Protein AF-A0A8C9Y132-F1 (afdb_monomer_lite)

pLDDT: mean 73.49, std 16.83, range [26.47, 94.69]

Secondary structure (DSSP, 8-state):
-HHHHHHHHHHHHHHHHHH----HHHHHHHHHHHHHH-SSHHHHHHHHT-HHHHHHHHHTT--TT---TT---HHHHHHT-S-HHHHHHHHHHHHHHHHHTT-SS-GGG---TTS--HHHHH--HHHHHHTEEEEEEETTEEEEEE--TTTSTTT-SS-HHHHHHHTHHHHGGGGGSHHHHHHHHHHHHHHHHHHHHHHHHHHHHHHHHHHHHHT--EEEPPTTS---TT----EEEPPTGGGS-SHHHHHHHHHHHHHHHHHHHHHHHHHHHHHHH-HHHHHH-TTTTTHHHHHHHHHHHHHHHHHHHHHTT-TTHHHHHHHHHHHHHHTHHHHHTTSTTTHHHHHHHHHHIIIIIHHHHHHHHHHHHHHHHHHHHHH-S-HHHHHHHHHHHHTT-S-----TTS---HHHHHHHHHHIIIIIIIIIHHHHHHHHHHHHHHHHHHHHHHHHHHHHHHHHHHHHHHS-TTS----HHHHHHHHTSHHHHHHHHHTT--

Organism: Sander lucioperca (NCBI:txid283035)

Foldseek 3Di:
DPLVVVVCVVVVVVVCVVPDDDDPVVVVVVVVVCVLQDVDPLSVCLLSLPLVVNVVCVVVPDDQCDAGPQQDGSLLSLLSHPPVVSSLNSVVSSQVSVVVVVDPDRSQCRATPVRAGSCLNHLDLSVQVVQKDWPDDDPVDTDIDTDCCQQDPLNDPCHSLNSCLVVVVVCLVSCPRPVNVVLLVVLLVLVLVLLVVVLVVLVVLLVLLVVLLVPAAKDADDPPNDPDPVDPRGIAHDAPVVQQDDPVSVVSVVSLVSNLVVLVLLCVVLVVVCVVCDVCRVQVPLLAQHCLSVLSNVLSVLSVVLVVCNVVVPRCSNVSSVSSSVSSVVSSLSSLLSDLVRNLVSSLVVCLCVPQVVVLVVVLLVLLVVLLVVVCVQPVDDSVVSSVVLSCVLVPVDDDPDDVPDDRDPVNVVSVVVSCCPRVVPSVVVSVVVSVVSSVVSVVCSSSSSSSSSSSNSSVLVVVVCPPPPDDSDTSVVVVVQVVDPVVSVVVSVVVSD

InterPro domains:
  IPR002110 Ankyrin repeat [PS50088] (37-69)
  IPR008344 Transient receptor potential cation channel subfamily V member 5/6 [PR01765] (76-99)
  IPR008344 Transient receptor potential cation channel subfamily V member 5/6 [PR01765] (155-175)
  IPR008344 Transient receptor potential cation channel subfamily V member 5/6 [PR01765] (206-227)
  IPR008344 Transient receptor potential cation channel subfamily V member 5/6 [PR01765] (286-312)
  IPR024862 Transient receptor potential cation channel subfamily V [PTHR10582] (37-465)
  IPR036770 Ankyrin repeat-containing domain superfamily [G3DSA:1.25.40.20] (20-172)
  IPR036770 Ankyrin repeat-containing domain superfamily [SSF48403] (36-102)

Structure (mmCIF, N/CA/C/O backbone):
data_AF-A0A8C9Y132-F1
#
_entry.id   AF-A0A8C9Y132-F1
#
loop_
_atom_site.group_PDB
_atom_site.id
_atom_site.type_symbol
_atom_site.label_atom_id
_atom_site.label_alt_id
_atom_site.label_comp_id
_atom_site.label_asym_id
_atom_site.label_entity_id
_atom_site.label_seq_id
_atom_site.pdbx_PDB_ins_code
_atom_site.Cartn_x
_atom_site.Cartn_y
_atom_site.Cartn_z
_atom_site.occupancy
_atom_site.B_iso_or_equiv
_atom_site.auth_seq_id
_atom_site.auth_comp_id
_atom_site.auth_asym_id
_atom_site.auth_atom_id
_atom_site.pdbx_PDB_model_num
ATOM 1 N N . MET A 1 1 ? -11.268 23.624 44.216 1.00 34.12 1 MET A N 1
ATOM 2 C CA . MET A 1 1 ? -11.739 24.902 43.624 1.00 34.12 1 MET A CA 1
ATOM 3 C C . MET A 1 1 ? -12.195 24.823 42.158 1.00 34.12 1 MET A C 1
ATOM 5 O O . MET A 1 1 ? -13.008 25.649 41.781 1.00 34.12 1 MET A O 1
ATOM 9 N N . ASN A 1 2 ? -11.794 23.835 41.340 1.00 38.03 2 ASN A N 1
ATOM 10 C CA . ASN A 1 2 ? -12.149 23.791 39.901 1.00 38.03 2 ASN A CA 1
ATOM 11 C C . ASN A 1 2 ? -13.452 23.039 39.524 1.00 38.03 2 ASN A C 1
ATOM 13 O O . ASN A 1 2 ? -13.862 23.066 38.367 1.00 38.03 2 ASN A O 1
ATOM 17 N N . VAL A 1 3 ? -14.111 22.364 40.475 1.00 34.47 3 VAL A N 1
ATOM 18 C CA . VAL A 1 3 ? -15.340 21.576 40.221 1.00 34.47 3 VAL A CA 1
ATOM 19 C C . VAL A 1 3 ? -16.598 22.439 40.372 1.00 34.47 3 VAL A C 1
ATOM 21 O O . VAL A 1 3 ? -17.468 22.422 39.506 1.00 34.47 3 VAL A O 1
ATOM 24 N N . TYR A 1 4 ? -16.640 23.296 41.397 1.00 32.47 4 TYR A N 1
ATOM 25 C CA . TYR A 1 4 ? -17.727 24.259 41.594 1.00 32.47 4 TYR A CA 1
ATOM 26 C C . TYR A 1 4 ? -17.771 25.334 40.499 1.00 32.47 4 TYR A C 1
ATOM 28 O O . TYR A 1 4 ? -18.858 25.721 40.095 1.00 32.47 4 TYR A O 1
ATOM 36 N N . ALA A 1 5 ? -16.627 25.746 39.937 1.00 37.50 5 ALA A N 1
ATOM 37 C CA . ALA A 1 5 ? -16.590 26.685 38.810 1.00 37.50 5 ALA A CA 1
ATOM 38 C C . ALA A 1 5 ? -17.213 26.094 37.529 1.00 37.50 5 ALA A C 1
ATOM 40 O O . ALA A 1 5 ? -17.970 26.775 36.844 1.00 37.50 5 ALA A O 1
ATOM 41 N N . LYS A 1 6 ? -16.977 24.805 37.236 1.00 37.16 6 LYS A N 1
ATOM 42 C CA . LYS A 1 6 ? -17.623 24.112 36.105 1.00 37.16 6 LYS A CA 1
ATOM 43 C C . LYS A 1 6 ? -19.124 23.911 36.323 1.00 37.16 6 LYS A C 1
ATOM 45 O O . LYS A 1 6 ? -19.894 24.030 35.372 1.00 37.16 6 LYS A O 1
ATOM 50 N N . MET A 1 7 ? -19.543 23.653 37.562 1.00 38.25 7 MET A N 1
ATOM 51 C CA . MET A 1 7 ? -20.955 23.480 37.916 1.00 38.25 7 MET A CA 1
ATOM 52 C C . MET A 1 7 ? -21.722 24.808 37.899 1.00 38.25 7 MET A C 1
ATOM 54 O O . MET A 1 7 ? -22.821 24.854 37.358 1.00 38.25 7 MET A O 1
ATOM 58 N N . TYR A 1 8 ? -21.121 25.897 38.396 1.00 39.03 8 TYR A N 1
ATOM 59 C CA . TYR A 1 8 ? -21.703 27.236 38.304 1.00 39.03 8 TYR A CA 1
ATOM 60 C C . TYR A 1 8 ? -21.825 27.679 36.854 1.00 39.03 8 TYR A C 1
ATOM 62 O O . TYR A 1 8 ? -22.905 28.101 36.482 1.00 39.03 8 TYR A O 1
ATOM 70 N N . VAL A 1 9 ? -20.805 27.493 36.007 1.00 44.59 9 VAL A N 1
ATOM 71 C CA . VAL A 1 9 ? -20.929 27.777 34.564 1.00 44.59 9 VAL A CA 1
ATOM 72 C C . VAL A 1 9 ? -22.029 26.921 33.923 1.00 44.59 9 VAL A C 1
ATOM 74 O O . VAL A 1 9 ? -22.783 27.429 33.105 1.00 44.59 9 VAL A O 1
ATOM 77 N N . SER A 1 10 ? -22.205 25.664 34.336 1.00 42.28 10 SER A N 1
ATOM 78 C CA . SER A 1 10 ? -23.250 24.786 33.780 1.00 42.28 10 SER A CA 1
ATOM 79 C C . SER A 1 10 ? -24.672 25.178 34.220 1.00 42.28 10 SER A C 1
ATOM 81 O O . SER A 1 10 ? -25.577 25.204 33.391 1.00 42.28 10 SER A O 1
ATOM 83 N N . LEU A 1 11 ? -24.878 25.554 35.490 1.00 41.16 11 LEU A N 1
ATOM 84 C CA . LEU A 1 11 ? -26.176 26.031 35.991 1.00 41.16 11 LEU A CA 1
ATOM 85 C C . LEU A 1 11 ? -26.510 27.448 35.506 1.00 41.16 11 LEU A C 1
ATOM 87 O O . LEU A 1 11 ? -27.656 27.711 35.142 1.00 41.16 11 LEU A O 1
ATOM 91 N N . TRP A 1 12 ? -25.524 28.353 35.470 1.00 43.50 12 TRP A N 1
ATOM 92 C CA . TRP A 1 12 ? -25.717 29.713 34.961 1.00 43.50 12 TRP A CA 1
ATOM 93 C C . TRP A 1 12 ? -26.111 29.691 33.494 1.00 43.50 12 TRP A C 1
ATOM 95 O O . TRP A 1 12 ? -26.971 30.459 33.087 1.00 43.50 12 TRP A O 1
ATOM 105 N N . VAL A 1 13 ? -25.527 28.789 32.707 1.00 44.81 13 VAL A N 1
ATOM 106 C CA . VAL A 1 13 ? -25.816 28.693 31.280 1.00 44.81 13 VAL A CA 1
ATOM 107 C C . VAL A 1 13 ? -27.199 28.073 31.016 1.00 44.81 13 VAL A C 1
ATOM 109 O O . VAL A 1 13 ? -27.892 28.553 30.123 1.00 44.81 13 VAL A O 1
ATOM 112 N N . CYS A 1 14 ? -27.674 27.120 31.830 1.00 42.38 14 CYS A N 1
ATOM 113 C CA . CYS A 1 14 ? -29.072 26.662 31.773 1.00 42.38 14 CYS A CA 1
ATOM 114 C C . CYS A 1 14 ? -30.077 27.771 32.140 1.00 42.38 14 CYS A C 1
ATOM 116 O O . CYS A 1 14 ? -31.106 27.900 31.479 1.00 42.38 14 CYS A O 1
ATOM 118 N N . LEU A 1 15 ? -29.772 28.616 33.135 1.00 39.84 15 LEU A N 1
ATOM 119 C CA . LEU A 1 15 ? -30.601 29.787 33.457 1.00 39.84 15 LEU A CA 1
ATOM 120 C C . LEU A 1 15 ? -30.543 30.873 32.366 1.00 39.84 15 LEU A C 1
ATOM 122 O O . LEU A 1 15 ? -31.555 31.512 32.082 1.00 39.84 15 LEU A O 1
ATOM 126 N N . PHE A 1 16 ? -29.392 31.064 31.714 1.00 39.59 16 PHE A N 1
ATOM 127 C CA . PHE A 1 16 ? -29.197 32.086 30.678 1.00 39.59 16 PHE A CA 1
ATOM 128 C C . PHE A 1 16 ? -30.011 31.809 29.401 1.00 39.59 16 PHE A C 1
ATOM 130 O O . PHE A 1 16 ? -30.463 32.744 28.739 1.00 39.59 16 PHE A O 1
ATOM 137 N N . VAL A 1 17 ? -30.258 30.531 29.086 1.00 41.72 17 VAL A N 1
ATOM 138 C CA . VAL A 1 17 ? -31.108 30.089 27.960 1.00 41.72 17 VAL A CA 1
ATOM 139 C C . VAL A 1 17 ? -32.578 30.461 28.168 1.00 41.72 17 VAL A C 1
ATOM 141 O O . VAL A 1 17 ? -33.285 30.717 27.197 1.00 41.72 17 VAL A O 1
ATOM 144 N N . CYS A 1 18 ? -33.034 30.556 29.419 1.00 38.09 18 CYS A N 1
ATOM 145 C CA . CYS A 1 18 ? -34.414 30.924 29.725 1.00 38.09 18 CYS A CA 1
ATOM 146 C C . CYS A 1 18 ? -34.675 32.439 29.609 1.00 38.09 18 CYS A C 1
ATOM 148 O O . CYS A 1 18 ? -35.832 32.841 29.515 1.00 38.09 18 CYS A O 1
ATOM 150 N N . VAL A 1 19 ? -33.628 33.281 29.625 1.00 37.78 19 VAL A N 1
ATOM 151 C CA . VAL A 1 19 ? -33.769 34.735 29.853 1.00 37.78 19 VAL A CA 1
ATOM 152 C C . VAL A 1 19 ? -33.239 35.617 28.710 1.00 37.78 19 VAL A C 1
ATOM 154 O O . VAL A 1 19 ? -33.743 36.726 28.537 1.00 37.78 19 VAL A O 1
ATOM 157 N N . CYS A 1 20 ? -32.289 35.177 27.875 1.00 32.84 20 CYS A N 1
ATOM 158 C CA . CYS A 1 20 ? -31.685 36.069 26.872 1.00 32.84 20 CYS A CA 1
ATOM 159 C C . CYS A 1 20 ? -31.767 35.559 25.425 1.00 32.84 20 CYS A C 1
ATOM 161 O O . CYS A 1 20 ? -31.383 34.438 25.112 1.00 32.84 20 CYS A O 1
ATOM 163 N N . LYS A 1 21 ? -32.186 36.445 24.506 1.00 39.94 21 LYS A N 1
ATOM 164 C CA . LYS A 1 21 ? -31.997 36.320 23.047 1.00 39.94 21 LYS A CA 1
ATOM 165 C C . LYS A 1 21 ? -30.493 36.207 22.742 1.00 39.94 21 LYS A C 1
ATOM 167 O O . LYS A 1 21 ? -29.785 37.212 22.726 1.00 39.94 21 LYS A O 1
ATOM 172 N N . VAL A 1 22 ? -30.000 34.988 22.525 1.00 41.03 22 VAL A N 1
ATOM 173 C CA . VAL A 1 22 ? -28.579 34.703 22.254 1.00 41.03 22 VAL A CA 1
ATOM 174 C C . VAL A 1 22 ? -28.234 34.954 20.778 1.00 41.03 22 VAL A C 1
ATOM 176 O O . VAL A 1 22 ? -28.997 34.619 19.875 1.00 41.03 22 VAL A O 1
ATOM 179 N N . THR A 1 23 ? -27.058 35.537 20.518 1.00 46.28 23 THR A N 1
ATOM 180 C CA . THR A 1 23 ? -26.529 35.790 19.165 1.00 46.28 23 THR A CA 1
ATOM 181 C C . THR A 1 23 ? -25.966 34.519 18.502 1.00 46.28 23 THR A C 1
ATOM 183 O O . THR A 1 23 ? -25.442 33.614 19.155 1.00 46.28 23 THR A O 1
ATOM 186 N N . HIS A 1 24 ? -26.023 34.462 17.164 1.00 41.59 24 HIS A N 1
ATOM 187 C CA . HIS A 1 24 ? -25.789 33.266 16.331 1.00 41.59 24 HIS A CA 1
ATOM 188 C C . HIS A 1 24 ? -24.442 32.537 16.566 1.00 41.59 24 HIS A C 1
ATOM 190 O O . HIS A 1 24 ? -24.357 31.329 16.364 1.00 41.59 24 HIS A O 1
ATOM 196 N N . LYS A 1 25 ? -23.378 33.224 17.018 1.00 36.50 25 LYS A N 1
ATOM 197 C CA . LYS A 1 25 ? -22.059 32.603 17.283 1.00 36.50 25 LYS A CA 1
ATOM 198 C C . LYS A 1 25 ? -21.981 31.859 18.624 1.00 36.50 25 LYS A C 1
ATOM 200 O O . LYS A 1 25 ? -21.370 30.795 18.679 1.00 36.50 25 LYS A O 1
ATOM 205 N N . GLN A 1 26 ? -22.620 32.366 19.681 1.00 36.03 26 GLN A N 1
ATOM 206 C CA . GLN A 1 26 ? -22.700 31.657 20.968 1.00 36.03 26 GLN A CA 1
ATOM 207 C C . GLN A 1 26 ? -23.603 30.425 20.863 1.00 36.03 26 GLN A C 1
ATOM 209 O O . GLN A 1 26 ? -23.300 29.388 21.445 1.00 36.03 26 GLN A O 1
ATOM 214 N N . MET A 1 27 ? -24.641 30.494 20.027 1.00 35.38 27 MET A N 1
ATOM 215 C CA . MET A 1 27 ? -25.544 29.375 19.760 1.00 35.38 27 MET A CA 1
ATOM 216 C C . MET A 1 27 ? -24.834 28.171 19.113 1.00 35.38 27 MET A C 1
ATOM 218 O O . MET A 1 27 ? -25.189 27.036 19.410 1.00 35.38 27 MET A O 1
ATOM 222 N N . VAL A 1 28 ? -23.804 28.388 18.281 1.00 41.28 28 VAL A N 1
ATOM 223 C CA . VAL A 1 28 ? -23.011 27.304 17.658 1.00 41.28 28 VAL A CA 1
ATOM 224 C C . VAL A 1 28 ? -22.109 26.608 18.678 1.00 41.28 28 VAL A C 1
ATOM 226 O O . VAL A 1 28 ? -22.082 25.380 18.727 1.00 41.28 28 VAL A O 1
ATOM 229 N N . PHE A 1 29 ? -21.413 27.374 19.525 1.00 35.00 29 PHE A N 1
ATOM 230 C CA . PHE A 1 29 ? -20.561 26.819 20.584 1.00 35.00 29 PHE A CA 1
ATOM 231 C C . PHE A 1 29 ? -21.395 26.073 21.635 1.00 35.00 29 PHE A C 1
ATOM 233 O O . PHE A 1 29 ? -21.016 24.996 22.091 1.00 35.00 29 PHE A O 1
ATOM 240 N N . PHE A 1 30 ? -22.569 26.622 21.956 1.00 36.66 30 PHE A N 1
ATOM 241 C CA . PHE A 1 30 ? -23.507 26.046 22.907 1.00 36.66 30 PHE A CA 1
ATOM 242 C C . PHE A 1 30 ? -24.198 24.792 22.367 1.00 36.66 30 PHE A C 1
ATOM 244 O O . PHE A 1 30 ? -24.253 23.789 23.074 1.00 36.66 30 PHE A O 1
ATOM 251 N N . LYS A 1 31 ? -24.593 24.785 21.081 1.00 39.47 31 LYS A N 1
ATOM 252 C CA . LYS A 1 31 ? -24.979 23.549 20.388 1.00 39.47 31 LYS A CA 1
ATOM 253 C C . LYS A 1 31 ? -23.866 22.524 20.557 1.00 39.47 31 LYS A C 1
ATOM 255 O O . LYS A 1 31 ? -24.121 21.454 21.087 1.00 39.47 31 LYS A O 1
ATOM 260 N N . MET A 1 32 ? -22.633 22.840 20.155 1.00 43.06 32 MET A N 1
ATOM 261 C CA . MET A 1 32 ? -21.517 21.882 20.144 1.00 43.06 32 MET A CA 1
ATOM 262 C C . MET A 1 32 ? -21.208 21.270 21.523 1.00 43.06 32 MET A C 1
ATOM 264 O O . MET A 1 32 ? -20.827 20.103 21.581 1.00 43.06 32 MET A O 1
ATOM 268 N N . TYR A 1 33 ? -21.409 22.023 22.611 1.00 47.00 33 TYR A N 1
ATOM 269 C CA . TYR A 1 33 ? -21.276 21.525 23.984 1.00 47.00 33 TYR A CA 1
ATOM 270 C C . TYR A 1 33 ? -22.459 20.647 24.421 1.00 47.00 33 TYR A C 1
ATOM 272 O O . TYR A 1 33 ? -22.231 19.590 24.992 1.00 47.00 33 TYR A O 1
ATOM 280 N N . ILE A 1 34 ? -23.704 21.016 24.097 1.00 49.56 34 ILE A N 1
ATOM 281 C CA . ILE A 1 34 ? -24.887 20.178 24.376 1.00 49.56 34 ILE A CA 1
ATOM 282 C C . ILE A 1 34 ? -24.815 18.849 23.607 1.00 49.56 34 ILE A C 1
ATOM 284 O O . ILE A 1 34 ? -25.085 17.789 24.166 1.00 49.56 34 ILE A O 1
ATOM 288 N N . TRP A 1 35 ? -24.361 18.878 22.348 1.00 49.66 35 TRP A N 1
ATOM 289 C CA . TRP A 1 35 ? -24.196 17.670 21.530 1.00 49.66 35 TRP A CA 1
ATOM 290 C C . TRP A 1 35 ? -23.138 16.698 22.078 1.00 49.66 35 TRP A C 1
ATOM 292 O O . TRP A 1 35 ? -23.127 15.542 21.657 1.00 49.66 35 TRP A O 1
ATOM 302 N N . SER A 1 36 ? -22.215 17.141 22.943 1.00 54.06 36 SER A N 1
ATOM 303 C CA . SER A 1 36 ? -21.127 16.295 23.458 1.00 54.06 36 SER A CA 1
ATOM 304 C C . SER A 1 36 ? -21.421 15.665 24.823 1.00 54.06 36 SER A C 1
ATOM 306 O O . SER A 1 36 ? -20.791 14.667 25.170 1.00 54.06 36 SER A O 1
ATOM 308 N N . THR A 1 37 ? -22.384 16.196 25.581 1.00 59.06 37 THR A N 1
ATOM 309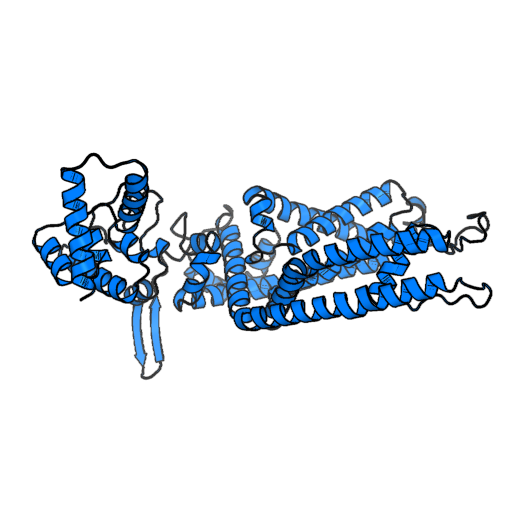 C CA . THR A 1 37 ? -22.736 15.748 26.945 1.00 59.06 37 THR A CA 1
ATOM 310 C C . THR A 1 37 ? -24.121 15.102 27.049 1.00 59.06 37 THR A C 1
ATOM 312 O O . THR A 1 37 ? -24.520 14.669 28.133 1.00 59.06 37 THR A O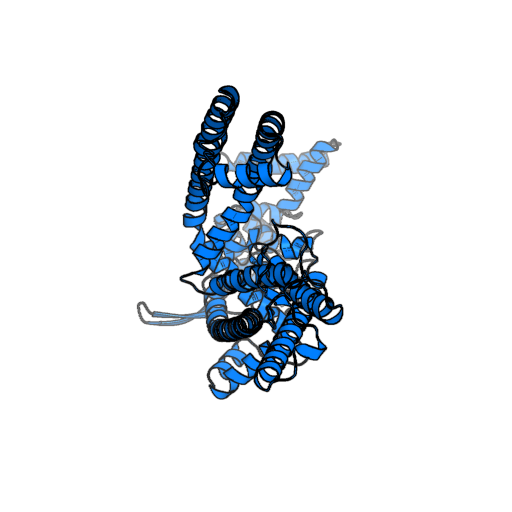 1
ATOM 315 N N . GLY A 1 38 ? -24.828 14.989 25.920 1.00 63.12 38 GLY A N 1
ATOM 316 C CA . GLY A 1 38 ? -26.195 14.482 25.839 1.00 63.12 38 GLY A CA 1
ATOM 317 C C . GLY A 1 38 ? -27.222 15.513 26.288 1.00 63.12 38 GLY A C 1
ATOM 318 O O . GLY A 1 38 ? -26.949 16.343 27.147 1.00 63.12 38 GLY A O 1
ATOM 319 N N . GLU A 1 39 ? -28.411 15.455 25.701 1.00 75.69 39 GLU A N 1
ATOM 320 C CA . GLU A 1 39 ? -29.478 16.450 25.884 1.00 75.69 39 GLU A CA 1
ATOM 321 C C . GLU A 1 39 ? -30.173 16.369 27.258 1.00 75.69 39 GLU A C 1
ATOM 323 O O . GLU A 1 39 ? -30.930 17.268 27.622 1.00 75.69 39 GLU A O 1
ATOM 328 N N . HIS A 1 40 ? -29.890 15.329 28.053 1.00 79.06 40 HIS A N 1
ATOM 329 C CA . HIS A 1 40 ? -30.622 14.999 29.280 1.00 79.06 40 HIS A CA 1
ATOM 330 C C . HIS A 1 40 ? -29.840 15.323 30.556 1.00 79.06 40 HIS A C 1
ATOM 332 O O . HIS A 1 40 ? -28.630 15.130 30.646 1.00 79.06 40 HIS A O 1
ATOM 338 N N . ILE A 1 41 ? -30.542 15.738 31.613 1.00 80.56 41 ILE A N 1
ATOM 339 C CA . ILE A 1 41 ? -29.932 16.122 32.905 1.00 80.56 41 ILE A CA 1
ATOM 340 C C . ILE A 1 41 ? -29.077 14.980 33.488 1.00 80.56 41 ILE A C 1
ATOM 342 O O . ILE A 1 41 ? -27.983 15.215 34.006 1.00 80.56 41 ILE A O 1
ATOM 346 N N . LEU A 1 42 ? -29.538 13.733 33.341 1.00 82.19 42 LEU A N 1
ATOM 347 C CA . LEU A 1 42 ? -28.800 12.551 33.783 1.00 82.19 42 LEU A CA 1
ATOM 348 C C . LEU A 1 42 ? -27.498 12.349 32.989 1.00 82.19 42 LEU A C 1
ATOM 350 O O . LEU A 1 42 ? -26.478 12.003 33.585 1.00 82.19 42 LEU A O 1
ATOM 354 N N . SER A 1 43 ? -27.486 12.608 31.674 1.00 81.75 43 SER A N 1
ATOM 355 C CA . SER A 1 43 ? -26.260 12.498 30.875 1.00 81.75 43 SER A CA 1
ATOM 356 C C . SER A 1 43 ? -25.247 13.584 31.221 1.00 81.75 43 SER A C 1
ATOM 358 O O . SER A 1 43 ? -24.055 13.288 31.311 1.00 81.75 43 SER A O 1
ATOM 360 N N . PHE A 1 44 ? -25.703 14.799 31.542 1.00 81.38 44 PHE A N 1
ATOM 361 C CA . PHE A 1 44 ? -24.834 15.854 32.071 1.00 81.38 44 PHE A CA 1
ATOM 362 C C . PHE A 1 44 ? -24.195 15.467 33.409 1.00 81.38 44 PHE A C 1
ATOM 364 O O . PHE A 1 44 ? -22.976 15.585 33.567 1.00 81.38 44 PHE A O 1
ATOM 371 N N . ALA A 1 45 ? -24.991 14.972 34.362 1.00 82.06 45 ALA A N 1
ATOM 372 C CA . ALA A 1 45 ? -24.489 14.523 35.662 1.00 82.06 45 ALA A CA 1
ATOM 373 C C . ALA A 1 45 ? -23.480 13.370 35.518 1.00 82.06 45 ALA A C 1
ATOM 375 O O . ALA A 1 45 ? -22.433 13.367 36.172 1.00 82.06 45 ALA A O 1
ATOM 376 N N . ALA A 1 46 ? -23.758 12.437 34.603 1.00 81.62 46 ALA A N 1
ATOM 377 C CA . ALA A 1 46 ? -22.880 11.323 34.276 1.00 81.62 46 ALA A CA 1
ATOM 378 C C . ALA A 1 46 ? -21.542 11.792 33.673 1.00 81.62 46 ALA A C 1
ATOM 380 O O . ALA A 1 46 ? -20.484 11.353 34.122 1.00 81.62 46 ALA A O 1
ATOM 381 N N . CYS A 1 47 ? -21.563 12.740 32.729 1.00 80.62 47 CYS A N 1
ATOM 382 C CA . CYS A 1 47 ? -20.348 13.311 32.134 1.00 80.62 47 CYS A CA 1
ATOM 383 C C . CYS A 1 47 ? -19.512 14.112 33.142 1.00 80.62 47 CYS A C 1
ATOM 385 O O . CYS A 1 47 ? -18.283 14.126 33.060 1.00 80.62 47 CYS A O 1
ATOM 387 N N . ALA A 1 48 ? -20.161 14.758 34.116 1.00 79.00 48 ALA A N 1
ATOM 388 C CA . ALA A 1 48 ? -19.477 15.428 35.219 1.00 79.00 48 ALA A CA 1
ATOM 389 C C . ALA A 1 48 ? -18.799 14.437 36.187 1.00 79.00 48 ALA A C 1
ATOM 391 O O . ALA A 1 48 ? -17.883 14.826 36.913 1.00 79.00 48 ALA A O 1
ATOM 392 N N . GLY A 1 49 ? -19.225 13.167 36.194 1.00 77.88 49 GLY A N 1
ATOM 393 C CA . GLY A 1 49 ? -18.667 12.109 37.035 1.00 77.88 49 GLY A CA 1
ATOM 394 C C . GLY A 1 49 ? -19.030 12.228 38.518 1.00 77.88 49 GLY A C 1
ATOM 395 O O . GLY A 1 49 ? -18.335 11.654 39.357 1.00 77.88 49 GLY A O 1
ATOM 396 N N . ASN A 1 50 ? -20.083 12.980 38.860 1.00 82.19 50 ASN A N 1
ATOM 397 C CA . ASN A 1 50 ? -20.517 13.154 40.245 1.00 82.19 50 ASN A CA 1
ATOM 398 C C . ASN A 1 50 ? -21.512 12.053 40.650 1.00 82.19 50 ASN A C 1
ATOM 400 O O . ASN A 1 50 ? -22.686 12.093 40.284 1.00 82.19 50 ASN A O 1
ATOM 404 N N . LYS A 1 51 ? -21.029 11.083 41.432 1.00 84.19 51 LYS A N 1
ATOM 405 C CA . LYS A 1 51 ? -21.782 9.897 41.871 1.00 84.19 51 LYS A CA 1
ATOM 406 C C . LYS A 1 51 ? -23.015 10.235 42.707 1.00 84.19 51 LYS A C 1
ATOM 408 O O . LYS A 1 51 ? -24.040 9.571 42.561 1.00 84.19 51 LYS A O 1
ATOM 413 N N . ASP A 1 52 ? -22.915 11.265 43.540 1.00 83.62 52 ASP A N 1
ATOM 414 C CA . ASP A 1 52 ? -23.981 11.648 44.467 1.00 83.62 52 ASP A CA 1
ATOM 415 C C . ASP A 1 52 ? -25.162 12.244 43.698 1.00 83.62 52 ASP A C 1
ATOM 417 O O . ASP A 1 52 ? -26.312 11.896 43.946 1.00 83.62 52 ASP A O 1
ATOM 421 N N . ILE A 1 53 ? -24.871 13.075 42.689 1.00 83.19 53 ILE A N 1
ATOM 422 C CA . ILE A 1 53 ? -25.896 13.660 41.813 1.00 83.19 53 ILE A CA 1
ATOM 423 C C . ILE A 1 53 ? -26.538 12.580 40.941 1.00 83.19 53 ILE A C 1
ATOM 425 O O . ILE A 1 53 ? -27.754 12.571 40.789 1.00 83.19 53 ILE A O 1
ATOM 429 N N . ILE A 1 54 ? -25.743 11.662 40.379 1.00 83.50 54 ILE A N 1
ATOM 430 C CA . ILE A 1 54 ? -26.281 10.547 39.585 1.00 83.50 54 ILE A CA 1
ATOM 431 C C . ILE A 1 54 ? -27.238 9.705 40.438 1.00 83.50 54 ILE A C 1
ATOM 433 O O . ILE A 1 54 ? -28.342 9.418 39.989 1.00 83.50 54 ILE A O 1
ATOM 437 N N . SER A 1 55 ? -26.841 9.360 41.667 1.00 85.44 55 SER A N 1
ATOM 438 C CA . SER A 1 55 ? -27.680 8.571 42.578 1.00 85.44 55 SER A CA 1
ATOM 439 C C . SER A 1 55 ? -28.957 9.323 42.942 1.00 85.44 55 SER A C 1
ATOM 441 O O . SER A 1 55 ? -30.040 8.795 42.744 1.00 85.44 55 SER A O 1
ATOM 443 N N . MET A 1 56 ? -28.845 10.596 43.333 1.00 85.25 56 MET A N 1
ATOM 444 C CA . MET A 1 56 ? -29.997 11.442 43.659 1.00 85.25 56 MET A CA 1
ATOM 445 C C . MET A 1 56 ? -30.990 11.566 42.495 1.00 85.25 56 MET A C 1
ATOM 447 O O . MET A 1 56 ? -32.196 11.535 42.711 1.00 85.25 56 MET A O 1
ATOM 451 N N . LEU A 1 57 ? -30.500 11.712 41.260 1.00 82.88 57 LEU A N 1
ATOM 452 C CA . LEU A 1 57 ? -31.356 11.803 40.077 1.00 82.88 57 LEU A CA 1
ATOM 453 C C . LEU A 1 57 ? -32.064 10.477 39.783 1.00 82.88 57 LEU A C 1
ATOM 455 O O . LEU A 1 57 ? -33.243 10.492 39.435 1.00 82.88 57 LEU A O 1
ATOM 459 N N . ILE A 1 58 ? -31.369 9.346 39.926 1.00 84.19 58 ILE A N 1
ATOM 460 C CA . ILE A 1 58 ? -31.964 8.016 39.743 1.00 84.19 58 ILE A CA 1
ATOM 461 C C . ILE A 1 58 ? -33.007 7.745 40.838 1.00 84.19 58 ILE A C 1
ATOM 463 O O . ILE A 1 58 ? -34.114 7.323 40.515 1.00 84.19 58 ILE A O 1
ATOM 467 N N . ASP A 1 59 ? -32.706 8.076 42.097 1.00 84.88 59 ASP A N 1
ATOM 468 C CA . ASP A 1 59 ? -33.629 7.942 43.234 1.00 84.88 59 ASP A CA 1
ATOM 469 C C . ASP A 1 59 ? -34.870 8.839 43.069 1.00 84.88 59 ASP A C 1
ATOM 471 O O . ASP A 1 59 ? -35.974 8.474 43.469 1.00 84.88 59 ASP A O 1
ATOM 475 N N . ALA A 1 60 ? -34.713 9.995 42.415 1.00 83.69 60 ALA A N 1
ATOM 476 C CA . ALA A 1 60 ? -35.810 10.885 42.036 1.00 83.69 60 ALA A CA 1
ATOM 477 C C . ALA A 1 60 ? -36.629 10.390 40.822 1.00 83.69 60 ALA A C 1
ATOM 479 O O . ALA A 1 60 ? -37.559 11.074 40.393 1.00 83.69 60 ALA A O 1
ATOM 480 N N . GLY A 1 61 ? -36.304 9.221 40.258 1.00 80.69 61 GLY A N 1
ATOM 481 C CA . GLY A 1 61 ? -37.036 8.598 39.155 1.00 80.69 61 GLY A CA 1
ATOM 482 C C . GLY A 1 61 ? -36.545 8.974 37.755 1.00 80.69 61 GLY A C 1
ATOM 483 O O . GLY A 1 61 ? -37.281 8.797 36.782 1.00 80.69 61 GLY A O 1
ATOM 484 N N . ALA A 1 62 ? -35.321 9.495 37.605 1.00 81.56 62 ALA A N 1
ATOM 485 C CA . ALA A 1 62 ? -34.756 9.749 36.281 1.00 81.56 62 ALA A CA 1
ATOM 486 C C . ALA A 1 62 ? -34.531 8.432 35.520 1.00 81.56 62 ALA A C 1
ATOM 488 O O . ALA A 1 62 ? -33.763 7.568 35.943 1.00 81.56 62 ALA A O 1
ATOM 489 N N . SER A 1 63 ? -35.164 8.298 34.352 1.00 81.12 63 SER A N 1
ATOM 490 C CA . SER A 1 63 ? -34.986 7.121 33.500 1.00 81.12 63 SER A CA 1
ATOM 491 C C . SER A 1 63 ? -33.576 7.071 32.899 1.00 81.12 63 SER A C 1
ATOM 493 O O . SER A 1 63 ? -33.099 8.026 32.284 1.00 81.12 63 SER A O 1
ATOM 495 N N . THR A 1 64 ? -32.918 5.920 33.031 1.00 81.00 64 THR A N 1
ATOM 496 C CA . THR A 1 64 ? -31.596 5.614 32.453 1.00 81.00 64 THR A CA 1
ATOM 497 C C . THR A 1 64 ? -31.651 5.332 30.949 1.00 81.00 64 THR A C 1
ATOM 499 O O . THR A 1 64 ? -30.625 5.382 30.267 1.00 81.00 64 THR A O 1
ATOM 502 N N . ARG A 1 65 ? -32.848 5.047 30.418 1.00 82.94 65 ARG A N 1
ATOM 503 C CA . ARG A 1 65 ? -33.089 4.590 29.038 1.00 82.94 65 ARG A CA 1
ATOM 504 C C . ARG A 1 65 ? -33.424 5.712 28.057 1.00 82.94 65 ARG A C 1
ATOM 506 O O . ARG A 1 65 ? -33.659 5.436 26.884 1.00 82.94 65 ARG A O 1
ATOM 513 N N . VAL A 1 66 ? -33.456 6.964 28.507 1.00 83.19 66 VAL A N 1
ATOM 514 C CA . VAL A 1 66 ? -33.782 8.089 27.624 1.00 83.19 66 VAL A CA 1
ATOM 515 C C . VAL A 1 66 ? -32.682 8.265 26.575 1.00 83.19 66 VAL A C 1
ATOM 517 O O . VAL A 1 66 ? -31.488 8.226 26.890 1.00 83.19 66 VAL A O 1
ATOM 520 N N . GLN A 1 67 ? -33.101 8.430 25.324 1.00 84.94 67 GLN A N 1
ATOM 521 C CA . GLN A 1 67 ? -32.225 8.655 24.183 1.00 84.94 67 GLN A CA 1
ATOM 522 C C . GLN A 1 67 ? -32.242 10.133 23.769 1.00 84.94 67 GLN A C 1
ATOM 524 O O . GLN A 1 67 ? -33.250 10.819 23.940 1.00 84.94 67 GLN A O 1
ATOM 529 N N . ASP A 1 68 ? -31.111 10.628 23.269 1.00 83.38 68 ASP A N 1
ATOM 530 C CA . ASP A 1 68 ? -31.010 11.939 22.609 1.00 83.38 68 ASP A CA 1
ATOM 531 C C . ASP A 1 68 ? -31.602 11.904 21.181 1.00 83.38 68 ASP A C 1
ATOM 533 O O . ASP A 1 68 ? -31.979 10.842 20.674 1.00 83.38 68 ASP A O 1
ATOM 537 N N . ASP A 1 69 ? -31.613 13.043 20.487 1.00 81.75 69 ASP A N 1
ATOM 538 C CA . ASP A 1 69 ? -32.038 13.166 19.079 1.00 81.75 69 ASP A CA 1
ATOM 539 C C . ASP A 1 69 ? -31.292 12.217 18.105 1.00 81.75 69 ASP A C 1
ATOM 541 O O . ASP A 1 69 ? -31.729 11.966 16.976 1.00 81.75 69 ASP A O 1
ATOM 545 N N . ARG A 1 70 ? -30.138 11.667 18.507 1.00 79.00 70 ARG A N 1
ATOM 546 C CA . ARG A 1 70 ? -29.323 10.716 17.731 1.00 79.00 70 ARG A CA 1
ATOM 547 C C . ARG A 1 70 ? -29.527 9.259 18.168 1.00 79.00 70 ARG A C 1
ATOM 549 O O . ARG A 1 70 ? -28.871 8.370 17.613 1.00 79.00 70 ARG A O 1
ATOM 556 N N . GLY A 1 71 ? -30.414 8.999 19.125 1.00 83.38 71 GLY A N 1
ATOM 557 C CA . GLY A 1 71 ? -30.659 7.676 19.697 1.00 83.38 71 GLY A CA 1
ATOM 558 C C . GLY A 1 71 ? -29.622 7.252 20.743 1.00 83.38 71 GLY A C 1
ATOM 559 O O . GLY A 1 71 ? -29.601 6.099 21.164 1.00 83.38 71 GLY A O 1
ATOM 560 N N . ASN A 1 72 ? -28.705 8.128 21.152 1.00 85.38 72 ASN A N 1
ATOM 561 C CA . ASN A 1 72 ? -27.685 7.794 22.136 1.00 85.38 72 ASN A CA 1
ATOM 562 C C . ASN A 1 72 ? -28.287 7.802 23.539 1.00 85.38 72 ASN A C 1
ATOM 564 O O . ASN A 1 72 ? -28.835 8.798 24.006 1.00 85.38 72 ASN A O 1
ATOM 568 N N . THR A 1 73 ? -28.108 6.691 24.239 1.00 87.50 73 THR A N 1
ATOM 569 C CA . THR A 1 73 ? -28.343 6.598 25.685 1.00 87.50 73 THR A CA 1
ATOM 570 C C . THR A 1 73 ? -27.201 7.245 26.472 1.00 87.50 73 THR A C 1
ATOM 572 O O . THR A 1 73 ? -26.111 7.484 25.939 1.00 87.50 73 THR A O 1
ATOM 575 N N . VAL A 1 74 ? -27.402 7.433 27.781 1.00 87.06 74 VAL A N 1
ATOM 576 C CA . VAL A 1 74 ? -26.361 7.924 28.703 1.00 87.06 74 VAL A CA 1
ATOM 577 C C . VAL A 1 74 ? -25.048 7.135 28.603 1.00 87.06 74 VAL A C 1
ATOM 579 O O . VAL A 1 74 ? -23.966 7.719 28.659 1.00 87.06 74 VAL A O 1
ATOM 582 N N . LEU A 1 75 ? -25.127 5.820 28.376 1.00 85.81 75 LEU A N 1
ATOM 583 C CA . LEU A 1 75 ? -23.956 4.959 28.231 1.00 85.81 75 LEU A CA 1
ATOM 584 C C . LEU A 1 75 ? -23.164 5.257 26.948 1.00 85.81 75 LEU A C 1
ATOM 586 O O . LEU A 1 75 ? -21.934 5.284 26.982 1.00 85.81 75 LEU A O 1
ATOM 590 N N . HIS A 1 76 ? -23.845 5.527 25.828 1.00 84.12 76 HIS A N 1
ATOM 591 C CA . HIS A 1 76 ? -23.180 5.871 24.567 1.00 84.12 76 HIS A CA 1
ATOM 592 C C . HIS A 1 76 ? -22.415 7.193 24.696 1.00 84.12 76 HIS A C 1
ATOM 594 O O . HIS A 1 76 ? -21.328 7.339 24.145 1.00 84.12 76 HIS A O 1
ATOM 600 N N . ILE A 1 77 ? -22.966 8.146 25.450 1.00 82.69 77 ILE A N 1
ATOM 601 C CA . ILE A 1 77 ? -22.359 9.460 25.680 1.00 82.69 77 ILE A CA 1
ATOM 602 C C . ILE A 1 77 ? -21.152 9.349 26.621 1.00 82.69 77 ILE A C 1
ATOM 604 O O . ILE A 1 77 ? -20.110 9.948 26.355 1.00 82.69 77 ILE A O 1
ATOM 608 N N . LEU A 1 78 ? -21.259 8.552 27.691 1.00 83.19 78 LEU A N 1
ATOM 609 C CA . LEU A 1 78 ? -20.172 8.318 28.650 1.00 83.19 78 LEU A CA 1
ATOM 610 C C . LEU A 1 78 ? -18.917 7.743 27.991 1.00 83.19 78 LEU A C 1
ATOM 612 O O . LEU A 1 78 ? -17.802 8.151 28.310 1.00 83.19 78 LEU A O 1
ATOM 616 N N . VAL A 1 79 ? -19.103 6.826 27.045 1.00 78.31 79 VAL A N 1
ATOM 617 C CA . VAL A 1 79 ? -18.024 6.215 26.259 1.00 78.31 79 VAL A CA 1
ATOM 618 C C . VAL A 1 79 ? -17.224 7.244 25.455 1.00 78.31 79 VAL A C 1
ATOM 620 O O . VAL A 1 79 ? -16.025 7.067 25.242 1.00 78.31 79 VAL A O 1
ATOM 623 N N . LEU A 1 80 ? -17.879 8.309 24.991 1.00 76.38 80 LEU A N 1
ATOM 624 C CA . LEU A 1 80 ? -17.256 9.346 24.170 1.00 76.38 80 LEU A CA 1
ATOM 625 C C . LEU A 1 80 ? -16.479 10.370 25.009 1.00 76.38 80 LEU A C 1
ATOM 627 O O . LEU A 1 80 ? -15.780 11.214 24.445 1.00 76.38 80 LEU A O 1
ATOM 631 N N . GLN A 1 81 ? -16.576 10.310 26.341 1.00 76.75 81 GLN A N 1
ATOM 632 C CA . GLN A 1 81 ? -15.893 11.252 27.218 1.00 76.75 81 GLN A CA 1
ATOM 633 C C . GLN A 1 81 ? -14.379 10.992 27.269 1.00 76.75 81 GLN A C 1
ATOM 635 O O . GLN A 1 81 ? -13.933 9.845 27.351 1.00 76.75 81 GLN A O 1
ATOM 640 N N . PRO A 1 82 ? -13.552 12.054 27.304 1.00 71.44 82 PRO A N 1
ATOM 641 C CA . PRO A 1 82 ? -12.099 11.913 27.369 1.00 71.44 82 PRO A CA 1
ATOM 642 C C . PRO A 1 82 ? -11.622 11.351 28.719 1.00 71.44 82 PRO A C 1
ATOM 644 O O . PRO A 1 82 ? -10.598 10.671 28.785 1.00 71.44 82 PRO A O 1
ATOM 647 N N . ASN A 1 83 ? -12.357 11.615 29.806 1.00 77.88 83 ASN A N 1
ATOM 648 C CA . ASN A 1 83 ? -11.999 11.153 31.144 1.00 77.88 83 ASN A CA 1
ATOM 649 C C . ASN A 1 83 ? -12.526 9.733 31.413 1.00 77.88 83 ASN A C 1
ATOM 651 O O . ASN A 1 83 ? -13.627 9.547 31.937 1.00 77.88 83 ASN A O 1
ATOM 655 N N . ARG A 1 84 ? -11.708 8.729 31.085 1.00 75.31 84 ARG A N 1
ATOM 656 C CA . ARG A 1 84 ? -12.106 7.317 31.171 1.00 75.31 84 ARG A CA 1
ATOM 657 C C . ARG A 1 84 ? -12.348 6.813 32.588 1.00 75.31 84 ARG A C 1
ATOM 659 O O . ARG A 1 84 ? -13.236 5.994 32.768 1.00 75.31 84 ARG A O 1
ATOM 666 N N . THR A 1 85 ? -11.609 7.279 33.593 1.00 80.38 85 THR A N 1
ATOM 667 C CA . THR A 1 85 ? -11.740 6.754 34.966 1.00 80.38 85 THR A CA 1
ATOM 668 C C . THR A 1 85 ? -13.063 7.166 35.602 1.00 80.38 85 THR A C 1
ATOM 670 O O . THR A 1 85 ? -13.776 6.318 36.138 1.00 80.38 85 THR A O 1
ATOM 673 N N . SER A 1 86 ? -13.432 8.444 35.495 1.00 78.56 86 SER A N 1
ATOM 674 C CA . SER A 1 86 ? -14.736 8.932 35.957 1.00 78.56 86 SER A CA 1
ATOM 675 C C . SER A 1 86 ? -15.882 8.323 35.148 1.00 78.56 86 SER A C 1
ATOM 677 O O . SER A 1 86 ? -16.896 7.948 35.732 1.00 78.56 86 SER A O 1
ATOM 679 N N . ALA A 1 87 ? -15.697 8.148 33.834 1.00 82.06 87 ALA A N 1
ATOM 680 C CA . ALA A 1 87 ? -16.684 7.495 32.981 1.00 82.06 87 ALA A CA 1
ATOM 681 C C . ALA A 1 87 ? -16.910 6.021 33.363 1.00 82.06 87 ALA A C 1
ATOM 683 O O . ALA A 1 87 ? -18.064 5.620 33.471 1.00 82.06 87 ALA A O 1
ATOM 684 N N . CYS A 1 88 ? -15.858 5.233 33.647 1.00 82.25 88 CYS A N 1
ATOM 685 C CA . CYS A 1 88 ? -15.999 3.849 34.133 1.00 82.25 88 CYS A CA 1
ATOM 686 C C . CYS A 1 88 ? -16.848 3.786 35.405 1.00 82.25 88 CYS A C 1
ATOM 688 O O . CYS A 1 88 ? -17.756 2.970 35.509 1.00 82.25 88 CYS A O 1
ATOM 690 N N . GLN A 1 89 ? -16.557 4.663 36.369 1.00 84.06 89 GLN A N 1
ATOM 691 C CA . GLN A 1 89 ? -17.243 4.659 37.658 1.00 84.06 89 GLN A CA 1
ATOM 692 C C . GLN A 1 89 ? -18.712 5.073 37.531 1.00 84.06 89 GLN A C 1
ATOM 694 O O . GLN A 1 89 ? -19.570 4.462 38.161 1.00 84.06 89 GLN A O 1
ATOM 699 N N . ALA A 1 90 ? -19.007 6.092 36.719 1.00 84.69 90 ALA A N 1
ATOM 700 C CA . ALA A 1 90 ? -20.380 6.498 36.430 1.00 84.69 90 ALA A CA 1
ATOM 701 C C . ALA A 1 90 ? -21.145 5.389 35.690 1.00 84.69 90 ALA A C 1
ATOM 703 O O . ALA A 1 90 ? -22.289 5.096 36.027 1.00 84.69 90 ALA A O 1
ATOM 704 N N . LEU A 1 91 ? -20.492 4.733 34.728 1.00 86.31 91 LEU A N 1
ATOM 705 C CA . LEU A 1 91 ? -21.053 3.617 33.973 1.00 86.31 91 LEU A CA 1
ATOM 706 C C . LEU A 1 91 ? -21.379 2.424 34.881 1.00 86.31 91 LEU A C 1
ATOM 708 O O . LEU A 1 91 ? -22.464 1.860 34.775 1.00 86.31 91 LEU A O 1
ATOM 712 N N . ASP A 1 92 ? -20.491 2.070 35.812 1.00 86.50 92 ASP A N 1
ATOM 713 C CA . ASP A 1 92 ? -20.742 0.982 36.760 1.00 86.50 92 ASP A CA 1
ATOM 714 C C . ASP A 1 92 ? -21.916 1.265 37.691 1.00 86.50 92 ASP A C 1
ATOM 716 O O . ASP A 1 92 ? -22.726 0.367 37.914 1.00 86.50 92 ASP A O 1
ATOM 720 N N . LEU A 1 93 ? -22.039 2.500 38.183 1.00 85.69 93 LEU A N 1
ATOM 721 C CA . LEU A 1 93 ? -23.158 2.909 39.031 1.00 85.69 93 LEU A CA 1
ATOM 722 C C . LEU A 1 93 ? -24.488 2.857 38.281 1.00 85.69 93 LEU A C 1
ATOM 724 O O . LEU A 1 93 ? -25.446 2.280 38.784 1.00 85.69 93 LEU A O 1
ATOM 728 N N . ILE A 1 94 ? -24.540 3.413 37.068 1.00 86.75 94 ILE A N 1
ATOM 729 C CA . ILE A 1 94 ? -25.763 3.418 36.256 1.00 86.75 94 ILE A CA 1
ATOM 730 C C . ILE A 1 94 ? -26.177 1.986 35.909 1.00 86.75 94 ILE A C 1
ATOM 732 O O . ILE A 1 94 ? -27.350 1.652 36.023 1.00 86.75 94 ILE A O 1
ATOM 736 N N . MET A 1 95 ? -25.229 1.122 35.538 1.00 85.12 95 MET A N 1
ATOM 737 C CA . MET A 1 95 ? -25.529 -0.285 35.255 1.00 85.12 95 MET A CA 1
ATOM 738 C C . MET A 1 95 ? -25.974 -1.060 36.500 1.00 85.12 95 MET A C 1
ATOM 740 O O . MET A 1 95 ? -26.843 -1.916 36.383 1.00 85.12 95 MET A O 1
ATOM 744 N N . ALA A 1 96 ? -25.384 -0.794 37.671 1.00 85.31 96 ALA A N 1
ATOM 745 C CA . ALA A 1 96 ? -25.789 -1.442 38.918 1.00 85.31 96 ALA A CA 1
ATOM 746 C C . ALA A 1 96 ? -27.227 -1.065 39.298 1.00 85.31 96 ALA A C 1
ATOM 748 O O . ALA A 1 96 ? -28.019 -1.944 39.614 1.00 85.31 96 ALA A O 1
ATOM 749 N N . ARG A 1 97 ? -27.584 0.220 39.177 1.00 83.50 97 ARG A N 1
ATOM 750 C CA . ARG A 1 97 ? -28.956 0.695 39.408 1.00 83.50 97 ARG A CA 1
ATOM 751 C C . ARG A 1 97 ? -29.946 0.188 38.369 1.00 83.50 97 ARG A C 1
ATOM 753 O O . ARG A 1 97 ? -31.071 -0.144 38.710 1.00 83.50 97 ARG A O 1
ATOM 760 N N . ASP A 1 98 ? -29.537 0.089 37.108 1.00 83.25 98 ASP A N 1
ATOM 761 C CA . ASP A 1 98 ? -30.405 -0.460 36.065 1.00 83.25 98 ASP A CA 1
ATOM 762 C C . ASP A 1 98 ? -30.699 -1.953 36.278 1.00 83.25 98 ASP A C 1
ATOM 764 O O . ASP A 1 98 ? -31.813 -2.398 36.014 1.00 83.25 98 ASP A O 1
ATOM 768 N N . ALA A 1 99 ? -29.733 -2.709 36.811 1.00 81.19 99 ALA A N 1
ATOM 769 C CA . ALA A 1 99 ? -29.921 -4.115 37.161 1.00 81.19 99 ALA A CA 1
ATOM 770 C C . ALA A 1 99 ? -30.923 -4.317 38.314 1.00 81.19 99 ALA A C 1
ATOM 772 O O . ALA A 1 99 ? -31.591 -5.345 38.355 1.00 81.19 99 ALA A O 1
ATOM 773 N N . GLU A 1 100 ? -31.069 -3.343 39.220 1.00 79.94 100 GLU A N 1
ATOM 774 C CA . GLU A 1 100 ? -32.079 -3.369 40.293 1.00 79.94 100 GLU A CA 1
ATOM 775 C C . GLU A 1 100 ? -33.513 -3.194 39.754 1.00 79.94 100 GLU A C 1
ATOM 777 O O . GLU A 1 100 ? -34.467 -3.615 40.403 1.00 79.94 100 GLU A O 1
ATOM 782 N N . LEU A 1 101 ? -33.676 -2.599 38.565 1.00 74.06 101 LEU A N 1
ATOM 783 C CA . LEU A 1 101 ? -34.978 -2.321 37.945 1.00 74.06 101 LEU A CA 1
ATOM 784 C C . LEU A 1 101 ? -35.540 -3.498 37.117 1.00 74.06 101 LEU A C 1
ATOM 786 O O . LEU A 1 101 ? -36.626 -3.355 36.556 1.00 74.06 101 LEU A O 1
ATOM 790 N N . ASP A 1 102 ? -34.804 -4.614 37.023 1.00 67.50 102 ASP A N 1
ATOM 791 C CA . ASP A 1 102 ? -35.177 -5.903 36.400 1.00 67.50 102 ASP A CA 1
ATOM 792 C C . ASP A 1 102 ? -35.984 -5.795 35.088 1.00 67.50 102 ASP A C 1
ATOM 794 O O . ASP A 1 102 ? -37.071 -6.351 34.922 1.00 67.50 102 ASP A O 1
ATOM 798 N N . GLN A 1 103 ? -35.475 -5.013 34.132 1.00 71.75 103 GLN A N 1
ATOM 799 C CA . GLN A 1 103 ? -36.136 -4.823 32.838 1.00 71.75 103 GLN A CA 1
ATOM 800 C C . GLN A 1 103 ? -35.698 -5.857 31.789 1.00 71.75 103 GLN A C 1
ATOM 802 O O . GLN A 1 103 ? -34.549 -6.291 31.763 1.00 71.75 103 GLN A O 1
ATOM 807 N N . LEU A 1 104 ? -36.601 -6.171 30.845 1.00 68.75 104 LEU A N 1
ATOM 808 C CA . LEU A 1 104 ? -36.416 -7.202 29.806 1.00 68.75 104 LEU A CA 1
ATOM 809 C C . LEU A 1 104 ? -35.163 -7.037 28.928 1.00 68.75 104 LEU A C 1
ATOM 811 O O . LEU A 1 104 ? -34.637 -8.033 28.437 1.00 68.75 104 LEU A O 1
ATOM 815 N N . VAL A 1 105 ? -34.713 -5.801 28.679 1.00 73.44 105 VAL A N 1
ATOM 816 C CA . VAL A 1 105 ? -33.543 -5.525 27.831 1.00 73.44 105 VAL A CA 1
ATOM 817 C C . VAL A 1 105 ? -32.458 -4.827 28.657 1.00 73.44 105 VAL A C 1
ATOM 819 O O . VAL A 1 105 ? -32.706 -3.731 29.184 1.00 73.44 105 VAL A O 1
ATOM 822 N N . PRO A 1 106 ? -31.243 -5.408 28.735 1.00 80.00 106 PRO A N 1
ATOM 823 C CA . PRO A 1 106 ? -30.107 -4.776 29.393 1.00 80.00 106 PRO A CA 1
ATOM 824 C C . PRO A 1 106 ? -29.774 -3.429 28.747 1.00 80.00 106 PRO A C 1
ATOM 826 O O . PRO A 1 106 ? -29.718 -3.321 27.521 1.00 80.00 106 PRO A O 1
ATOM 829 N N . LEU A 1 107 ? -29.475 -2.410 29.557 1.00 81.56 107 LEU A N 1
ATOM 830 C CA . LEU A 1 107 ? -29.161 -1.061 29.066 1.00 81.56 107 LEU A CA 1
ATOM 831 C C . LEU A 1 107 ? -27.988 -1.018 28.065 1.00 81.56 107 LEU A C 1
ATOM 833 O O . LEU A 1 107 ? -27.962 -0.173 27.172 1.00 81.56 107 LEU A O 1
ATOM 837 N N . ASP A 1 108 ? -27.038 -1.945 28.197 1.00 77.25 108 ASP A N 1
ATOM 838 C CA . ASP A 1 108 ? -25.844 -2.077 27.345 1.00 77.25 108 ASP A CA 1
ATOM 839 C C . ASP A 1 108 ? -26.158 -2.630 25.936 1.00 77.25 108 ASP A C 1
ATOM 841 O O . ASP A 1 108 ? -25.346 -2.514 25.024 1.00 77.25 108 ASP A O 1
ATOM 845 N N . MET A 1 109 ? -27.343 -3.217 25.738 1.00 79.38 109 MET A N 1
ATOM 846 C CA . MET A 1 109 ? -27.784 -3.777 24.451 1.00 79.38 109 MET A CA 1
ATOM 847 C C . MET A 1 109 ? -28.670 -2.816 23.652 1.00 79.38 109 MET A C 1
ATOM 849 O O . MET A 1 109 ? -29.053 -3.127 22.525 1.00 79.38 109 MET A O 1
ATOM 853 N N . MET A 1 110 ? -29.012 -1.645 24.203 1.00 83.69 110 MET A N 1
ATOM 854 C CA . MET A 1 110 ? -29.853 -0.688 23.488 1.00 83.69 110 MET A CA 1
ATOM 855 C C . MET A 1 110 ? -29.076 -0.050 22.327 1.00 83.69 110 MET A C 1
ATOM 857 O O . MET A 1 110 ? -28.017 0.533 22.567 1.00 83.69 110 MET A O 1
ATOM 861 N N . PRO A 1 111 ? -29.582 -0.112 21.084 1.00 84.25 111 PRO A N 1
ATOM 862 C CA . PRO A 1 111 ? -28.928 0.512 19.945 1.00 84.25 111 PRO A CA 1
ATOM 863 C C . PRO A 1 111 ? -29.278 2.001 19.832 1.00 84.25 111 PRO A C 1
ATOM 865 O O . PRO A 1 111 ? -30.359 2.438 20.231 1.00 84.25 111 PRO A O 1
ATOM 868 N N . ASN A 1 112 ? -28.383 2.770 19.214 1.00 85.75 112 ASN A N 1
ATOM 869 C CA . ASN A 1 112 ? -28.687 4.119 18.735 1.00 85.75 112 ASN A CA 1
ATOM 870 C C . ASN A 1 112 ? -29.405 4.118 17.372 1.00 85.75 112 ASN A C 1
ATOM 872 O O . ASN A 1 112 ? -29.599 3.067 16.759 1.00 85.75 112 ASN A O 1
ATOM 876 N N . ASN A 1 113 ? -29.711 5.303 16.825 1.00 84.12 113 ASN A N 1
ATOM 877 C CA . ASN A 1 113 ? -30.372 5.443 15.513 1.00 84.12 113 ASN A CA 1
ATOM 878 C C . ASN A 1 113 ? -29.561 4.845 14.345 1.00 84.12 113 ASN A C 1
ATOM 880 O O . ASN A 1 113 ? -30.073 4.701 13.238 1.00 84.12 113 ASN A O 1
ATOM 884 N N . ARG A 1 114 ? -28.281 4.515 14.565 1.00 74.81 114 ARG A N 1
ATOM 885 C CA . ARG A 1 114 ? -27.393 3.853 13.597 1.00 74.81 114 ARG A CA 1
ATOM 886 C C . ARG A 1 114 ? -27.256 2.346 13.846 1.00 74.81 114 ARG A C 1
ATOM 888 O O . ARG A 1 114 ? -26.429 1.716 13.192 1.00 74.81 114 ARG A O 1
ATOM 895 N N . GLY A 1 115 ? -28.002 1.773 14.791 1.00 79.06 115 GLY A N 1
ATOM 896 C CA . GLY A 1 115 ? -27.905 0.358 15.163 1.00 79.06 115 GLY A CA 1
ATOM 897 C C . GLY A 1 115 ? -26.645 -0.000 15.963 1.00 79.06 115 GLY A C 1
ATOM 898 O O . GLY A 1 115 ? -26.280 -1.173 16.048 1.00 79.06 115 GLY A O 1
ATOM 899 N N . LEU A 1 116 ? -25.936 0.992 16.511 1.00 78.31 116 LEU A N 1
ATOM 900 C CA . LEU A 1 116 ? -24.722 0.781 17.300 1.00 78.31 116 LEU A CA 1
ATOM 901 C C . LEU A 1 116 ? -25.082 0.713 18.776 1.00 78.31 116 LEU A C 1
ATOM 903 O O . LEU A 1 116 ? -25.701 1.643 19.284 1.00 78.31 116 LEU A O 1
ATOM 907 N N . THR A 1 117 ? -24.653 -0.352 19.442 1.00 82.94 117 THR A N 1
ATOM 908 C CA . THR A 1 117 ? -24.657 -0.467 20.900 1.00 82.94 117 THR A CA 1
ATOM 909 C C . THR A 1 117 ? -23.508 0.342 21.504 1.00 82.94 117 THR A C 1
ATOM 911 O O . THR A 1 117 ? -22.538 0.733 20.838 1.00 82.94 117 THR A O 1
ATOM 914 N N . THR A 1 118 ? -23.588 0.550 22.810 1.00 80.00 118 THR A N 1
ATOM 915 C CA . THR A 1 118 ? -22.540 1.124 23.665 1.00 80.00 118 THR A CA 1
ATOM 916 C C . THR A 1 118 ? -21.227 0.370 23.500 1.00 80.00 118 THR A C 1
ATOM 918 O O . THR A 1 118 ? -20.174 0.977 23.297 1.00 80.00 118 THR A O 1
ATOM 921 N N . PHE A 1 119 ? -21.297 -0.959 23.497 1.00 78.56 119 PHE A N 1
ATOM 922 C CA . PHE A 1 119 ? -20.156 -1.840 23.309 1.00 78.56 119 PHE A CA 1
ATOM 923 C C . PHE A 1 119 ? -19.515 -1.671 21.919 1.00 78.56 119 PHE A C 1
ATOM 925 O O . PHE A 1 119 ? -18.292 -1.513 21.829 1.00 78.56 119 PHE A O 1
ATOM 932 N N . LYS A 1 120 ? -20.322 -1.580 20.849 1.00 74.00 120 LYS A N 1
ATOM 933 C CA . LYS A 1 120 ? -19.856 -1.307 19.473 1.00 74.00 120 LYS A CA 1
ATOM 934 C C . LYS A 1 120 ? -19.196 0.057 19.297 1.00 74.00 120 LYS A C 1
ATOM 936 O O . LYS A 1 120 ? -18.262 0.177 18.506 1.00 74.00 120 LYS A O 1
ATOM 941 N N . LEU A 1 121 ? -19.661 1.086 20.005 1.00 70.62 121 LEU A N 1
ATOM 942 C CA . LEU A 1 121 ? -19.049 2.417 19.945 1.00 70.62 121 LEU A CA 1
ATOM 943 C C . LEU A 1 121 ? -17.701 2.483 20.662 1.00 70.62 121 LEU A C 1
ATOM 945 O O . LEU A 1 121 ? -16.838 3.264 20.262 1.00 70.62 121 LEU A O 1
ATOM 949 N N . ALA A 1 122 ? -17.537 1.700 21.725 1.00 62.00 122 ALA A N 1
ATOM 950 C CA . ALA A 1 122 ? -16.489 1.940 22.700 1.00 62.00 122 ALA A CA 1
ATOM 951 C C . ALA A 1 122 ? -15.326 0.963 22.660 1.00 62.00 122 ALA A C 1
ATOM 953 O O . ALA A 1 122 ? -14.252 1.343 23.113 1.00 62.00 122 ALA A O 1
ATOM 954 N N . VAL A 1 123 ? -15.554 -0.299 22.263 1.00 57.28 123 VAL A N 1
ATOM 955 C CA . VAL A 1 123 ? -14.615 -1.428 22.466 1.00 57.28 123 VAL A CA 1
ATOM 956 C C . VAL A 1 123 ? -13.840 -1.261 23.780 1.00 57.28 123 VAL A C 1
ATOM 958 O O . VAL A 1 123 ? -12.612 -1.239 23.845 1.00 57.28 123 VAL A O 1
ATOM 961 N N . PHE A 1 124 ? -14.584 -0.969 24.845 1.00 62.44 124 PHE A N 1
ATOM 962 C CA . PHE A 1 124 ? -14.014 -0.420 26.063 1.00 62.44 124 PHE A CA 1
ATOM 963 C C . PHE A 1 124 ? -13.504 -1.574 26.908 1.00 62.44 124 PHE A C 1
ATOM 965 O O . PHE A 1 124 ? -14.286 -2.438 27.301 1.00 62.44 124 PHE A O 1
ATOM 972 N N . GLN A 1 125 ? -12.207 -1.592 27.216 1.00 66.69 125 GLN A N 1
ATOM 973 C CA . GLN A 1 125 ? -11.587 -2.689 27.964 1.00 66.69 125 GLN A CA 1
ATOM 974 C C . GLN A 1 125 ? -12.308 -2.992 29.288 1.00 66.69 125 GLN A C 1
ATOM 976 O O . GLN A 1 125 ? -12.373 -4.142 29.711 1.00 66.69 125 GLN A O 1
ATOM 981 N N . HIS A 1 126 ? -12.919 -1.980 29.908 1.00 75.12 126 HIS A N 1
ATOM 982 C CA . HIS A 1 126 ? -13.751 -2.150 31.099 1.00 75.12 126 HIS A CA 1
ATOM 983 C C . HIS A 1 126 ? -15.051 -2.925 30.826 1.00 75.12 126 HIS A C 1
ATOM 985 O O . HIS A 1 126 ? -15.347 -3.864 31.556 1.00 75.12 126 HIS A O 1
ATOM 991 N N . LEU A 1 127 ? -15.787 -2.615 29.748 1.00 75.69 127 LEU A N 1
ATOM 992 C CA . LEU A 1 127 ? -16.988 -3.375 29.358 1.00 75.69 127 LEU A CA 1
ATOM 993 C C . LEU A 1 127 ? -16.631 -4.823 29.003 1.00 75.69 127 LEU A C 1
ATOM 995 O O . LEU A 1 127 ? -17.303 -5.763 29.421 1.00 75.69 127 LEU A O 1
ATOM 999 N N . VAL A 1 128 ? -15.515 -5.004 28.296 1.00 73.50 128 VAL A N 1
ATOM 1000 C CA . VAL A 1 128 ? -14.975 -6.321 27.941 1.00 73.50 128 VAL A CA 1
ATOM 1001 C C . VAL A 1 128 ? -14.616 -7.135 29.191 1.00 73.50 128 VAL A C 1
ATOM 1003 O O . VAL A 1 128 ? -14.922 -8.324 29.271 1.00 73.50 128 VAL A O 1
ATOM 1006 N N . ASN A 1 129 ? -14.001 -6.500 30.191 1.00 75.44 129 ASN A N 1
ATOM 1007 C CA . ASN A 1 129 ? -13.671 -7.143 31.461 1.00 75.44 129 ASN A CA 1
ATOM 1008 C C . ASN A 1 129 ? -14.907 -7.456 32.310 1.00 75.44 129 ASN A C 1
ATOM 1010 O O . ASN A 1 129 ? -14.872 -8.419 33.071 1.00 75.44 129 ASN A O 1
ATOM 1014 N N . LYS A 1 130 ? -15.980 -6.671 32.191 1.00 76.50 130 LYS A N 1
ATOM 1015 C CA . LYS A 1 130 ? -17.230 -6.884 32.930 1.00 76.50 130 LYS A CA 1
ATOM 1016 C C . LYS A 1 130 ? -18.042 -8.058 32.374 1.00 76.50 130 LYS A C 1
ATOM 1018 O O . LYS A 1 130 ? -18.640 -8.793 33.146 1.00 76.50 130 LYS A O 1
ATOM 1023 N N . ARG A 1 131 ? -18.003 -8.283 31.056 1.00 76.25 131 ARG A N 1
ATOM 1024 C CA . ARG A 1 131 ? -18.688 -9.397 30.365 1.00 76.25 131 ARG A CA 1
ATOM 1025 C C . ARG A 1 131 ? -17.930 -10.738 30.413 1.00 76.25 131 ARG A C 1
ATOM 1027 O O . ARG A 1 131 ? -18.240 -11.649 29.649 1.00 76.25 131 ARG A O 1
ATOM 1034 N N . ARG A 1 132 ? -16.904 -10.871 31.262 1.00 78.69 132 ARG A N 1
ATOM 1035 C CA . ARG A 1 132 ? -16.071 -12.082 31.341 1.00 78.69 132 ARG A CA 1
ATOM 1036 C C . ARG A 1 132 ? -16.535 -13.017 32.454 1.00 78.69 132 ARG A C 1
ATOM 1038 O O . ARG A 1 132 ? -16.825 -12.570 33.560 1.00 78.69 132 ARG A O 1
ATOM 1045 N N . VAL A 1 133 ? -16.506 -14.316 32.187 1.00 82.38 133 VAL A N 1
ATOM 1046 C CA . VAL A 1 133 ? -16.810 -15.363 33.167 1.00 82.38 133 VAL A CA 1
ATOM 1047 C C . VAL A 1 133 ? -15.536 -16.146 33.449 1.00 82.38 133 VAL A C 1
ATOM 1049 O O . VAL A 1 133 ? -14.965 -16.765 32.554 1.00 82.38 133 VAL A O 1
ATOM 1052 N N . VAL A 1 134 ? -15.056 -16.119 34.691 1.00 84.06 134 VAL A N 1
ATOM 1053 C CA . VAL A 1 134 ? -13.901 -16.932 35.095 1.00 84.06 134 VAL A CA 1
ATOM 1054 C C . VAL A 1 134 ? -14.373 -18.374 35.256 1.00 84.06 134 VAL A C 1
ATOM 1056 O O . VAL A 1 134 ? -15.250 -18.645 36.069 1.00 84.06 134 VAL A O 1
ATOM 1059 N N . GLN A 1 135 ? -13.813 -19.295 34.472 1.00 87.44 135 GLN A N 1
ATOM 1060 C CA . GLN A 1 135 ? -14.167 -20.715 34.550 1.00 87.44 135 GLN A CA 1
ATOM 1061 C C . GLN A 1 135 ? -13.458 -21.394 35.717 1.00 87.44 135 GLN A C 1
ATOM 1063 O O . GLN A 1 135 ? -14.061 -22.167 36.454 1.00 87.44 135 GLN A O 1
ATOM 1068 N N . TRP A 1 136 ? -12.164 -21.116 35.862 1.00 88.75 136 TRP A N 1
ATOM 1069 C CA . TRP A 1 136 ? -11.343 -21.645 36.940 1.00 88.75 136 TRP A CA 1
ATOM 1070 C C . TRP A 1 136 ? -10.082 -20.801 37.119 1.00 88.75 136 TRP A C 1
ATOM 1072 O O . TRP A 1 136 ? -9.597 -20.148 36.190 1.00 88.75 136 TRP A O 1
ATOM 1082 N N . SER A 1 137 ? -9.537 -20.845 38.330 1.00 89.81 137 SER A N 1
ATOM 1083 C CA . SER A 1 137 ? -8.268 -20.225 38.701 1.00 89.81 137 SER A CA 1
ATOM 1084 C C . SER A 1 137 ? -7.442 -21.219 39.510 1.00 89.81 137 SER A C 1
ATOM 1086 O O . SER A 1 137 ? -7.890 -21.677 40.560 1.00 89.81 137 SER A O 1
ATOM 1088 N N . MET A 1 138 ? -6.243 -21.543 39.035 1.00 88.19 138 MET A N 1
ATOM 1089 C CA . MET A 1 138 ? -5.278 -22.406 39.711 1.00 88.19 138 MET A CA 1
ATOM 1090 C C . MET A 1 138 ? -3.959 -21.647 39.880 1.00 88.19 138 MET A C 1
ATOM 1092 O O . MET A 1 138 ? -3.106 -21.639 38.992 1.00 88.19 138 MET A O 1
ATOM 1096 N N . GLY A 1 139 ? -3.803 -20.981 41.027 1.00 90.94 139 GLY A N 1
ATOM 1097 C CA . GLY A 1 139 ? -2.632 -20.151 41.319 1.00 90.94 139 GLY A CA 1
ATOM 1098 C C . GLY A 1 139 ? -2.426 -19.071 40.244 1.00 90.94 139 GLY A C 1
ATOM 1099 O O . GLY A 1 139 ? -3.307 -18.227 40.081 1.00 90.94 139 GLY A O 1
ATOM 1100 N N . PRO A 1 140 ? -1.304 -19.081 39.497 1.00 90.50 140 PRO A N 1
ATOM 1101 C CA . PRO A 1 140 ? -1.052 -18.106 38.435 1.00 90.50 140 PRO A CA 1
ATOM 1102 C C . PRO A 1 140 ? -1.854 -18.363 37.145 1.00 90.50 140 PRO A C 1
ATOM 1104 O O . PRO A 1 140 ? -1.912 -17.486 36.284 1.00 90.50 140 PRO A O 1
ATOM 1107 N N . LEU A 1 141 ? -2.457 -19.545 36.971 1.00 84.69 141 LEU A N 1
ATOM 1108 C CA . LEU A 1 141 ? -3.217 -19.892 35.770 1.00 84.69 141 LEU A CA 1
ATOM 1109 C C . LEU A 1 141 ? -4.694 -19.547 35.962 1.00 84.69 141 LEU A C 1
ATOM 1111 O O . LEU A 1 141 ? -5.327 -20.005 36.910 1.00 84.69 141 LEU A O 1
ATOM 1115 N N . THR A 1 142 ? -5.262 -18.769 35.043 1.00 84.25 142 THR A N 1
ATOM 1116 C CA . THR A 1 142 ? -6.693 -18.438 35.045 1.00 84.25 142 THR A CA 1
ATOM 1117 C C . THR A 1 142 ? -7.287 -18.704 33.670 1.00 84.25 142 THR A C 1
ATOM 1119 O O . THR A 1 142 ? -6.728 -18.287 32.657 1.00 84.25 142 THR A O 1
ATOM 1122 N N . SER A 1 143 ? -8.415 -19.413 33.630 1.00 85.19 143 SER A N 1
ATOM 1123 C CA . SER A 1 143 ? -9.216 -19.563 32.417 1.00 85.19 143 SER A CA 1
ATOM 1124 C C . SER A 1 143 ? -10.410 -18.631 32.485 1.00 85.19 143 SER A C 1
ATOM 1126 O O . SER A 1 143 ? -11.205 -18.678 33.429 1.00 85.19 143 SER A O 1
ATOM 1128 N N . VAL A 1 144 ? -10.537 -17.784 31.469 1.00 81.12 144 VAL A N 1
ATOM 1129 C CA . VAL A 1 144 ? -11.604 -16.798 31.347 1.00 81.12 144 VAL A CA 1
ATOM 1130 C C . VAL A 1 144 ? -12.350 -17.041 30.045 1.00 81.12 144 VAL A C 1
ATOM 1132 O O . VAL A 1 144 ? -11.758 -17.057 28.967 1.00 81.12 144 VAL A O 1
ATOM 1135 N N . LEU A 1 145 ? -13.661 -17.212 30.155 1.00 80.88 145 LEU A N 1
ATOM 1136 C CA . LEU A 1 145 ? -14.582 -17.256 29.037 1.00 80.88 145 LEU A CA 1
ATOM 1137 C C . LEU A 1 145 ? -15.075 -15.840 28.743 1.00 80.88 145 LEU A C 1
ATOM 1139 O O . LEU A 1 145 ? -15.556 -15.132 29.631 1.00 80.88 145 LEU A O 1
ATOM 1143 N N . TYR A 1 146 ? -14.962 -15.439 27.485 1.00 75.00 146 TYR A N 1
ATOM 1144 C CA . TYR A 1 146 ? -15.393 -14.134 27.012 1.00 75.00 146 TYR A CA 1
ATOM 1145 C C . TYR A 1 146 ? -16.557 -14.278 26.043 1.00 75.00 146 TYR A C 1
ATOM 1147 O O . TYR A 1 146 ? -16.519 -15.129 25.155 1.00 75.00 146 TYR A O 1
ATOM 1155 N N . ASP A 1 147 ? -17.563 -13.423 26.203 1.00 74.38 147 ASP A N 1
ATOM 1156 C CA . ASP A 1 147 ? -18.671 -13.336 25.262 1.00 74.38 147 ASP A CA 1
ATOM 1157 C C . ASP A 1 147 ? -18.225 -12.641 23.961 1.00 74.38 147 ASP A C 1
ATOM 1159 O O . ASP A 1 147 ? -17.641 -11.553 23.983 1.00 74.38 147 ASP A O 1
ATOM 1163 N N . LEU A 1 148 ? -18.464 -13.303 22.827 1.00 71.62 148 LEU A N 1
ATOM 1164 C CA . LEU A 1 148 ? -18.077 -12.853 21.487 1.00 71.62 148 LEU A CA 1
ATOM 1165 C C . LEU A 1 148 ? -19.275 -12.416 20.634 1.00 71.62 148 LEU A C 1
ATOM 1167 O O . LEU A 1 148 ? -19.066 -12.043 19.485 1.00 71.62 148 LEU A O 1
ATOM 1171 N N . THR A 1 149 ? -20.501 -12.442 21.160 1.00 72.69 149 THR A N 1
ATOM 1172 C CA . THR A 1 149 ? -21.745 -12.183 20.407 1.00 72.69 149 THR A CA 1
ATOM 1173 C C . THR A 1 149 ? -21.735 -10.890 19.585 1.00 72.69 149 THR A C 1
ATOM 1175 O O . THR A 1 149 ? -22.055 -10.929 18.403 1.00 72.69 149 THR A O 1
ATOM 1178 N N . GLU A 1 150 ? -21.315 -9.762 20.166 1.00 70.12 150 GLU A N 1
ATOM 1179 C CA . GLU A 1 150 ? -21.232 -8.469 19.457 1.00 70.12 150 GLU A CA 1
ATOM 1180 C C . GLU A 1 150 ? -19.902 -8.251 18.706 1.00 70.12 150 GLU A C 1
ATOM 1182 O O . GLU A 1 150 ? -19.780 -7.349 17.869 1.00 70.12 150 GLU A O 1
ATOM 1187 N N . ILE A 1 151 ? -18.879 -9.054 19.024 1.00 70.69 151 ILE A N 1
ATOM 1188 C CA . ILE A 1 151 ? -17.553 -8.977 18.393 1.00 70.69 151 ILE A CA 1
ATOM 1189 C C . ILE A 1 151 ? -17.553 -9.735 17.065 1.00 70.69 151 ILE A C 1
ATOM 1191 O O . ILE A 1 151 ? -16.965 -9.266 16.086 1.00 70.69 151 ILE A O 1
ATOM 1195 N N . ASP A 1 152 ? -18.195 -10.903 17.040 1.00 65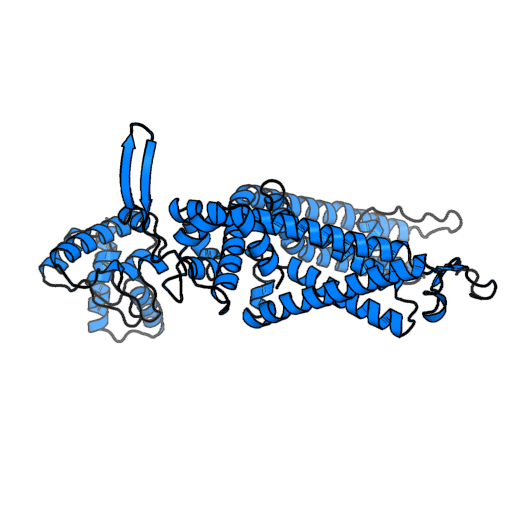.56 152 ASP A N 1
ATOM 1196 C CA . ASP A 1 152 ? -18.312 -11.744 15.861 1.00 65.56 152 ASP A CA 1
ATOM 1197 C C . ASP A 1 152 ? -19.352 -11.172 14.886 1.00 65.56 152 ASP A C 1
ATOM 1199 O O . ASP A 1 152 ? -20.468 -10.800 15.231 1.00 65.56 152 ASP A O 1
ATOM 1203 N N . SER A 1 153 ? -18.977 -11.142 13.617 1.00 58.97 153 SER A N 1
ATOM 1204 C CA . SER A 1 153 ? -19.798 -10.745 12.467 1.00 58.97 153 SER A CA 1
ATOM 1205 C C . SER A 1 153 ? -20.901 -11.739 12.092 1.00 58.97 153 SER A C 1
ATOM 1207 O O . SER A 1 153 ? -21.550 -11.574 11.064 1.00 58.97 153 SER A O 1
ATOM 1209 N N . TRP A 1 154 ? -21.098 -12.796 12.880 1.00 59.06 154 TRP A N 1
ATOM 1210 C CA . TRP A 1 154 ? -22.106 -13.815 12.601 1.00 59.06 154 TRP A CA 1
ATOM 1211 C C . TRP A 1 154 ? -23.542 -13.320 12.840 1.00 59.06 154 TRP A C 1
ATOM 1213 O O . TRP A 1 154 ? -24.415 -13.579 12.011 1.00 59.06 154 TRP A O 1
ATOM 1223 N N . ALA A 1 155 ? -23.778 -12.605 13.946 1.00 53.56 155 ALA A N 1
ATOM 1224 C CA . ALA A 1 155 ? -25.120 -12.207 14.381 1.00 53.56 155 ALA A CA 1
ATOM 1225 C C . ALA A 1 155 ? -25.571 -10.836 13.844 1.00 53.56 155 ALA A C 1
ATOM 1227 O O . ALA A 1 155 ? -26.768 -10.610 13.686 1.00 53.56 155 ALA A O 1
ATOM 1228 N N . ASP A 1 156 ? -24.631 -9.934 13.545 1.00 58.94 156 ASP A N 1
ATOM 1229 C CA . ASP A 1 156 ? -24.912 -8.520 13.285 1.00 58.94 156 ASP A CA 1
ATOM 1230 C C . ASP A 1 156 ? -24.377 -8.025 11.934 1.00 58.94 156 ASP A C 1
ATOM 1232 O O . ASP A 1 156 ? -23.243 -8.309 11.556 1.00 58.94 156 ASP A O 1
ATOM 1236 N N . ASN A 1 157 ? -25.168 -7.189 11.247 1.00 57.84 157 ASN A N 1
ATOM 1237 C CA . ASN A 1 157 ? -24.802 -6.555 9.966 1.00 57.84 157 ASN A CA 1
ATOM 1238 C C . ASN A 1 157 ? -23.694 -5.486 10.078 1.00 57.84 157 ASN A C 1
ATOM 1240 O O . ASN A 1 157 ? -23.183 -5.045 9.051 1.00 57.84 157 ASN A O 1
ATOM 1244 N N . MET A 1 158 ? -23.407 -5.022 11.299 1.00 60.91 158 MET A N 1
ATOM 1245 C CA . MET A 1 158 ? -22.352 -4.061 11.638 1.00 60.91 158 MET A CA 1
ATOM 1246 C C . MET A 1 158 ? -21.663 -4.546 12.915 1.00 60.91 158 MET A C 1
ATOM 1248 O O . MET A 1 158 ? -22.064 -4.180 14.027 1.00 60.91 158 MET A O 1
ATOM 1252 N N . SER A 1 159 ? -20.667 -5.416 12.761 1.00 67.44 159 SER A N 1
ATOM 1253 C CA . SER A 1 159 ? -19.916 -5.969 13.895 1.00 67.44 159 SER A CA 1
ATOM 1254 C C . SER A 1 159 ? -18.918 -4.962 14.466 1.00 67.44 159 SER A C 1
ATOM 1256 O O . SER A 1 159 ? -18.471 -4.040 13.776 1.00 67.44 159 SER A O 1
ATOM 1258 N N . VAL A 1 160 ? -18.508 -5.149 15.726 1.00 68.75 160 VAL A N 1
ATOM 1259 C CA . VAL A 1 160 ? -17.404 -4.371 16.328 1.00 68.75 160 VAL A CA 1
ATOM 1260 C C . VAL A 1 160 ? -16.170 -4.404 15.423 1.00 68.75 160 VAL A C 1
ATOM 1262 O O . VAL A 1 160 ? -15.511 -3.392 15.193 1.00 68.75 160 VAL A O 1
ATOM 1265 N N . LEU A 1 161 ? -15.896 -5.582 14.866 1.00 64.94 161 LEU A N 1
ATOM 1266 C CA . LEU A 1 161 ? -14.814 -5.832 13.935 1.00 64.94 161 LEU A CA 1
ATOM 1267 C C . LEU A 1 161 ? -14.929 -4.939 12.678 1.00 64.94 161 LEU A C 1
ATOM 1269 O O . LEU A 1 161 ? -13.954 -4.302 12.275 1.00 64.94 161 LEU A O 1
ATOM 1273 N N . GLU A 1 162 ? -16.122 -4.831 12.087 1.00 62.56 162 GLU A N 1
ATOM 1274 C CA . GLU A 1 162 ? -16.403 -3.949 10.943 1.00 62.56 162 GLU A CA 1
ATOM 1275 C C . GLU A 1 162 ? -16.207 -2.467 11.267 1.00 62.56 162 GLU A C 1
ATOM 1277 O O . GLU A 1 162 ? -15.579 -1.750 10.484 1.00 62.56 162 GLU A O 1
ATOM 1282 N N . LEU A 1 163 ? -16.646 -2.006 12.439 1.00 66.56 163 LEU A N 1
ATOM 1283 C CA . LEU A 1 163 ? -16.416 -0.623 12.864 1.00 66.56 163 LEU A CA 1
ATOM 1284 C C . LEU A 1 163 ? -14.939 -0.294 13.066 1.00 66.56 163 LEU A C 1
ATOM 1286 O O . LEU A 1 163 ? -14.504 0.784 12.653 1.00 66.56 163 LEU A O 1
ATOM 1290 N N . ILE A 1 164 ? -14.171 -1.210 13.658 1.00 64.69 164 ILE A N 1
ATOM 1291 C CA . ILE A 1 164 ? -12.731 -1.028 13.863 1.00 64.69 164 ILE A CA 1
ATOM 1292 C C . ILE A 1 164 ? -12.011 -0.875 12.516 1.00 64.69 164 ILE A C 1
ATOM 1294 O O . ILE A 1 164 ? -11.133 -0.024 12.392 1.00 64.69 164 ILE A O 1
ATOM 1298 N N . VAL A 1 165 ? -12.390 -1.650 11.490 1.00 58.53 165 VAL A N 1
ATOM 1299 C CA . VAL A 1 165 ? -11.784 -1.531 10.150 1.00 58.53 165 VAL A CA 1
ATOM 1300 C C . VAL A 1 165 ? -12.138 -0.204 9.483 1.00 58.53 165 VAL A C 1
ATOM 1302 O O . VAL A 1 165 ? -11.263 0.432 8.898 1.00 58.53 165 VAL A O 1
ATOM 1305 N N . VAL A 1 166 ? -13.394 0.240 9.578 1.00 58.66 166 VAL A N 1
ATOM 1306 C CA . VAL A 1 166 ? -13.850 1.486 8.936 1.00 58.66 166 VAL A CA 1
ATOM 1307 C C . VAL A 1 166 ? -13.282 2.731 9.632 1.00 58.66 166 VAL A C 1
ATOM 1309 O O . VAL A 1 166 ? -12.990 3.725 8.969 1.00 58.66 166 VAL A O 1
ATOM 1312 N N . LYS A 1 167 ? -13.087 2.691 10.957 1.00 62.16 167 LYS A N 1
ATOM 1313 C CA . LYS A 1 167 ? -12.581 3.815 11.772 1.00 62.16 167 LYS A CA 1
ATOM 1314 C C . LYS A 1 167 ? -11.204 3.544 12.380 1.00 62.16 167 LYS A C 1
ATOM 1316 O O . LYS A 1 167 ? -10.934 3.892 13.529 1.00 62.16 167 LYS A O 1
ATOM 1321 N N . PHE A 1 168 ? -10.325 2.947 11.588 1.00 54.06 168 PHE A N 1
ATOM 1322 C CA . PHE A 1 168 ? -9.029 2.447 12.036 1.00 54.06 168 PHE A CA 1
ATOM 1323 C C . PHE A 1 168 ? -8.141 3.480 12.756 1.00 54.06 168 PHE A C 1
ATOM 1325 O O . PHE A 1 168 ? -7.572 3.155 13.795 1.00 54.06 168 PHE A O 1
ATOM 1332 N N . ASP A 1 169 ? -8.070 4.726 12.272 1.00 52.50 169 ASP A N 1
ATOM 1333 C CA . ASP A 1 169 ? -7.199 5.767 12.856 1.00 52.50 169 ASP A CA 1
ATOM 1334 C C . ASP A 1 169 ? -7.603 6.184 14.280 1.00 52.50 169 ASP A C 1
ATOM 1336 O O . ASP A 1 169 ? -6.758 6.599 15.067 1.00 52.50 169 ASP A O 1
ATOM 1340 N N . ILE A 1 170 ? -8.888 6.059 14.628 1.00 54.12 170 ILE A N 1
ATOM 1341 C CA . ILE A 1 170 ? -9.415 6.392 15.963 1.00 54.12 170 ILE A CA 1
ATOM 1342 C C . ILE A 1 170 ? -9.476 5.131 16.836 1.00 54.12 170 ILE A C 1
ATOM 1344 O O . ILE A 1 170 ? -9.363 5.210 18.059 1.00 54.12 170 ILE A O 1
ATOM 1348 N N . CYS A 1 171 ? -9.660 3.961 16.214 1.00 51.41 171 CYS A N 1
ATOM 1349 C CA . CYS A 1 171 ? -9.917 2.705 16.907 1.00 51.41 171 CYS A CA 1
ATOM 1350 C C . CYS A 1 171 ? -8.672 1.820 17.137 1.00 51.41 171 CYS A C 1
ATOM 1352 O O . CYS A 1 171 ? -8.789 0.786 17.797 1.00 51.41 171 CYS A O 1
ATOM 1354 N N . SER A 1 172 ? -7.488 2.203 16.641 1.00 54.25 172 SER A N 1
ATOM 1355 C CA . SER A 1 172 ? -6.241 1.423 16.769 1.00 54.25 172 SER A CA 1
ATOM 1356 C C . SER A 1 172 ? -5.875 1.108 18.223 1.00 54.25 172 SER A C 1
ATOM 1358 O O . SER A 1 172 ? -5.516 -0.023 18.540 1.00 54.25 172 SER A O 1
ATOM 1360 N N . GLN A 1 173 ? -6.082 2.063 19.133 1.00 57.06 173 GLN A N 1
ATOM 1361 C CA . GLN A 1 173 ? -5.800 1.906 20.563 1.00 57.06 173 GLN A CA 1
ATOM 1362 C C . GLN A 1 173 ? -6.666 0.824 21.239 1.00 57.06 173 GLN A C 1
ATOM 1364 O O . GLN A 1 173 ? -6.277 0.263 22.262 1.00 57.06 173 GLN A O 1
ATOM 1369 N N . TYR A 1 174 ? -7.826 0.493 20.663 1.00 58.97 174 TYR A N 1
ATOM 1370 C CA . TYR A 1 174 ? -8.749 -0.501 21.216 1.00 58.97 174 TYR A CA 1
ATOM 1371 C C . TYR A 1 174 ? -8.441 -1.936 20.758 1.00 58.97 174 TYR A C 1
ATOM 1373 O O . TYR A 1 174 ? -8.971 -2.884 21.339 1.00 58.97 174 TYR A O 1
ATOM 1381 N N . LEU A 1 175 ? -7.554 -2.126 19.769 1.00 55.38 175 LEU A N 1
ATOM 1382 C CA . LEU A 1 175 ? -7.112 -3.458 19.335 1.00 55.38 175 LEU A CA 1
ATOM 1383 C C . LEU A 1 175 ? -6.261 -4.194 20.378 1.00 55.38 175 LEU A C 1
ATOM 1385 O O . LEU A 1 175 ? -6.190 -5.419 20.327 1.00 55.38 175 LEU A O 1
ATOM 1389 N N . ASN A 1 176 ? -5.666 -3.473 21.333 1.00 56.91 176 ASN A N 1
ATOM 1390 C CA . ASN A 1 176 ? -4.872 -4.057 22.421 1.00 56.91 176 ASN A CA 1
ATOM 1391 C C . ASN A 1 176 ? -5.740 -4.728 23.507 1.00 56.91 176 ASN A C 1
ATOM 1393 O O . ASN A 1 176 ? -5.218 -5.216 24.510 1.00 56.91 176 ASN A O 1
ATOM 1397 N N . CYS A 1 177 ? -7.069 -4.772 23.339 1.00 61.38 177 CYS A N 1
ATOM 1398 C CA . CYS A 1 177 ? -7.930 -5.565 24.210 1.00 61.38 177 CYS A CA 1
ATOM 1399 C C . CYS A 1 177 ? -7.622 -7.063 24.040 1.00 61.38 177 CYS A C 1
ATOM 1401 O O . CYS A 1 177 ? -7.691 -7.610 22.936 1.00 61.38 177 CYS A O 1
ATOM 1403 N N . THR A 1 178 ? -7.366 -7.748 25.155 1.00 59.41 178 THR A N 1
ATOM 1404 C CA . THR A 1 178 ? -6.900 -9.145 25.225 1.00 59.41 178 THR A CA 1
ATOM 1405 C C . THR A 1 178 ? -7.765 -10.130 24.425 1.00 59.41 178 THR A C 1
ATOM 1407 O O . THR A 1 178 ? -7.248 -11.060 23.801 1.00 59.41 178 THR A O 1
ATOM 1410 N N . ASN A 1 179 ? -9.082 -9.908 24.383 1.00 61.31 179 ASN A N 1
ATOM 1411 C CA . ASN A 1 179 ? -10.041 -10.798 23.714 1.00 61.31 179 ASN A CA 1
ATOM 1412 C C . ASN A 1 179 ? -9.996 -10.665 22.198 1.00 61.31 179 ASN A C 1
ATOM 1414 O O . ASN A 1 179 ? -9.993 -11.660 21.475 1.00 61.31 179 ASN A O 1
ATOM 1418 N N . VAL A 1 180 ? -9.955 -9.416 21.731 1.00 60.41 180 VAL A N 1
ATOM 1419 C CA . VAL A 1 180 ? -9.884 -9.085 20.310 1.00 60.41 180 VAL A CA 1
ATOM 1420 C C . VAL A 1 180 ? -8.551 -9.587 19.769 1.00 60.41 180 VAL A C 1
ATOM 1422 O O . VAL A 1 180 ? -8.531 -10.256 18.741 1.00 60.41 180 VAL A O 1
ATOM 1425 N N . GLN A 1 181 ? -7.462 -9.402 20.521 1.00 61.72 181 GLN A N 1
ATOM 1426 C CA . GLN A 1 181 ? -6.139 -9.898 20.158 1.00 61.72 181 GLN A CA 1
ATOM 1427 C C . GLN A 1 181 ? -6.066 -11.428 20.092 1.00 61.72 181 GLN A C 1
ATOM 1429 O O . GLN A 1 181 ? -5.518 -11.959 19.131 1.00 61.72 181 GLN A O 1
ATOM 1434 N N . SER A 1 182 ? -6.659 -12.153 21.044 1.00 60.25 182 SER A N 1
ATOM 1435 C CA . SER A 1 182 ? -6.661 -13.626 21.027 1.00 60.25 182 SER A CA 1
ATOM 1436 C C . SER A 1 182 ? -7.461 -14.184 19.841 1.00 60.25 182 SER A C 1
ATOM 1438 O O . SER A 1 182 ? -6.991 -15.070 19.126 1.00 60.25 182 SER A O 1
ATOM 1440 N N . CYS A 1 183 ? -8.637 -13.607 19.572 1.00 61.53 183 CYS A N 1
ATOM 1441 C CA . CYS A 1 183 ? -9.479 -13.951 18.425 1.00 61.53 183 CYS A CA 1
ATOM 1442 C C . CYS A 1 183 ? -8.775 -13.652 17.085 1.00 61.53 183 CYS A C 1
ATOM 1444 O O . CYS A 1 183 ? -8.703 -14.505 16.197 1.00 61.53 183 CYS A O 1
ATOM 1446 N N . LEU A 1 184 ? -8.174 -12.465 16.967 1.00 61.75 184 LEU A N 1
ATOM 1447 C CA . LEU A 1 184 ? -7.385 -12.061 15.805 1.00 61.75 184 LEU A CA 1
ATOM 1448 C C . LEU A 1 184 ? -6.159 -12.947 15.599 1.00 61.75 184 LEU A C 1
ATOM 1450 O O . LEU A 1 184 ? -5.872 -13.296 14.460 1.00 61.75 184 LEU A O 1
ATOM 1454 N N . THR A 1 185 ? -5.466 -13.344 16.667 1.00 60.97 185 THR A N 1
ATOM 1455 C CA . THR A 1 185 ? -4.286 -14.222 16.588 1.00 60.97 185 THR A CA 1
ATOM 1456 C C . THR A 1 185 ? -4.665 -15.588 16.017 1.00 60.97 185 THR A C 1
ATOM 1458 O O . THR A 1 185 ? -3.971 -16.124 15.155 1.00 60.97 185 THR A O 1
ATOM 1461 N N . LEU A 1 186 ? -5.811 -16.135 16.420 1.00 60.91 186 LEU A N 1
ATOM 1462 C CA . LEU A 1 186 ? -6.320 -17.402 15.897 1.00 60.91 186 LEU A CA 1
ATOM 1463 C C . LEU A 1 186 ? -6.712 -17.323 14.409 1.00 60.91 186 LEU A C 1
ATOM 1465 O O . LEU A 1 186 ? -6.342 -18.198 13.615 1.00 60.91 186 LEU A O 1
ATOM 1469 N N . PHE A 1 187 ? -7.416 -16.261 14.001 1.00 63.09 187 PHE A N 1
ATOM 1470 C CA . PHE A 1 187 ? -7.681 -16.006 12.580 1.00 63.09 187 PHE A CA 1
ATOM 1471 C C . PHE A 1 187 ? -6.397 -15.802 11.793 1.00 63.09 187 PHE A C 1
ATOM 1473 O O . PHE A 1 187 ? -6.262 -16.339 10.692 1.00 63.09 187 PHE A O 1
ATOM 1480 N N . PHE A 1 188 ? -5.456 -15.057 12.368 1.00 63.28 188 PHE A N 1
ATOM 1481 C CA . PHE A 1 188 ? -4.161 -14.795 11.779 1.00 63.28 188 PHE A CA 1
ATOM 1482 C C . PHE A 1 188 ? -3.427 -16.102 11.510 1.00 63.28 188 PHE A C 1
ATOM 1484 O O . PHE A 1 188 ? -3.025 -16.294 10.377 1.00 63.28 188 PHE A O 1
ATOM 1491 N N . ILE A 1 189 ? -3.352 -17.048 12.452 1.00 64.56 189 ILE A N 1
ATOM 1492 C CA . ILE A 1 189 ? -2.697 -18.351 12.223 1.00 64.56 189 ILE A CA 1
ATOM 1493 C C . ILE A 1 189 ? -3.319 -19.089 11.028 1.00 64.56 189 ILE A C 1
ATOM 1495 O O . ILE A 1 189 ? -2.603 -19.600 10.167 1.00 64.56 189 ILE A O 1
ATOM 1499 N N . THR A 1 190 ? -4.650 -19.112 10.929 1.00 61.81 190 THR A N 1
ATOM 1500 C CA . THR A 1 190 ? -5.351 -19.796 9.826 1.00 61.81 190 THR A CA 1
ATOM 1501 C C . THR A 1 190 ? -5.101 -19.105 8.480 1.00 61.81 190 THR A C 1
ATOM 1503 O O . THR A 1 190 ? -4.801 -19.753 7.474 1.00 61.81 190 THR A O 1
ATOM 1506 N N . LEU A 1 191 ? -5.183 -17.774 8.455 1.00 63.75 191 LEU A N 1
ATOM 1507 C CA . LEU A 1 191 ? -4.942 -16.959 7.265 1.00 63.75 191 LEU A CA 1
ATOM 1508 C C . LEU A 1 191 ? -3.457 -16.899 6.893 1.00 63.75 191 LEU A C 1
ATOM 1510 O O . LEU A 1 191 ? -3.142 -16.778 5.715 1.00 63.75 191 LEU A O 1
ATOM 1514 N N . PHE A 1 192 ? -2.545 -17.045 7.849 1.00 67.88 192 PHE A N 1
ATOM 1515 C CA . PHE A 1 192 ? -1.099 -16.993 7.659 1.00 67.88 192 PHE A CA 1
ATOM 1516 C C . PHE A 1 192 ? -0.619 -18.119 6.745 1.00 67.88 192 PHE A C 1
ATOM 1518 O O . PHE A 1 192 ? 0.145 -17.873 5.811 1.00 67.88 192 PHE A O 1
ATOM 1525 N N . PHE A 1 193 ? -1.140 -19.338 6.923 1.00 69.69 193 PHE A N 1
ATOM 1526 C CA . PHE A 1 193 ? -0.861 -20.441 5.998 1.00 69.69 193 PHE A CA 1
ATOM 1527 C C . PHE A 1 193 ? -1.363 -20.150 4.580 1.00 69.69 193 PHE A C 1
ATOM 1529 O O . PHE A 1 193 ? -0.656 -20.437 3.615 1.00 69.69 193 PHE A O 1
ATOM 1536 N N . CYS A 1 194 ? -2.537 -19.527 4.454 1.00 69.00 194 CYS A N 1
ATOM 1537 C CA . CYS A 1 194 ? -3.109 -19.147 3.164 1.00 69.00 194 CYS A CA 1
ATOM 1538 C C . CYS A 1 194 ? -2.282 -18.047 2.482 1.00 69.00 194 CYS A C 1
ATOM 1540 O O . CYS A 1 194 ? -1.962 -18.154 1.304 1.00 69.00 194 CYS A O 1
ATOM 1542 N N . VAL A 1 195 ? -1.879 -17.009 3.225 1.00 70.69 195 VAL A N 1
ATOM 1543 C CA . VAL A 1 195 ? -1.024 -15.925 2.714 1.00 70.69 195 VAL A CA 1
ATOM 1544 C C . VAL A 1 195 ? 0.336 -16.463 2.279 1.00 70.69 195 VAL A C 1
ATOM 1546 O O . VAL A 1 195 ? 0.839 -16.054 1.237 1.00 70.69 195 VAL A O 1
ATOM 1549 N N . ARG A 1 196 ? 0.916 -17.411 3.023 1.00 76.56 196 ARG A N 1
ATOM 1550 C CA . ARG A 1 196 ? 2.181 -18.050 2.645 1.00 76.56 196 ARG A CA 1
ATOM 1551 C C . ARG A 1 196 ? 2.046 -18.899 1.378 1.00 76.56 196 ARG A C 1
ATOM 1553 O O . ARG A 1 196 ? 2.938 -18.865 0.537 1.00 76.56 196 ARG A O 1
ATOM 1560 N N . ALA A 1 197 ? 0.938 -19.624 1.226 1.00 80.69 197 ALA A N 1
ATOM 1561 C CA . ALA A 1 197 ? 0.648 -20.367 0.001 1.00 80.69 197 ALA A CA 1
ATOM 1562 C C . ALA A 1 197 ? 0.461 -19.426 -1.203 1.00 80.69 197 ALA A C 1
ATOM 1564 O O . ALA A 1 197 ? 1.029 -19.674 -2.261 1.00 80.69 197 ALA A O 1
ATOM 1565 N N . LEU A 1 198 ? -0.254 -18.310 -1.022 1.00 80.38 198 LEU A N 1
ATOM 1566 C CA . LEU A 1 198 ? -0.422 -17.280 -2.052 1.00 80.38 198 LEU A CA 1
ATOM 1567 C C . LEU A 1 198 ? 0.902 -16.613 -2.431 1.00 80.38 198 LEU A C 1
ATOM 1569 O O . LEU A 1 198 ? 1.143 -16.394 -3.611 1.00 80.38 198 LEU A O 1
ATOM 1573 N N . LEU A 1 199 ? 1.778 -16.332 -1.461 1.00 85.12 199 LEU A N 1
ATOM 1574 C CA . LEU A 1 199 ? 3.124 -15.834 -1.744 1.00 85.12 199 LEU A CA 1
ATOM 1575 C C . LEU A 1 199 ? 3.899 -16.830 -2.609 1.00 85.12 199 LEU A C 1
ATOM 1577 O O . LEU A 1 199 ? 4.514 -16.425 -3.586 1.00 85.12 199 LEU A O 1
ATOM 1581 N N . PHE A 1 200 ? 3.876 -18.118 -2.260 1.00 88.75 200 PHE A N 1
ATOM 1582 C CA . PHE A 1 200 ? 4.574 -19.138 -3.040 1.00 88.75 200 PHE A CA 1
ATOM 1583 C C . PHE A 1 200 ? 4.021 -19.235 -4.467 1.00 88.75 200 PHE A C 1
ATOM 1585 O O . PHE A 1 200 ? 4.791 -19.275 -5.423 1.00 88.75 200 PHE A O 1
ATOM 1592 N N . LEU A 1 201 ? 2.696 -19.195 -4.620 1.00 89.94 201 LEU A N 1
ATOM 1593 C CA . LEU A 1 201 ? 2.042 -19.194 -5.926 1.00 89.94 201 LEU A CA 1
ATOM 1594 C C . LEU A 1 201 ? 2.383 -17.938 -6.741 1.00 89.94 201 LEU A C 1
ATOM 1596 O O . LEU A 1 201 ? 2.675 -18.048 -7.927 1.00 89.94 201 LEU A O 1
ATOM 1600 N N . TYR A 1 202 ? 2.415 -16.762 -6.111 1.00 89.62 202 TYR A N 1
ATOM 1601 C CA . TYR A 1 202 ? 2.815 -15.515 -6.763 1.00 89.62 202 TYR A CA 1
ATOM 1602 C C . TYR A 1 202 ? 4.297 -15.516 -7.166 1.00 89.62 202 TYR A C 1
ATOM 1604 O O . TYR A 1 202 ? 4.635 -15.070 -8.259 1.00 89.62 202 TYR A O 1
ATOM 1612 N N . LEU A 1 203 ? 5.186 -16.052 -6.323 1.00 92.88 203 LEU A N 1
ATOM 1613 C CA . LEU A 1 203 ? 6.604 -16.215 -6.656 1.00 92.88 203 LEU A CA 1
ATOM 1614 C C . LEU A 1 203 ? 6.791 -17.158 -7.843 1.00 92.88 203 LEU A C 1
ATOM 1616 O O . LEU A 1 203 ? 7.569 -16.851 -8.739 1.00 92.88 203 LEU A O 1
ATOM 1620 N N . LEU A 1 204 ? 6.052 -18.269 -7.879 1.00 93.75 204 LEU A N 1
ATOM 1621 C CA . LEU A 1 204 ? 6.059 -19.190 -9.012 1.00 93.75 204 LEU A CA 1
ATOM 1622 C C . LEU A 1 204 ? 5.527 -18.510 -10.282 1.00 93.75 204 LEU A C 1
ATOM 1624 O O . LEU A 1 204 ? 6.128 -18.650 -11.342 1.00 93.75 204 LEU A O 1
ATOM 1628 N N . TYR A 1 205 ? 4.457 -17.722 -10.170 1.00 93.69 205 TYR A N 1
ATOM 1629 C CA . TYR A 1 205 ? 3.903 -16.933 -11.270 1.00 93.69 205 TYR A CA 1
ATOM 1630 C C . TYR A 1 205 ? 4.912 -15.912 -11.831 1.00 93.69 205 TYR A C 1
ATOM 1632 O O . TYR A 1 205 ? 5.166 -15.902 -13.035 1.00 93.69 205 TYR A O 1
ATOM 1640 N N . ILE A 1 206 ? 5.550 -15.102 -10.977 1.00 93.94 206 ILE A N 1
ATOM 1641 C CA . ILE A 1 206 ? 6.567 -14.132 -11.415 1.00 93.94 206 ILE A CA 1
ATOM 1642 C C . ILE A 1 206 ? 7.811 -14.838 -11.956 1.00 93.94 206 ILE A C 1
ATOM 1644 O O . ILE A 1 206 ? 8.401 -14.366 -12.925 1.00 93.94 206 ILE A O 1
ATOM 1648 N N . TRP A 1 207 ? 8.186 -15.988 -11.397 1.00 94.69 207 TRP A N 1
ATOM 1649 C CA . TRP A 1 207 ? 9.283 -16.789 -11.926 1.00 94.69 207 TRP A CA 1
ATOM 1650 C C . TRP A 1 207 ? 8.981 -17.294 -13.344 1.00 94.69 207 TRP A C 1
ATOM 1652 O O . TRP A 1 207 ? 9.796 -17.082 -14.241 1.00 94.69 207 TRP A O 1
ATOM 1662 N N . ILE A 1 208 ? 7.789 -17.851 -13.596 1.00 94.31 208 ILE A N 1
ATOM 1663 C CA . ILE A 1 208 ? 7.355 -18.238 -14.951 1.00 94.31 208 ILE A CA 1
ATOM 1664 C C . ILE A 1 208 ? 7.418 -17.034 -15.895 1.00 94.31 208 ILE A C 1
ATOM 1666 O O . ILE A 1 208 ? 8.000 -17.136 -16.976 1.00 94.31 208 ILE A O 1
ATOM 1670 N N . PHE A 1 209 ? 6.886 -15.884 -15.474 1.00 94.00 209 PHE A N 1
ATOM 1671 C CA . PHE A 1 209 ? 6.933 -14.660 -16.270 1.00 94.00 209 PHE A CA 1
ATOM 1672 C C . PHE A 1 209 ? 8.378 -14.246 -16.592 1.00 94.00 209 PHE A C 1
ATOM 1674 O O . PHE A 1 209 ? 8.688 -13.936 -17.741 1.00 94.00 209 PHE A O 1
ATOM 1681 N N . THR A 1 210 ? 9.298 -14.320 -15.624 1.00 94.44 210 THR A N 1
ATOM 1682 C CA . THR A 1 210 ? 10.716 -13.995 -15.851 1.00 94.44 210 THR A CA 1
ATOM 1683 C C . THR A 1 210 ? 11.397 -14.946 -16.813 1.00 94.44 210 THR A C 1
ATOM 1685 O O . THR A 1 210 ? 12.132 -14.493 -17.683 1.00 94.44 210 THR A O 1
ATOM 1688 N N . VAL A 1 211 ? 11.118 -16.245 -16.712 1.00 93.50 211 VAL A N 1
ATOM 1689 C CA . VAL A 1 211 ? 11.649 -17.249 -17.636 1.00 93.50 211 VAL A CA 1
ATOM 1690 C C . VAL A 1 211 ? 11.151 -16.960 -19.056 1.00 93.50 211 VAL A C 1
ATOM 1692 O O . VAL A 1 211 ? 11.947 -16.993 -19.992 1.00 93.50 211 VAL A O 1
ATOM 1695 N N . CYS A 1 212 ? 9.880 -16.576 -19.223 1.00 91.75 212 CYS A N 1
ATOM 1696 C CA . CYS A 1 212 ? 9.338 -16.170 -20.524 1.00 91.75 212 CYS A CA 1
ATOM 1697 C C . CYS A 1 212 ? 10.031 -14.916 -21.082 1.00 91.75 212 CYS A C 1
ATOM 1699 O O . CYS A 1 212 ? 10.316 -14.858 -22.276 1.00 91.75 212 CYS A O 1
ATOM 1701 N N . CYS A 1 213 ? 10.346 -13.941 -20.223 1.00 90.50 213 CYS A N 1
ATOM 1702 C CA . CYS A 1 213 ? 11.057 -12.723 -20.618 1.00 90.50 213 CYS A CA 1
ATOM 1703 C C . CYS A 1 213 ? 12.524 -12.991 -20.992 1.00 90.50 213 CYS A C 1
ATOM 1705 O O . CYS A 1 213 ? 13.039 -12.400 -21.938 1.00 90.50 213 CYS A O 1
ATOM 1707 N N . VAL A 1 214 ? 13.205 -13.886 -20.268 1.00 90.56 214 VAL A N 1
ATOM 1708 C CA . VAL A 1 214 ? 14.604 -14.256 -20.537 1.00 90.56 214 VAL A CA 1
ATOM 1709 C C . VAL A 1 214 ? 14.716 -15.035 -21.847 1.00 90.56 214 VAL A C 1
ATOM 1711 O O . VAL A 1 214 ? 15.574 -14.729 -22.669 1.00 90.56 214 VAL A O 1
ATOM 1714 N N . PHE A 1 215 ? 13.817 -15.994 -22.089 1.00 88.44 215 PHE A N 1
ATOM 1715 C CA . PHE A 1 215 ? 13.774 -16.773 -23.334 1.00 88.44 215 PHE A CA 1
ATOM 1716 C C . PHE A 1 215 ? 12.953 -16.096 -24.445 1.00 88.44 215 PHE A C 1
ATOM 1718 O O . PHE A 1 215 ? 12.333 -16.766 -25.282 1.00 88.44 215 PHE A O 1
ATOM 1725 N N . ARG A 1 216 ? 12.947 -14.758 -24.469 1.00 85.12 216 ARG A N 1
ATOM 1726 C CA . ARG A 1 216 ? 12.264 -13.968 -25.497 1.00 85.12 216 ARG A CA 1
ATOM 1727 C C . ARG A 1 216 ? 12.776 -14.349 -26.894 1.00 85.12 216 ARG A C 1
ATOM 1729 O O . ARG A 1 216 ? 13.982 -14.510 -27.087 1.00 85.12 216 ARG A O 1
ATOM 1736 N N . PRO A 1 217 ? 11.888 -14.446 -27.899 1.00 82.88 217 PRO A N 1
ATOM 1737 C CA . PRO A 1 217 ? 12.285 -14.808 -29.250 1.00 82.88 217 PRO A CA 1
ATOM 1738 C C . PRO A 1 217 ? 13.027 -13.647 -29.931 1.00 82.88 217 PRO A C 1
ATOM 1740 O O . PRO A 1 217 ? 12.423 -12.724 -30.482 1.00 82.88 217 PRO A O 1
ATOM 1743 N N . ILE A 1 218 ? 14.356 -13.718 -29.899 1.00 84.81 218 ILE A N 1
ATOM 1744 C CA . ILE A 1 218 ? 15.280 -12.795 -30.568 1.00 84.81 218 ILE A CA 1
ATOM 1745 C C . ILE A 1 218 ? 16.004 -13.503 -31.722 1.00 84.81 218 ILE A C 1
ATOM 1747 O O . ILE A 1 218 ? 16.268 -14.705 -31.655 1.00 84.81 218 ILE A O 1
ATOM 1751 N N . LYS A 1 219 ? 16.281 -12.771 -32.801 1.00 82.31 219 LYS A N 1
ATOM 1752 C CA . LYS A 1 219 ? 17.106 -13.183 -33.943 1.00 82.31 219 LYS A CA 1
ATOM 1753 C C . LYS A 1 219 ? 18.206 -12.155 -34.179 1.00 82.31 219 LYS A C 1
ATOM 1755 O O . LYS A 1 219 ? 18.051 -10.999 -33.798 1.00 82.31 219 LYS A O 1
ATOM 1760 N N . GLU A 1 220 ? 19.297 -12.574 -34.799 1.00 79.75 220 GLU A N 1
ATOM 1761 C CA . GLU A 1 220 ? 20.361 -11.653 -35.197 1.00 79.75 220 GLU A CA 1
ATOM 1762 C C . GLU A 1 220 ? 19.831 -10.645 -36.222 1.00 79.75 220 GLU A C 1
ATOM 1764 O O . GLU A 1 220 ? 18.980 -10.969 -37.062 1.00 79.75 220 GLU A O 1
ATOM 1769 N N . ALA A 1 221 ? 20.290 -9.400 -36.103 1.00 76.12 221 ALA A N 1
ATOM 1770 C CA . ALA A 1 221 ? 19.963 -8.356 -37.056 1.00 76.12 221 ALA A CA 1
ATOM 1771 C C . ALA A 1 221 ? 20.541 -8.713 -38.435 1.00 76.12 221 ALA A C 1
ATOM 1773 O O . ALA A 1 221 ? 21.719 -9.064 -38.514 1.00 76.12 221 ALA A O 1
ATOM 1774 N N . PRO A 1 222 ? 19.761 -8.635 -39.530 1.00 77.31 222 PRO A N 1
ATOM 1775 C CA . PRO A 1 222 ? 20.334 -8.782 -40.861 1.00 77.31 222 PRO A CA 1
ATOM 1776 C C . PRO A 1 222 ? 21.339 -7.650 -41.117 1.00 77.31 222 PRO A C 1
ATOM 1778 O O . PRO A 1 222 ? 21.128 -6.527 -40.662 1.00 77.31 222 PRO A O 1
ATOM 1781 N N . GLU A 1 223 ? 22.396 -7.921 -41.889 1.00 69.88 223 GLU A N 1
ATOM 1782 C CA . GLU A 1 223 ? 23.521 -6.989 -42.121 1.00 69.88 223 GLU A CA 1
ATOM 1783 C C . GLU A 1 223 ? 23.097 -5.601 -42.649 1.00 69.88 223 GLU A C 1
ATOM 1785 O O . GLU A 1 223 ? 23.803 -4.620 -42.445 1.00 69.88 223 GLU A O 1
ATOM 1790 N N . ASN A 1 224 ? 21.911 -5.493 -43.261 1.00 70.88 224 ASN A N 1
ATOM 1791 C CA . ASN A 1 224 ? 21.352 -4.255 -43.817 1.00 70.88 224 ASN A CA 1
ATOM 1792 C C . ASN A 1 224 ? 20.295 -3.577 -42.918 1.00 70.88 224 ASN A C 1
ATOM 1794 O O . ASN A 1 224 ? 19.486 -2.795 -43.417 1.00 70.88 224 ASN A O 1
ATOM 1798 N N . TYR A 1 225 ? 20.219 -3.911 -41.626 1.00 68.81 225 TYR A N 1
ATOM 1799 C CA . TYR A 1 225 ? 19.142 -3.415 -40.761 1.00 68.81 225 TYR A CA 1
ATOM 1800 C C . TYR A 1 225 ? 19.216 -1.906 -40.480 1.00 68.81 225 TYR A C 1
ATOM 1802 O O . TYR A 1 225 ? 18.189 -1.229 -40.529 1.00 68.81 225 TYR A O 1
ATOM 1810 N N . THR A 1 226 ? 20.406 -1.361 -40.222 1.00 68.94 226 THR A N 1
ATOM 1811 C CA . THR A 1 226 ? 20.599 0.061 -39.905 1.00 68.94 226 THR A CA 1
ATOM 1812 C C . THR A 1 226 ? 21.646 0.681 -40.823 1.00 68.94 226 THR A C 1
ATOM 1814 O O . THR A 1 226 ? 22.747 0.172 -40.994 1.00 68.94 226 THR A O 1
ATOM 1817 N N . THR A 1 227 ? 21.311 1.824 -41.423 1.00 64.56 227 THR A N 1
ATOM 1818 C CA . THR A 1 227 ? 22.246 2.649 -42.211 1.00 64.56 227 THR A CA 1
ATOM 1819 C C . THR A 1 227 ? 23.015 3.657 -41.351 1.00 64.56 227 THR A C 1
ATOM 1821 O O . THR A 1 227 ? 23.890 4.359 -41.855 1.00 64.56 227 THR A O 1
ATOM 1824 N N . ASN A 1 228 ? 22.693 3.753 -40.056 1.00 73.12 228 ASN A N 1
ATOM 1825 C CA . ASN A 1 228 ? 23.297 4.705 -39.130 1.00 73.12 228 ASN A CA 1
ATOM 1826 C C . ASN A 1 228 ? 24.532 4.086 -38.439 1.00 73.12 228 ASN A C 1
ATOM 1828 O O . ASN A 1 228 ? 24.372 3.109 -37.708 1.00 73.12 228 ASN A O 1
ATOM 1832 N N . PRO A 1 229 ? 25.745 4.656 -38.588 1.00 68.19 229 PRO A N 1
ATOM 1833 C CA . PRO A 1 229 ? 26.973 4.110 -37.996 1.00 68.19 229 PRO A CA 1
ATOM 1834 C C . PRO A 1 229 ? 26.977 4.091 -36.456 1.00 68.19 229 PRO A C 1
ATOM 1836 O O . PRO A 1 229 ? 27.788 3.388 -35.853 1.00 68.19 229 PRO A O 1
ATOM 1839 N N . ASN A 1 230 ? 26.078 4.845 -35.815 1.00 66.88 230 ASN A N 1
ATOM 1840 C CA . ASN A 1 230 ? 25.945 4.887 -34.358 1.00 66.88 230 ASN A CA 1
ATOM 1841 C C . ASN A 1 230 ? 25.002 3.807 -33.801 1.00 66.88 230 ASN A C 1
ATOM 1843 O O . ASN A 1 230 ? 24.991 3.588 -32.591 1.00 66.88 230 ASN A O 1
ATOM 1847 N N . ASP A 1 231 ? 24.223 3.136 -34.655 1.00 66.44 231 ASP A N 1
ATOM 1848 C CA . ASP A 1 231 ? 23.216 2.166 -34.231 1.00 66.44 231 ASP A CA 1
ATOM 1849 C C . ASP A 1 231 ? 23.751 0.729 -34.324 1.00 66.44 231 ASP A C 1
ATOM 1851 O O . ASP A 1 231 ? 23.718 0.087 -35.375 1.00 66.44 231 ASP A O 1
ATOM 1855 N N . LYS A 1 232 ? 24.297 0.234 -33.205 1.00 67.00 232 LYS A N 1
ATOM 1856 C CA . LYS A 1 232 ? 24.924 -1.096 -33.076 1.00 67.00 232 LYS A CA 1
ATOM 1857 C C . LYS A 1 232 ? 23.927 -2.170 -32.623 1.00 67.00 232 LYS A C 1
ATOM 1859 O O . LYS A 1 232 ? 24.234 -2.972 -31.739 1.00 67.00 232 LYS A O 1
ATOM 1864 N N . THR A 1 233 ? 22.715 -2.185 -33.169 1.00 73.69 233 THR A N 1
ATOM 1865 C CA . THR A 1 233 ? 21.723 -3.218 -32.837 1.00 73.69 233 THR A CA 1
ATOM 1866 C C . THR A 1 233 ? 22.156 -4.582 -33.370 1.00 73.69 233 THR A C 1
ATOM 1868 O O . THR A 1 233 ? 22.094 -4.831 -34.570 1.00 73.69 233 THR A O 1
ATOM 1871 N N . VAL A 1 234 ? 22.570 -5.478 -32.471 1.00 76.19 234 VAL A N 1
ATOM 1872 C CA . VAL A 1 234 ? 23.000 -6.847 -32.823 1.00 76.19 234 VAL A CA 1
ATOM 1873 C C . VAL A 1 234 ? 21.815 -7.817 -32.909 1.00 76.19 234 VAL A C 1
ATOM 1875 O O . VAL A 1 234 ? 21.817 -8.734 -33.724 1.00 76.19 234 VAL A O 1
ATOM 1878 N N . MET A 1 235 ? 20.782 -7.615 -32.085 1.00 78.69 235 MET A N 1
ATOM 1879 C CA . MET A 1 235 ? 19.653 -8.542 -31.942 1.00 78.69 235 MET A CA 1
ATOM 1880 C C . MET A 1 235 ? 18.321 -7.820 -32.153 1.00 78.69 235 MET A C 1
ATOM 1882 O O . MET A 1 235 ? 18.074 -6.775 -31.554 1.00 78.69 235 MET A O 1
ATOM 1886 N N . ILE A 1 236 ? 17.440 -8.414 -32.956 1.00 80.06 236 ILE A N 1
ATOM 1887 C CA . ILE A 1 236 ? 16.092 -7.921 -33.261 1.00 80.06 236 ILE A CA 1
ATOM 1888 C C . ILE A 1 236 ? 15.061 -8.951 -32.807 1.00 80.06 236 ILE A C 1
ATOM 1890 O O . ILE A 1 236 ? 15.303 -10.156 -32.762 1.00 80.06 236 ILE A O 1
ATOM 1894 N N . GLN A 1 237 ? 13.867 -8.484 -32.476 1.00 78.69 237 GLN A N 1
ATOM 1895 C CA . GLN A 1 237 ? 12.748 -9.350 -32.148 1.00 78.69 237 GLN A CA 1
ATOM 1896 C C . GLN A 1 237 ? 12.263 -10.183 -33.353 1.00 78.69 237 GLN A C 1
ATOM 1898 O O . GLN A 1 237 ? 12.133 -9.677 -34.469 1.00 78.69 237 GLN A O 1
ATOM 1903 N N . LYS A 1 238 ? 11.934 -11.463 -33.126 1.00 80.56 238 LYS A N 1
ATOM 1904 C CA . LYS A 1 238 ? 11.275 -12.311 -34.135 1.00 80.56 238 LYS A CA 1
ATOM 1905 C C . LYS A 1 238 ? 9.797 -11.943 -34.309 1.00 80.56 238 LYS A C 1
ATOM 1907 O O . LYS A 1 238 ? 9.094 -11.619 -33.344 1.00 80.56 238 LYS A O 1
ATOM 1912 N N . THR A 1 239 ? 9.303 -12.072 -35.540 1.00 80.31 239 THR A N 1
ATOM 1913 C CA . THR A 1 239 ? 7.874 -11.916 -35.858 1.00 80.31 239 THR A CA 1
ATOM 1914 C C . THR A 1 239 ? 7.053 -13.049 -35.237 1.00 80.31 239 THR A C 1
ATOM 1916 O O . THR A 1 239 ? 7.594 -14.092 -34.862 1.00 80.31 239 THR A O 1
ATOM 1919 N N . LEU A 1 240 ? 5.738 -12.857 -35.101 1.00 77.25 240 LEU A N 1
ATOM 1920 C CA . LEU A 1 240 ? 4.853 -13.802 -34.409 1.00 77.25 240 LEU A CA 1
ATOM 1921 C C . LEU A 1 240 ? 4.897 -15.208 -35.042 1.00 77.25 240 LEU A C 1
ATOM 1923 O O . LEU A 1 240 ? 5.076 -16.190 -34.326 1.00 77.25 240 LEU A O 1
ATOM 1927 N N . ASN A 1 241 ? 4.873 -15.298 -36.377 1.00 78.25 241 ASN A N 1
ATOM 1928 C CA . ASN A 1 241 ? 4.933 -16.573 -37.108 1.00 78.25 241 ASN A CA 1
ATOM 1929 C C . ASN A 1 241 ? 6.269 -17.314 -36.923 1.00 78.25 241 ASN A C 1
ATOM 1931 O O . ASN A 1 241 ? 6.288 -18.533 -36.803 1.00 78.25 241 ASN A O 1
ATOM 1935 N N . GLU A 1 242 ? 7.387 -16.587 -36.862 1.00 79.94 242 GLU A N 1
ATOM 1936 C CA . GLU A 1 242 ? 8.726 -17.166 -36.667 1.00 79.94 242 GLU A CA 1
ATOM 1937 C C . GLU A 1 242 ? 8.992 -17.585 -35.214 1.00 79.94 242 GLU A C 1
ATOM 1939 O O . GLU A 1 242 ? 9.991 -18.241 -34.919 1.00 79.94 242 GLU A O 1
ATOM 1944 N N . SER A 1 243 ? 8.131 -17.165 -34.287 1.00 80.31 243 SER A N 1
ATOM 1945 C CA . SER A 1 243 ? 8.381 -17.297 -32.855 1.00 80.31 243 SER A CA 1
ATOM 1946 C C . SER A 1 243 ? 7.847 -18.582 -32.237 1.00 80.31 243 SER A C 1
ATOM 1948 O O . SER A 1 243 ? 8.205 -18.848 -31.098 1.00 80.31 243 SER A O 1
ATOM 1950 N N . TYR A 1 244 ? 7.004 -19.355 -32.928 1.00 85.06 244 TYR A N 1
ATOM 1951 C CA . TYR A 1 244 ? 6.332 -20.539 -32.369 1.00 85.06 244 TYR A CA 1
ATOM 1952 C C . TYR A 1 244 ? 6.515 -21.780 -33.249 1.00 85.06 244 TYR A C 1
ATOM 1954 O O . TYR A 1 244 ? 5.544 -22.425 -33.634 1.00 85.06 244 TYR A O 1
ATOM 1962 N N . VAL A 1 245 ? 7.768 -22.090 -33.594 1.00 87.38 245 VAL A N 1
ATOM 1963 C CA . VAL A 1 245 ? 8.104 -23.220 -34.482 1.00 87.38 245 VAL A CA 1
ATOM 1964 C C . VAL A 1 245 ? 8.725 -24.383 -33.710 1.00 87.38 245 VAL A C 1
ATOM 1966 O O . VAL A 1 245 ? 8.470 -25.543 -34.022 1.00 87.38 245 VAL A O 1
ATOM 1969 N N . THR A 1 246 ? 9.559 -24.099 -32.708 1.00 89.19 246 THR A N 1
ATOM 1970 C CA . THR A 1 246 ? 10.280 -25.149 -31.978 1.00 89.19 246 THR A CA 1
ATOM 1971 C C . THR A 1 246 ? 9.486 -25.662 -30.777 1.00 89.19 246 THR A C 1
ATOM 1973 O O . THR A 1 246 ? 8.664 -24.953 -30.197 1.00 89.19 246 THR A O 1
ATOM 1976 N N . HIS A 1 247 ? 9.781 -26.887 -30.322 1.00 89.06 247 HIS A N 1
ATOM 1977 C CA . HIS A 1 247 ? 9.207 -27.412 -29.076 1.00 89.06 247 HIS A CA 1
ATOM 1978 C C . HIS A 1 247 ? 9.482 -26.504 -27.865 1.00 89.06 247 HIS A C 1
ATOM 1980 O O . HIS A 1 247 ? 8.610 -26.352 -27.011 1.00 89.06 247 HIS A O 1
ATOM 1986 N N . ALA A 1 248 ? 10.653 -25.861 -27.810 1.00 87.19 248 ALA A N 1
ATOM 1987 C CA . ALA A 1 248 ? 10.982 -24.898 -26.761 1.00 87.19 248 ALA A CA 1
ATOM 1988 C C . ALA A 1 248 ? 10.067 -23.659 -26.808 1.00 87.19 248 ALA A C 1
ATOM 1990 O O . ALA A 1 248 ? 9.616 -23.183 -25.766 1.00 87.19 248 ALA A O 1
ATOM 1991 N N . ASP A 1 249 ? 9.720 -23.183 -28.007 1.00 87.88 249 ASP A N 1
ATOM 1992 C CA . ASP A 1 249 ? 8.797 -22.060 -28.175 1.00 87.88 249 ASP A CA 1
ATOM 1993 C C . ASP A 1 249 ? 7.365 -22.404 -27.743 1.00 87.88 249 ASP A C 1
ATOM 1995 O O . ASP A 1 249 ? 6.669 -21.554 -27.188 1.00 87.88 249 ASP A O 1
ATOM 1999 N N . HIS A 1 250 ? 6.923 -23.651 -27.937 1.00 89.25 250 HIS A N 1
ATOM 2000 C CA . HIS A 1 250 ? 5.623 -24.104 -27.432 1.00 89.25 250 HIS A CA 1
ATOM 2001 C C . HIS A 1 250 ? 5.570 -24.123 -25.899 1.00 89.25 250 HIS A C 1
ATOM 2003 O O . HIS A 1 250 ? 4.555 -23.738 -25.321 1.00 89.25 250 HIS A O 1
ATOM 2009 N N . VAL A 1 251 ? 6.659 -24.510 -25.224 1.00 90.62 251 VAL A N 1
ATOM 2010 C CA . VAL A 1 251 ? 6.747 -24.421 -23.754 1.00 90.62 251 VAL A CA 1
ATOM 2011 C C . VAL A 1 251 ? 6.671 -22.962 -23.296 1.00 90.62 251 VAL A C 1
ATOM 2013 O O . VAL A 1 251 ? 5.958 -22.656 -22.339 1.00 90.62 251 VAL A O 1
ATOM 2016 N N . ARG A 1 252 ? 7.337 -22.042 -24.009 1.00 90.88 252 ARG A N 1
ATOM 2017 C CA . ARG A 1 252 ? 7.241 -20.601 -23.732 1.00 90.88 252 ARG A CA 1
ATOM 2018 C C . ARG A 1 252 ? 5.817 -20.079 -23.917 1.00 90.88 252 ARG A C 1
ATOM 2020 O O . ARG A 1 252 ? 5.329 -19.367 -23.046 1.00 90.88 252 ARG A O 1
ATOM 2027 N N . LEU A 1 253 ? 5.130 -20.478 -24.989 1.00 90.81 253 LEU A N 1
ATOM 2028 C CA . LEU A 1 253 ? 3.739 -20.092 -25.247 1.00 90.81 253 LEU A CA 1
ATOM 2029 C C . LEU A 1 253 ? 2.815 -20.474 -24.080 1.00 90.81 253 LEU A C 1
ATOM 2031 O O . LEU A 1 253 ? 1.967 -19.680 -23.681 1.00 90.81 253 LEU A O 1
ATOM 2035 N N . VAL A 1 254 ? 2.997 -21.660 -23.488 1.00 93.25 254 VAL A N 1
ATOM 2036 C CA . VAL A 1 254 ? 2.233 -22.068 -22.294 1.00 93.25 254 VAL A CA 1
ATOM 2037 C C . VAL A 1 254 ? 2.484 -21.107 -21.126 1.00 93.25 254 VAL A C 1
ATOM 2039 O O . VAL A 1 254 ? 1.535 -20.685 -20.464 1.00 93.25 254 VAL A O 1
ATOM 2042 N N . GLY A 1 255 ? 3.738 -20.713 -20.892 1.00 92.81 255 GLY A N 1
ATOM 2043 C CA . GLY A 1 255 ? 4.092 -19.726 -19.868 1.00 92.81 255 GLY A CA 1
ATOM 2044 C C . GLY A 1 255 ? 3.520 -18.326 -20.136 1.00 92.81 255 GLY A C 1
ATOM 2045 O O . GLY A 1 255 ? 3.035 -17.671 -19.210 1.00 92.81 255 GLY A O 1
ATOM 2046 N N . GLU A 1 256 ? 3.505 -17.887 -21.397 1.00 92.38 256 GLU A N 1
ATOM 2047 C CA . GLU A 1 256 ? 2.887 -16.625 -21.831 1.00 92.38 256 GLU A CA 1
ATOM 2048 C C . GLU A 1 256 ? 1.374 -16.628 -21.551 1.00 92.38 256 GLU A C 1
ATOM 2050 O O . GLU A 1 256 ? 0.855 -15.680 -20.958 1.00 92.38 256 GLU A O 1
ATOM 2055 N N . ILE A 1 257 ? 0.674 -17.724 -21.875 1.00 93.31 257 ILE A N 1
ATOM 2056 C CA . ILE A 1 257 ? -0.764 -17.883 -21.601 1.00 93.31 257 ILE A CA 1
ATOM 2057 C C . ILE A 1 257 ? -1.040 -17.838 -20.095 1.00 93.31 257 ILE A C 1
ATOM 2059 O O . ILE A 1 257 ? -1.943 -17.122 -19.663 1.00 93.31 257 ILE A O 1
ATOM 2063 N N . ILE A 1 258 ? -0.253 -18.554 -19.283 1.00 94.25 258 ILE A N 1
ATOM 2064 C CA . ILE A 1 258 ? -0.377 -18.521 -17.815 1.00 94.25 258 ILE A CA 1
ATOM 2065 C C . ILE A 1 258 ? -0.160 -17.097 -17.280 1.00 94.25 258 ILE A C 1
ATOM 2067 O O . ILE A 1 258 ? -0.896 -16.658 -16.396 1.00 94.25 258 ILE A O 1
ATOM 2071 N N . SER A 1 259 ? 0.811 -16.362 -17.829 1.00 94.31 259 SER A N 1
ATOM 2072 C CA . SER A 1 259 ? 1.114 -14.987 -17.413 1.00 94.31 259 SER A CA 1
ATOM 2073 C C . SER A 1 259 ? -0.046 -14.033 -17.710 1.00 94.31 259 SER A C 1
ATOM 2075 O O . SER A 1 259 ? -0.482 -13.287 -16.835 1.00 94.31 259 SER A O 1
ATOM 2077 N N . VAL A 1 260 ? -0.605 -14.096 -18.923 1.00 94.62 260 VAL A N 1
ATOM 2078 C CA . VAL A 1 260 ? -1.750 -13.262 -19.319 1.00 94.62 260 VAL A CA 1
ATOM 2079 C C . VAL A 1 260 ? -3.002 -13.635 -18.526 1.00 94.62 260 VAL A C 1
ATOM 2081 O O . VAL A 1 260 ? -3.696 -12.750 -18.025 1.00 94.62 260 VAL A O 1
ATOM 2084 N N . LEU A 1 261 ? -3.274 -14.932 -18.351 1.00 94.62 261 LEU A N 1
ATOM 2085 C CA . LEU A 1 261 ? -4.408 -15.403 -17.557 1.00 94.62 261 LEU A CA 1
ATOM 2086 C C . LEU A 1 261 ? -4.302 -14.916 -16.106 1.00 94.62 261 LEU A C 1
ATOM 2088 O O . LEU A 1 261 ? -5.273 -14.393 -15.564 1.00 94.62 261 LEU A O 1
ATOM 2092 N N . GLY A 1 262 ? -3.120 -15.033 -15.495 1.00 92.06 262 GLY A N 1
ATOM 2093 C CA . GLY A 1 262 ? -2.868 -14.536 -14.145 1.00 92.06 262 GLY A CA 1
ATOM 2094 C C . GLY A 1 262 ? -3.083 -13.026 -14.025 1.00 92.06 262 GLY A C 1
ATOM 2095 O O . GLY A 1 262 ? -3.743 -12.584 -13.086 1.00 92.06 262 GLY A O 1
ATOM 2096 N N . ALA A 1 263 ? -2.620 -12.236 -14.998 1.00 93.75 263 ALA A N 1
ATOM 2097 C CA . ALA A 1 263 ? -2.862 -10.793 -15.029 1.00 93.75 263 ALA A CA 1
ATOM 2098 C C . ALA A 1 263 ? -4.360 -10.449 -15.113 1.00 93.75 263 ALA A C 1
ATOM 2100 O O . ALA A 1 263 ? -4.834 -9.574 -14.386 1.00 93.75 263 ALA A O 1
ATOM 2101 N N . VAL A 1 264 ? -5.130 -11.167 -15.937 1.00 93.94 264 VAL A N 1
ATOM 2102 C CA . VAL A 1 264 ? -6.587 -10.976 -16.035 1.00 93.94 264 VAL A CA 1
ATOM 2103 C C . VAL A 1 264 ? -7.281 -11.335 -14.719 1.00 93.94 264 VAL A C 1
ATOM 2105 O O . VAL A 1 264 ? -8.122 -10.566 -14.260 1.00 93.94 264 VAL A O 1
ATOM 2108 N N . VAL A 1 265 ? -6.906 -12.442 -14.067 1.00 90.94 265 VAL A N 1
ATOM 2109 C CA . VAL A 1 265 ? -7.454 -12.810 -12.747 1.00 90.94 265 VAL A CA 1
ATOM 2110 C C . VAL A 1 265 ? -7.149 -11.731 -11.705 1.00 90.94 265 VAL A C 1
ATOM 2112 O O . VAL A 1 265 ? -8.044 -11.337 -10.963 1.00 90.94 265 VAL A O 1
ATOM 2115 N N . ILE A 1 266 ? -5.923 -11.196 -11.677 1.00 89.19 266 ILE A N 1
ATOM 2116 C CA . ILE A 1 266 ? -5.549 -10.102 -10.766 1.00 89.19 266 ILE A CA 1
ATOM 2117 C C . ILE A 1 266 ? -6.451 -8.876 -10.982 1.00 89.19 266 ILE A C 1
ATOM 2119 O O . ILE A 1 266 ? -6.967 -8.320 -10.013 1.00 89.19 266 ILE A O 1
ATOM 2123 N N . LEU A 1 267 ? -6.695 -8.475 -12.235 1.00 90.06 267 LEU A N 1
ATOM 2124 C CA . LEU A 1 267 ? -7.586 -7.349 -12.543 1.00 90.06 267 LEU A CA 1
ATOM 2125 C C . LEU A 1 267 ? -9.038 -7.624 -12.137 1.00 90.06 267 LEU A C 1
ATOM 2127 O O . LEU A 1 267 ? -9.689 -6.747 -11.571 1.00 90.06 267 LEU A O 1
ATOM 2131 N N . LEU A 1 268 ? -9.542 -8.834 -12.390 1.00 87.56 268 LEU A N 1
ATOM 2132 C CA . LEU A 1 268 ? -10.908 -9.223 -12.032 1.00 87.56 268 LEU A CA 1
ATOM 2133 C C . LEU A 1 268 ? -11.141 -9.253 -10.519 1.00 87.56 268 LEU A C 1
ATOM 2135 O O . LEU A 1 268 ? -12.257 -8.980 -10.086 1.00 87.56 268 LEU A O 1
ATOM 2139 N N . LEU A 1 269 ? -10.113 -9.548 -9.722 1.00 82.00 269 LEU A N 1
ATOM 2140 C CA . LEU A 1 269 ? -10.204 -9.516 -8.262 1.00 82.00 269 LEU A CA 1
ATOM 2141 C C . LEU A 1 269 ? -10.093 -8.087 -7.705 1.00 82.00 269 LEU A C 1
ATOM 2143 O O . LEU A 1 269 ? -10.862 -7.707 -6.824 1.00 82.00 269 LEU A O 1
ATOM 2147 N N . GLU A 1 270 ? -9.173 -7.269 -8.224 1.00 83.56 270 GLU A N 1
ATOM 2148 C CA . GLU A 1 270 ? -8.881 -5.944 -7.653 1.00 83.56 270 GLU A CA 1
ATOM 2149 C C . GLU A 1 270 ? -9.860 -4.842 -8.103 1.00 83.56 270 GLU A C 1
ATOM 2151 O O . GLU A 1 270 ? -10.202 -3.956 -7.314 1.00 83.56 270 GLU A O 1
ATOM 2156 N N . ILE A 1 271 ? -10.353 -4.869 -9.350 1.00 84.75 271 ILE A N 1
ATOM 2157 C CA . ILE A 1 271 ? -11.232 -3.807 -9.878 1.00 84.75 271 ILE A CA 1
ATOM 2158 C C . ILE A 1 271 ? -12.571 -3.720 -9.115 1.00 84.75 271 ILE A C 1
ATOM 2160 O O . ILE A 1 271 ? -12.944 -2.607 -8.722 1.00 84.75 271 ILE A O 1
ATOM 2164 N N . PRO A 1 272 ? -13.307 -4.821 -8.852 1.00 80.12 272 PRO A N 1
ATOM 2165 C CA . PRO A 1 272 ? -14.562 -4.755 -8.098 1.00 80.12 272 PRO A CA 1
ATOM 2166 C C . PRO A 1 272 ? -14.363 -4.245 -6.669 1.00 80.12 272 PRO A C 1
ATOM 2168 O O . PRO A 1 272 ? -15.165 -3.448 -6.176 1.00 80.12 272 PRO A O 1
ATOM 2171 N N . ASP A 1 273 ? -13.269 -4.648 -6.019 1.00 73.06 273 ASP A N 1
ATOM 2172 C CA . ASP A 1 273 ? -12.921 -4.199 -4.671 1.00 73.06 273 ASP A CA 1
ATOM 2173 C C . ASP A 1 273 ? -12.602 -2.698 -4.633 1.00 73.06 273 ASP A C 1
ATOM 2175 O O . ASP A 1 273 ? -13.052 -1.986 -3.725 1.00 73.06 273 ASP A O 1
ATOM 2179 N N . MET A 1 274 ? -11.899 -2.191 -5.651 1.00 78.31 274 MET A N 1
ATOM 2180 C CA . MET A 1 274 ? -11.646 -0.760 -5.823 1.00 78.31 274 MET A CA 1
ATOM 2181 C C . MET A 1 274 ? -12.948 0.026 -6.038 1.00 78.31 274 MET A C 1
ATOM 2183 O O . MET A 1 274 ? -13.141 1.075 -5.416 1.00 78.31 274 MET A O 1
ATOM 2187 N N . LEU A 1 275 ? -13.858 -0.472 -6.884 1.00 78.25 275 LEU A N 1
ATOM 2188 C CA . LEU A 1 275 ? -15.149 0.174 -7.155 1.00 78.25 275 LEU A CA 1
ATOM 2189 C C . LEU A 1 275 ? -16.060 0.184 -5.920 1.00 78.25 275 LEU A C 1
ATOM 2191 O O . LEU A 1 275 ? -16.744 1.175 -5.672 1.00 78.25 275 LEU A O 1
ATOM 2195 N N . ARG A 1 276 ? -16.032 -0.878 -5.106 1.00 71.31 276 ARG A N 1
ATOM 2196 C CA . ARG A 1 276 ? -16.858 -1.008 -3.897 1.00 71.31 276 ARG A CA 1
ATOM 2197 C C . ARG A 1 276 ? -16.469 -0.029 -2.791 1.00 71.31 276 ARG A C 1
ATOM 2199 O O . ARG A 1 276 ? -17.339 0.489 -2.096 1.00 71.31 276 ARG A O 1
ATOM 2206 N N . VAL A 1 277 ? -15.170 0.178 -2.584 1.00 67.50 277 VAL A N 1
ATOM 2207 C CA . VAL A 1 277 ? -14.642 1.043 -1.511 1.00 67.50 277 VAL A CA 1
ATOM 2208 C C . VAL A 1 277 ? -14.483 2.496 -1.980 1.00 67.50 277 VAL A C 1
ATOM 2210 O O . VAL A 1 277 ? -14.482 3.419 -1.166 1.00 67.50 277 VAL A O 1
ATOM 2213 N N . GLY A 1 278 ? -14.381 2.708 -3.294 1.00 72.00 278 GLY A N 1
ATOM 2214 C CA . GLY A 1 278 ? -14.094 3.994 -3.915 1.00 72.00 278 GLY A CA 1
ATOM 2215 C C . GLY A 1 278 ? -12.589 4.272 -3.975 1.00 72.00 278 GLY A C 1
ATOM 2216 O O . GLY A 1 278 ? -11.876 4.173 -2.973 1.00 72.00 278 GLY A O 1
ATOM 2217 N N . ALA A 1 279 ? -12.099 4.684 -5.150 1.00 71.12 279 ALA A N 1
ATOM 2218 C CA . ALA A 1 279 ? -10.667 4.823 -5.445 1.00 71.12 279 ALA A CA 1
ATOM 2219 C C . ALA A 1 279 ? -9.902 5.704 -4.436 1.00 71.12 279 ALA A C 1
ATOM 2221 O O . ALA A 1 279 ? -8.819 5.342 -3.978 1.00 71.12 279 ALA A O 1
ATOM 2222 N N . LYS A 1 280 ? -10.484 6.836 -4.014 1.00 70.00 280 LYS A N 1
ATOM 2223 C CA . LYS A 1 280 ? -9.839 7.766 -3.069 1.00 70.00 280 LYS A CA 1
ATOM 2224 C C . LYS A 1 280 ? -9.590 7.134 -1.695 1.00 70.00 280 LYS A C 1
ATOM 2226 O O . LYS A 1 280 ? -8.553 7.380 -1.085 1.00 70.00 280 LYS A O 1
ATOM 2231 N N . HIS A 1 281 ? -10.529 6.329 -1.206 1.00 67.25 281 HIS A N 1
ATOM 2232 C CA . HIS A 1 281 ? -10.401 5.673 0.094 1.00 67.25 281 HIS A CA 1
ATOM 2233 C C . HIS A 1 281 ? -9.538 4.408 -0.003 1.00 67.25 281 HIS A C 1
ATOM 2235 O O . HIS A 1 281 ? -8.724 4.153 0.883 1.00 67.25 281 HIS A O 1
ATOM 2241 N N . TYR A 1 282 ? -9.641 3.684 -1.123 1.00 65.50 282 TYR A N 1
ATOM 2242 C CA . TYR A 1 282 ? -8.858 2.481 -1.406 1.00 65.50 282 TYR A CA 1
ATOM 2243 C C . TYR A 1 282 ? -7.347 2.754 -1.439 1.00 65.50 282 TYR A C 1
ATOM 2245 O O . TYR A 1 282 ? -6.576 2.052 -0.784 1.00 65.50 282 TYR A O 1
ATOM 2253 N N . PHE A 1 283 ? -6.924 3.817 -2.133 1.00 64.75 283 PHE A N 1
ATOM 2254 C CA . PHE A 1 283 ? -5.507 4.184 -2.232 1.00 64.75 283 PHE A CA 1
ATOM 2255 C C . PHE A 1 283 ? -5.009 5.026 -1.050 1.00 64.75 283 PHE A C 1
ATOM 2257 O O . PHE A 1 283 ? -3.829 4.957 -0.707 1.00 64.75 283 PHE A O 1
ATOM 2264 N N . GLY A 1 284 ? -5.892 5.789 -0.396 1.00 60.44 284 GLY A N 1
ATOM 2265 C CA . GLY A 1 284 ? -5.532 6.644 0.739 1.00 60.44 284 GLY A CA 1
ATOM 2266 C C . GLY A 1 284 ? -5.221 5.881 2.031 1.00 60.44 284 GLY A C 1
ATOM 2267 O O . GLY A 1 284 ? -4.476 6.374 2.876 1.00 60.44 284 GLY A O 1
ATOM 2268 N N . GLN A 1 285 ? -5.750 4.664 2.198 1.00 65.75 285 GLN A N 1
ATOM 2269 C CA . GLN A 1 285 ? -5.523 3.864 3.401 1.00 65.75 285 GLN A CA 1
ATOM 2270 C C . GLN A 1 285 ? -4.245 3.018 3.303 1.00 65.75 285 GLN A C 1
ATOM 2272 O O . GLN A 1 285 ? -4.253 1.840 2.931 1.00 65.75 285 GLN A O 1
ATOM 2277 N N . THR A 1 286 ? -3.132 3.599 3.755 1.00 60.75 286 THR A N 1
ATOM 2278 C CA . THR A 1 286 ? -1.819 2.941 3.922 1.00 60.75 286 THR A CA 1
ATOM 2279 C C . THR A 1 286 ? -1.928 1.606 4.677 1.00 60.75 286 THR A C 1
ATOM 2281 O O . THR A 1 286 ? -1.219 0.642 4.368 1.00 60.75 286 THR A O 1
ATOM 2284 N N . ALA A 1 287 ? -2.872 1.522 5.624 1.00 52.38 287 ALA A N 1
ATOM 2285 C CA . ALA A 1 287 ? -3.094 0.352 6.465 1.00 52.38 287 ALA A CA 1
ATOM 2286 C C . ALA A 1 287 ? -3.596 -0.891 5.712 1.00 52.38 287 ALA A C 1
ATOM 2288 O O . ALA A 1 287 ? -3.284 -2.011 6.111 1.00 52.38 287 ALA A O 1
ATOM 2289 N N . LEU A 1 288 ? -4.301 -0.736 4.590 1.00 56.84 288 LEU A N 1
ATOM 2290 C CA . LEU A 1 288 ? -4.929 -1.850 3.866 1.00 56.84 288 LEU A CA 1
ATOM 2291 C C . LEU A 1 288 ? -4.086 -2.379 2.699 1.00 56.84 288 LEU A C 1
ATOM 2293 O O . LEU A 1 288 ? -4.115 -3.572 2.397 1.00 56.84 288 LEU A O 1
ATOM 2297 N N . GLY A 1 289 ? -3.223 -1.541 2.139 1.00 59.47 289 GLY A N 1
ATOM 2298 C CA . GLY A 1 289 ? -2.349 -1.904 1.019 1.00 59.47 289 GLY A CA 1
ATOM 2299 C C . GLY A 1 289 ? -1.762 -0.684 0.324 1.00 59.47 289 GLY A C 1
ATOM 2300 O O . GLY A 1 289 ? -0.638 -0.757 -0.165 1.00 59.47 289 GLY A O 1
ATOM 2301 N N . GLY A 1 290 ? -2.461 0.454 0.398 1.00 71.50 290 GLY A N 1
ATOM 2302 C CA . GLY A 1 290 ? -1.995 1.745 -0.097 1.00 71.50 290 GLY A CA 1
ATOM 2303 C C . GLY A 1 290 ? -1.499 1.669 -1.553 1.00 71.50 290 GLY A C 1
ATOM 2304 O O . GLY A 1 290 ? -2.231 1.185 -2.413 1.00 71.50 290 GLY A O 1
ATOM 2305 N N . PRO A 1 291 ? -0.259 2.098 -1.842 1.00 75.38 291 PRO A N 1
ATOM 2306 C CA . PRO A 1 291 ? 0.295 2.189 -3.188 1.00 75.38 291 PRO A CA 1
ATOM 2307 C C . PRO A 1 291 ? 0.658 0.832 -3.800 1.00 75.38 291 PRO A C 1
ATOM 2309 O O . PRO A 1 291 ? 0.762 0.740 -5.016 1.00 75.38 291 PRO A O 1
ATOM 2312 N N . PHE A 1 292 ? 0.809 -0.233 -3.005 1.00 81.06 292 PHE A N 1
ATOM 2313 C CA . PHE A 1 292 ? 1.124 -1.558 -3.551 1.00 81.06 292 PHE A CA 1
ATOM 2314 C C . PHE A 1 292 ? -0.018 -2.141 -4.394 1.00 81.06 292 PHE A C 1
ATOM 2316 O O . PHE A 1 292 ? 0.206 -2.942 -5.293 1.00 81.06 292 PHE A O 1
ATOM 2323 N N . HIS A 1 293 ? -1.254 -1.714 -4.131 1.00 81.75 293 HIS A N 1
ATOM 2324 C CA . HIS A 1 293 ? -2.389 -2.062 -4.983 1.00 81.75 293 HIS A CA 1
ATOM 2325 C C . HIS A 1 293 ? -2.316 -1.351 -6.333 1.00 81.75 293 HIS A C 1
ATOM 2327 O O . HIS A 1 293 ? -2.638 -1.939 -7.359 1.00 81.75 293 HIS A O 1
ATOM 2333 N N . VAL A 1 294 ? -1.813 -0.111 -6.353 1.00 84.81 294 VAL A N 1
ATOM 2334 C CA . VAL A 1 294 ? -1.556 0.623 -7.601 1.00 84.81 294 VAL A CA 1
ATOM 2335 C C . VAL A 1 294 ? -0.490 -0.096 -8.419 1.00 84.81 294 VAL A C 1
ATOM 2337 O O . VAL A 1 294 ? -0.681 -0.275 -9.616 1.00 84.81 294 VAL A O 1
ATOM 2340 N N . THR A 1 295 ? 0.599 -0.546 -7.785 1.00 86.75 295 THR A N 1
ATOM 2341 C CA . THR A 1 295 ? 1.681 -1.265 -8.478 1.00 86.75 295 THR A CA 1
ATOM 2342 C C . THR A 1 295 ? 1.258 -2.651 -8.967 1.00 86.75 295 THR A C 1
ATOM 2344 O O . THR A 1 295 ? 1.768 -3.127 -9.979 1.00 86.75 295 THR A O 1
ATOM 2347 N N . LEU A 1 296 ? 0.315 -3.308 -8.285 1.00 87.69 296 LEU A N 1
ATOM 2348 C CA . LEU A 1 296 ? -0.246 -4.587 -8.722 1.00 87.69 296 LEU A CA 1
ATOM 2349 C C . LEU A 1 296 ? -1.193 -4.425 -9.919 1.00 87.69 296 LEU A C 1
ATOM 2351 O O . LEU A 1 296 ? -1.068 -5.157 -10.900 1.00 87.69 296 LEU A O 1
ATOM 2355 N N . ILE A 1 297 ? -2.095 -3.440 -9.867 1.00 90.38 297 ILE A N 1
ATOM 2356 C CA . ILE A 1 297 ? -3.007 -3.127 -10.976 1.00 90.38 297 ILE A CA 1
ATOM 2357 C C . ILE A 1 297 ? -2.214 -2.636 -12.191 1.00 90.38 297 ILE A C 1
ATOM 2359 O O . ILE A 1 297 ? -2.463 -3.091 -13.304 1.00 90.38 297 ILE A O 1
ATOM 2363 N N . SER A 1 298 ? -1.231 -1.749 -11.995 1.00 92.00 298 SER A N 1
ATOM 2364 C CA . SER A 1 298 ? -0.404 -1.247 -13.096 1.00 92.00 298 SER A CA 1
ATOM 2365 C C . SER A 1 298 ? 0.399 -2.366 -13.756 1.00 92.00 298 SER A C 1
ATOM 2367 O O . SER A 1 298 ? 0.419 -2.440 -14.981 1.00 92.00 298 SER A O 1
ATOM 2369 N N . TYR A 1 299 ? 0.983 -3.277 -12.971 1.00 93.88 299 TYR A N 1
ATOM 2370 C CA . TYR A 1 299 ? 1.633 -4.481 -13.486 1.00 93.88 299 TYR A CA 1
ATOM 2371 C C . TYR A 1 299 ? 0.679 -5.305 -14.362 1.00 93.88 299 TYR A C 1
ATOM 2373 O O . TYR A 1 299 ? 1.008 -5.611 -15.507 1.00 93.88 299 TYR A O 1
ATOM 2381 N N . ALA A 1 300 ? -0.518 -5.621 -13.863 1.00 93.31 300 ALA A N 1
ATOM 2382 C CA . ALA A 1 300 ? -1.468 -6.446 -14.600 1.00 93.31 300 ALA A CA 1
ATOM 2383 C C . ALA A 1 300 ? -1.948 -5.767 -15.900 1.00 93.31 300 ALA A C 1
ATOM 2385 O O . ALA A 1 300 ? -2.020 -6.416 -16.944 1.00 93.31 300 ALA A O 1
ATOM 2386 N N . CYS A 1 301 ? -2.185 -4.451 -15.876 1.00 94.19 301 CYS A N 1
ATOM 2387 C CA . CYS A 1 301 ? -2.492 -3.670 -17.076 1.00 94.19 301 CYS A CA 1
ATOM 2388 C C . CYS A 1 301 ? -1.350 -3.701 -18.105 1.00 94.19 301 CYS A C 1
ATOM 2390 O O . CYS A 1 301 ? -1.610 -3.857 -19.297 1.00 94.19 301 CYS A O 1
ATOM 2392 N N . LEU A 1 302 ? -0.093 -3.574 -17.665 1.00 94.38 302 LEU A N 1
ATOM 2393 C CA . LEU A 1 302 ? 1.064 -3.608 -18.562 1.00 94.38 302 LEU A CA 1
ATOM 2394 C C . LEU A 1 302 ? 1.288 -4.998 -19.177 1.00 94.38 302 LEU A C 1
ATOM 2396 O O . LEU A 1 302 ? 1.662 -5.078 -20.342 1.00 94.38 302 LEU A O 1
ATOM 2400 N N . VAL A 1 303 ? 1.002 -6.089 -18.457 1.00 94.12 303 VAL A N 1
ATOM 2401 C CA . VAL A 1 303 ? 1.056 -7.455 -19.019 1.00 94.12 303 VAL A CA 1
ATOM 2402 C C . VAL A 1 303 ? -0.011 -7.655 -20.102 1.00 94.12 303 VAL A C 1
ATOM 2404 O O . VAL A 1 303 ? 0.262 -8.253 -21.142 1.00 94.12 303 VAL A O 1
ATOM 2407 N N . VAL A 1 304 ? -1.219 -7.118 -19.908 1.00 93.62 304 VAL A N 1
ATOM 2408 C CA . VAL A 1 304 ? -2.259 -7.136 -20.953 1.00 93.62 304 VAL A CA 1
ATOM 2409 C C . VAL A 1 304 ? -1.834 -6.281 -22.153 1.00 93.62 304 VAL A C 1
ATOM 2411 O O . VAL A 1 304 ? -1.987 -6.712 -23.295 1.00 93.62 304 VAL A O 1
ATOM 2414 N N . LEU A 1 305 ? -1.236 -5.110 -21.913 1.00 93.06 305 LEU A N 1
ATOM 2415 C CA . LEU A 1 305 ? -0.683 -4.260 -22.970 1.00 93.06 305 LEU A CA 1
ATOM 2416 C C . LEU A 1 305 ? 0.435 -4.968 -23.752 1.00 93.06 305 LEU A C 1
ATOM 2418 O O . LEU A 1 305 ? 0.473 -4.870 -24.976 1.00 93.06 305 LEU A O 1
ATOM 2422 N N . LEU A 1 306 ? 1.298 -5.726 -23.071 1.00 91.38 306 LEU A N 1
ATOM 2423 C CA . LEU A 1 306 ? 2.343 -6.545 -23.690 1.00 91.38 306 LEU A CA 1
ATOM 2424 C C . LEU A 1 306 ? 1.743 -7.561 -24.673 1.00 91.38 306 LEU A C 1
ATOM 2426 O O . LEU A 1 306 ? 2.248 -7.718 -25.781 1.00 91.38 306 LEU A O 1
ATOM 2430 N N . CYS A 1 307 ? 0.633 -8.207 -24.301 1.00 90.38 307 CYS A N 1
ATOM 2431 C CA . CYS A 1 307 ? -0.087 -9.123 -25.187 1.00 90.38 307 CYS A CA 1
ATOM 2432 C C . CYS A 1 307 ? -0.592 -8.404 -26.452 1.00 90.38 307 CYS A C 1
ATOM 2434 O O . CYS A 1 307 ? -0.406 -8.897 -27.564 1.00 90.38 307 CYS A O 1
ATOM 2436 N N . VAL A 1 308 ? -1.149 -7.196 -26.307 1.00 90.62 308 VAL A N 1
ATOM 2437 C CA . VAL A 1 308 ? -1.578 -6.368 -27.450 1.00 90.62 308 VAL A CA 1
ATOM 2438 C C . VAL A 1 308 ? -0.389 -5.991 -28.338 1.00 90.62 308 VAL A C 1
ATOM 2440 O O . VAL A 1 308 ? -0.469 -6.121 -29.557 1.00 90.62 308 VAL A O 1
ATOM 2443 N N . PHE A 1 309 ? 0.734 -5.575 -27.748 1.00 89.31 309 PHE A N 1
ATOM 2444 C CA . PHE A 1 309 ? 1.950 -5.222 -28.492 1.00 89.31 309 PHE A CA 1
ATOM 2445 C C . PHE A 1 309 ? 2.510 -6.415 -29.260 1.00 89.31 309 PHE A C 1
ATOM 2447 O O . PHE A 1 309 ? 2.938 -6.258 -30.405 1.00 89.31 309 PHE A O 1
ATOM 2454 N N . ARG A 1 310 ? 2.430 -7.609 -28.665 1.00 84.44 310 ARG A N 1
ATOM 2455 C CA . ARG A 1 310 ? 2.849 -8.853 -29.298 1.00 84.44 310 ARG A CA 1
ATOM 2456 C C . ARG A 1 310 ? 2.001 -9.172 -30.526 1.00 84.44 310 ARG A C 1
ATOM 2458 O O . ARG A 1 310 ? 2.562 -9.455 -31.580 1.00 84.44 310 ARG A O 1
ATOM 2465 N N . VAL A 1 311 ? 0.674 -9.070 -30.416 1.00 86.69 311 VAL A N 1
ATOM 2466 C CA . VAL A 1 311 ? -0.263 -9.300 -31.533 1.00 86.69 311 VAL A CA 1
ATOM 2467 C C . VAL A 1 311 ? -0.056 -8.274 -32.650 1.00 86.69 311 VAL A C 1
ATOM 2469 O O . VAL A 1 311 ? -0.011 -8.637 -33.823 1.00 86.69 311 VAL A O 1
ATOM 2472 N N . CYS A 1 312 ? 0.151 -7.007 -32.294 1.00 87.31 312 CYS A N 1
ATOM 2473 C CA . CYS A 1 312 ? 0.410 -5.929 -33.247 1.00 87.31 312 CYS A CA 1
ATOM 2474 C C . CYS A 1 312 ? 1.853 -5.913 -33.795 1.00 87.31 312 CYS A C 1
ATOM 2476 O O . CYS A 1 312 ? 2.164 -5.071 -34.633 1.00 87.31 312 CYS A O 1
ATOM 2478 N N . SER A 1 313 ? 2.732 -6.822 -33.347 1.00 82.25 313 SER A N 1
ATOM 2479 C CA . SER A 1 313 ? 4.151 -6.903 -33.738 1.00 82.25 313 SER A CA 1
ATOM 2480 C C . SER A 1 313 ? 4.931 -5.586 -33.561 1.00 82.25 313 SER A C 1
ATOM 2482 O O . SER A 1 313 ? 5.742 -5.209 -34.406 1.00 82.25 313 SER A O 1
ATOM 2484 N N . VAL A 1 314 ? 4.690 -4.880 -32.452 1.00 84.00 314 VAL A N 1
ATOM 2485 C CA . VAL A 1 314 ? 5.344 -3.599 -32.127 1.00 84.00 314 VAL A CA 1
ATOM 2486 C C . VAL A 1 314 ? 6.748 -3.837 -31.551 1.00 84.00 314 VAL A C 1
ATOM 2488 O O . VAL A 1 314 ? 6.920 -4.646 -30.645 1.00 84.00 314 VAL A O 1
ATOM 2491 N N . GLN A 1 315 ? 7.757 -3.092 -32.022 1.00 77.75 315 GLN A N 1
ATOM 2492 C CA . GLN A 1 315 ? 9.161 -3.266 -31.599 1.00 77.75 315 GLN A CA 1
ATOM 2493 C C . GLN A 1 315 ? 9.449 -2.840 -30.141 1.00 77.75 315 GLN A C 1
ATOM 2495 O O . GLN A 1 315 ? 10.408 -3.322 -29.539 1.00 77.75 315 GLN A O 1
ATOM 2500 N N . ALA A 1 316 ? 8.594 -2.001 -29.544 1.00 82.19 316 ALA A N 1
ATOM 2501 C CA . ALA A 1 316 ? 8.719 -1.486 -28.172 1.00 82.19 316 ALA A CA 1
ATOM 2502 C C . ALA A 1 316 ? 8.336 -2.497 -27.061 1.00 82.19 316 ALA A C 1
ATOM 2504 O O . ALA A 1 316 ? 8.209 -2.135 -25.892 1.00 82.19 316 ALA A O 1
ATOM 2505 N N . GLU A 1 317 ? 8.148 -3.780 -27.388 1.00 84.88 317 GLU A N 1
ATOM 2506 C CA . GLU A 1 317 ? 7.783 -4.819 -26.413 1.00 84.88 317 GLU A CA 1
ATOM 2507 C C . GLU A 1 317 ? 8.815 -4.965 -25.281 1.00 84.88 317 GLU A C 1
ATOM 2509 O O . GLU A 1 317 ? 8.444 -5.182 -24.128 1.00 84.88 317 GLU A O 1
ATOM 2514 N N . ALA A 1 318 ? 10.108 -4.817 -25.594 1.00 86.19 318 ALA A N 1
ATOM 2515 C CA . ALA A 1 318 ? 11.196 -4.991 -24.628 1.00 86.19 318 ALA A CA 1
ATOM 2516 C C . ALA A 1 318 ? 11.108 -4.003 -23.454 1.00 86.19 318 ALA A C 1
ATOM 2518 O O . ALA A 1 318 ? 11.335 -4.375 -22.303 1.00 86.19 318 ALA A O 1
ATOM 2519 N N . GLU A 1 319 ? 10.751 -2.754 -23.748 1.00 88.62 319 GLU A N 1
ATOM 2520 C CA . GLU A 1 319 ? 10.653 -1.676 -22.763 1.00 88.62 319 GLU A CA 1
ATOM 2521 C C . GLU A 1 319 ? 9.490 -1.930 -21.798 1.00 88.62 319 GLU A C 1
ATOM 2523 O O . GLU A 1 319 ? 9.651 -1.881 -20.576 1.00 88.62 319 GLU A O 1
ATOM 2528 N N . VAL A 1 320 ? 8.325 -2.299 -22.342 1.00 91.62 320 VAL A N 1
ATOM 2529 C CA . VAL A 1 320 ? 7.141 -2.651 -21.544 1.00 91.62 320 VAL A CA 1
ATOM 2530 C C . VAL A 1 320 ? 7.413 -3.888 -20.690 1.00 91.62 320 VAL A C 1
ATOM 2532 O O . VAL A 1 320 ? 7.045 -3.922 -19.514 1.00 91.62 320 VAL A O 1
ATOM 2535 N N . MET A 1 321 ? 8.102 -4.888 -21.244 1.00 91.25 321 MET A N 1
ATOM 2536 C CA . MET A 1 321 ? 8.488 -6.105 -20.532 1.00 91.25 321 MET A CA 1
ATOM 2537 C C . MET A 1 321 ? 9.412 -5.806 -19.343 1.00 91.25 321 MET A C 1
ATOM 2539 O O . MET A 1 321 ? 9.182 -6.319 -18.246 1.00 91.25 321 MET A O 1
ATOM 2543 N N . ALA A 1 322 ? 10.407 -4.933 -19.527 1.00 92.94 322 ALA A N 1
ATOM 2544 C CA . ALA A 1 322 ? 11.298 -4.503 -18.452 1.00 92.94 322 ALA A CA 1
ATOM 2545 C C . ALA A 1 322 ? 10.520 -3.816 -17.318 1.00 92.94 322 ALA A C 1
ATOM 2547 O O . ALA A 1 322 ? 10.677 -4.176 -16.149 1.00 92.94 322 ALA A O 1
ATOM 2548 N N . MET A 1 323 ? 9.603 -2.903 -17.655 1.00 92.75 323 MET A N 1
ATOM 2549 C CA . MET A 1 323 ? 8.744 -2.241 -16.667 1.00 92.75 323 MET A CA 1
ATOM 2550 C C . MET A 1 323 ? 7.842 -3.232 -15.917 1.00 92.75 323 MET A C 1
ATOM 2552 O O . MET A 1 323 ? 7.703 -3.138 -14.693 1.00 92.75 323 MET A O 1
ATOM 2556 N N . CYS A 1 324 ? 7.275 -4.221 -16.616 1.00 93.50 324 CYS A N 1
ATOM 2557 C CA . CYS A 1 324 ? 6.490 -5.289 -15.993 1.00 93.50 324 CYS A CA 1
ATOM 2558 C C . CYS A 1 324 ? 7.320 -6.092 -14.988 1.00 93.50 324 CYS A C 1
ATOM 2560 O O . CYS A 1 324 ? 6.834 -6.387 -13.898 1.00 93.50 324 CYS A O 1
ATOM 2562 N N . LEU A 1 325 ? 8.562 -6.446 -15.328 1.00 93.94 325 LEU A N 1
ATOM 2563 C CA . LEU A 1 325 ? 9.437 -7.215 -14.442 1.00 93.94 325 LEU A CA 1
ATOM 2564 C C . LEU A 1 325 ? 9.752 -6.445 -13.159 1.00 93.94 325 LEU A C 1
ATOM 2566 O O . LEU A 1 325 ? 9.593 -6.994 -12.068 1.00 93.94 325 LEU A O 1
ATOM 2570 N N . VAL A 1 326 ? 10.137 -5.172 -13.276 1.00 93.81 326 VAL A N 1
ATOM 2571 C CA . VAL A 1 326 ? 10.455 -4.332 -12.113 1.00 93.81 326 VAL A CA 1
ATOM 2572 C C . VAL A 1 326 ? 9.245 -4.215 -11.185 1.00 93.81 326 VAL A C 1
ATOM 2574 O O . VAL A 1 326 ? 9.361 -4.461 -9.982 1.00 93.81 326 VAL A O 1
ATOM 2577 N N . LEU A 1 327 ? 8.064 -3.901 -11.725 1.00 91.50 327 LEU A N 1
ATOM 2578 C CA . LEU A 1 327 ? 6.834 -3.793 -10.933 1.00 91.50 327 LEU A CA 1
ATOM 2579 C C . LEU A 1 327 ? 6.412 -5.144 -10.332 1.00 91.50 327 LEU A C 1
ATOM 2581 O O . LEU A 1 327 ? 6.079 -5.211 -9.147 1.00 91.50 327 LEU A O 1
ATOM 2585 N N . GLY A 1 328 ? 6.491 -6.229 -11.106 1.00 91.00 328 GLY A N 1
ATOM 2586 C CA . GLY A 1 328 ? 6.132 -7.581 -10.677 1.00 91.00 328 GLY A CA 1
ATOM 2587 C C . GLY A 1 328 ? 6.985 -8.093 -9.512 1.00 91.00 328 GLY A C 1
ATOM 2588 O O . GLY A 1 328 ? 6.436 -8.613 -8.536 1.00 91.00 328 GLY A O 1
ATOM 2589 N N . TRP A 1 329 ? 8.306 -7.889 -9.556 1.00 93.06 329 TRP A N 1
ATOM 2590 C CA . TRP A 1 329 ? 9.207 -8.241 -8.449 1.00 93.06 329 TRP A CA 1
ATOM 2591 C C . TRP A 1 329 ? 9.052 -7.304 -7.249 1.00 93.06 329 TRP A C 1
ATOM 2593 O O . TRP A 1 329 ? 9.056 -7.764 -6.106 1.00 93.06 329 TRP A O 1
ATOM 2603 N N . THR A 1 330 ? 8.836 -6.005 -7.477 1.00 89.62 330 THR A N 1
ATOM 2604 C CA . THR A 1 330 ? 8.624 -5.033 -6.388 1.00 89.62 330 THR A CA 1
ATOM 2605 C C . THR A 1 330 ? 7.367 -5.357 -5.576 1.00 89.62 330 THR A C 1
ATOM 2607 O O . THR A 1 330 ? 7.345 -5.188 -4.354 1.00 89.62 330 THR A O 1
ATOM 2610 N N . ASN A 1 331 ? 6.341 -5.926 -6.216 1.00 88.19 331 ASN A N 1
ATOM 2611 C CA . ASN A 1 331 ? 5.113 -6.371 -5.555 1.00 88.19 331 ASN A CA 1
ATOM 2612 C C . ASN A 1 331 ? 5.332 -7.497 -4.526 1.00 88.19 331 ASN A C 1
ATOM 2614 O O . ASN A 1 331 ? 4.470 -7.711 -3.677 1.00 88.19 331 ASN A O 1
ATOM 2618 N N . ILE A 1 332 ? 6.486 -8.174 -4.492 1.00 88.31 332 ILE A N 1
ATOM 2619 C CA . ILE A 1 332 ? 6.794 -9.149 -3.427 1.00 88.31 332 ILE A CA 1
ATOM 2620 C C . ILE A 1 332 ? 6.805 -8.475 -2.047 1.00 88.31 332 ILE A C 1
ATOM 2622 O O . ILE A 1 332 ? 6.399 -9.084 -1.051 1.00 88.31 332 ILE A O 1
ATOM 2626 N N . LEU A 1 333 ? 7.173 -7.190 -1.979 1.00 85.06 333 LEU A N 1
ATOM 2627 C CA . LEU A 1 333 ? 7.147 -6.412 -0.739 1.00 85.06 333 LEU A CA 1
ATOM 2628 C C . LEU A 1 333 ? 5.740 -6.348 -0.120 1.00 85.06 333 LEU A C 1
ATOM 2630 O O . LEU A 1 333 ? 5.601 -6.350 1.104 1.00 85.06 333 LEU A O 1
ATOM 2634 N N . PHE A 1 334 ? 4.681 -6.387 -0.936 1.00 82.69 334 PHE A N 1
ATOM 2635 C CA . PHE A 1 334 ? 3.301 -6.435 -0.448 1.00 82.69 334 PHE A CA 1
ATOM 2636 C C . PHE A 1 334 ? 3.029 -7.674 0.416 1.00 82.69 334 PHE A C 1
ATOM 2638 O O . PHE A 1 334 ? 2.382 -7.575 1.468 1.00 82.69 334 PHE A O 1
ATOM 2645 N N . PHE A 1 335 ? 3.538 -8.830 -0.019 1.00 81.19 335 PHE A N 1
ATOM 2646 C CA . PHE A 1 335 ? 3.419 -10.099 0.696 1.00 81.19 335 PHE A CA 1
ATOM 2647 C C . PHE A 1 335 ? 4.384 -10.178 1.878 1.00 81.19 335 PHE A C 1
ATOM 2649 O O . PHE A 1 335 ? 4.010 -10.704 2.927 1.00 81.19 335 PHE A O 1
ATOM 2656 N N . ALA A 1 336 ? 5.578 -9.584 1.757 1.00 82.25 336 ALA A N 1
ATOM 2657 C CA . ALA A 1 336 ? 6.541 -9.482 2.854 1.00 82.25 336 ALA A CA 1
ATOM 2658 C C . ALA A 1 336 ? 5.938 -8.791 4.097 1.00 82.25 336 ALA A C 1
ATOM 2660 O O . ALA A 1 336 ? 6.300 -9.111 5.229 1.00 82.25 336 ALA A O 1
ATOM 2661 N N . ARG A 1 337 ? 4.929 -7.927 3.903 1.00 75.88 337 ARG A N 1
ATOM 2662 C CA . ARG A 1 337 ? 4.156 -7.295 4.984 1.00 75.88 337 ARG A CA 1
ATOM 2663 C C . ARG A 1 337 ? 3.405 -8.272 5.896 1.00 75.88 337 ARG A C 1
ATOM 2665 O O . ARG A 1 337 ? 3.067 -7.910 7.020 1.00 75.88 337 ARG A O 1
ATOM 2672 N N . GLY A 1 338 ? 3.113 -9.484 5.424 1.00 74.19 338 GLY A N 1
ATOM 2673 C CA . GLY A 1 338 ? 2.422 -10.519 6.198 1.00 74.19 338 GLY A CA 1
ATOM 2674 C C . GLY A 1 338 ? 3.297 -11.225 7.239 1.00 74.19 338 GLY A C 1
ATOM 2675 O O . GLY A 1 338 ? 2.755 -11.895 8.114 1.00 74.19 338 GLY A O 1
ATOM 2676 N N . PHE A 1 339 ? 4.623 -11.076 7.167 1.00 79.50 339 PHE A N 1
ATOM 2677 C CA . PHE A 1 339 ? 5.548 -11.688 8.120 1.00 79.50 339 PHE A CA 1
ATOM 2678 C C . PHE A 1 339 ? 5.872 -10.737 9.267 1.00 79.50 339 PHE A C 1
ATOM 2680 O O . PHE A 1 339 ? 6.102 -9.553 9.042 1.00 79.50 339 PHE A O 1
ATOM 2687 N N . GLU A 1 340 ? 5.974 -11.280 10.477 1.00 77.56 340 GLU A N 1
ATOM 2688 C CA . GLU A 1 340 ? 6.338 -10.526 11.683 1.00 77.56 340 GLU A CA 1
ATOM 2689 C C . GLU A 1 340 ? 7.731 -9.902 11.589 1.00 77.56 340 GLU A C 1
ATOM 2691 O O . GLU A 1 340 ? 7.909 -8.731 11.905 1.00 77.56 340 GLU A O 1
ATOM 2696 N N . MET A 1 341 ? 8.700 -10.643 11.043 1.00 80.50 341 MET A N 1
ATOM 2697 C CA . MET A 1 341 ? 10.078 -10.162 10.919 1.00 80.50 341 MET A CA 1
ATOM 2698 C C . MET A 1 341 ? 10.250 -9.078 9.847 1.00 80.50 341 MET A C 1
ATOM 2700 O O . MET A 1 341 ? 11.013 -8.143 10.051 1.00 80.50 341 MET A O 1
ATOM 2704 N N . LEU A 1 342 ? 9.578 -9.197 8.695 1.00 83.31 342 LEU A N 1
ATOM 2705 C CA . LEU A 1 342 ? 9.778 -8.298 7.544 1.00 83.31 342 LEU A CA 1
ATOM 2706 C C . LEU A 1 342 ? 8.755 -7.160 7.489 1.00 83.31 342 LEU A C 1
ATOM 2708 O O . LEU A 1 342 ? 9.037 -6.091 6.945 1.00 83.31 342 LEU A O 1
ATOM 2712 N N . GLY A 1 343 ? 7.565 -7.362 8.047 1.00 82.19 343 GLY A N 1
ATOM 2713 C CA . GLY A 1 343 ? 6.451 -6.447 7.867 1.00 82.19 343 GLY A CA 1
ATOM 2714 C C . GLY A 1 343 ? 6.671 -5.040 8.418 1.00 82.19 343 GLY A C 1
ATOM 2715 O O . GLY A 1 343 ? 6.416 -4.087 7.672 1.00 82.19 343 GLY A O 1
ATOM 2716 N N . PRO A 1 344 ? 7.208 -4.861 9.639 1.00 82.56 344 PRO A N 1
ATOM 2717 C CA . PRO A 1 344 ? 7.543 -3.536 10.154 1.00 82.56 344 PRO A CA 1
ATOM 2718 C C . PRO A 1 344 ? 8.538 -2.774 9.262 1.00 82.56 344 PRO A C 1
ATOM 2720 O O . PRO A 1 344 ? 8.405 -1.563 9.074 1.00 82.56 344 PRO A O 1
ATOM 2723 N N . TYR A 1 345 ? 9.499 -3.472 8.645 1.00 85.00 345 TYR A N 1
ATOM 2724 C CA . TYR A 1 345 ? 10.471 -2.862 7.729 1.00 85.00 345 TYR A CA 1
ATOM 2725 C C . TYR A 1 345 ? 9.832 -2.420 6.410 1.00 85.00 345 TYR A C 1
ATOM 2727 O O . TYR A 1 345 ? 10.113 -1.321 5.937 1.00 85.00 345 TYR A O 1
ATOM 2735 N N . VAL A 1 346 ? 8.932 -3.224 5.838 1.00 85.31 346 VAL A N 1
ATOM 2736 C CA . VAL A 1 346 ? 8.194 -2.844 4.619 1.00 85.31 346 VAL A CA 1
ATOM 2737 C C . VAL A 1 346 ? 7.344 -1.594 4.859 1.00 85.31 346 VAL A C 1
ATOM 2739 O O . VAL A 1 346 ? 7.323 -0.693 4.023 1.00 85.31 346 VAL A O 1
ATOM 2742 N N . ILE A 1 347 ? 6.673 -1.500 6.013 1.00 80.00 347 ILE A N 1
ATOM 2743 C CA . ILE A 1 347 ? 5.868 -0.322 6.380 1.00 80.00 347 ILE A CA 1
ATOM 2744 C C . ILE A 1 347 ? 6.749 0.924 6.492 1.00 80.00 347 ILE A C 1
ATOM 2746 O O . ILE A 1 347 ? 6.358 2.006 6.051 1.00 80.00 347 ILE A O 1
ATOM 2750 N N . MET A 1 348 ? 7.946 0.771 7.056 1.00 82.62 348 MET A N 1
ATOM 2751 C CA . MET A 1 348 ? 8.930 1.842 7.148 1.00 82.62 348 MET A CA 1
ATOM 2752 C C . MET A 1 348 ? 9.370 2.315 5.756 1.00 82.62 348 MET A C 1
ATOM 2754 O O . MET A 1 348 ? 9.309 3.513 5.490 1.00 82.62 348 MET A O 1
ATOM 2758 N N . ILE A 1 349 ? 9.719 1.395 4.847 1.00 84.75 349 ILE A N 1
ATOM 2759 C CA . ILE A 1 349 ? 10.079 1.719 3.453 1.00 84.75 349 ILE A CA 1
ATOM 2760 C C . ILE A 1 349 ? 8.934 2.467 2.763 1.00 84.75 349 ILE A C 1
ATOM 2762 O O . ILE A 1 349 ? 9.151 3.525 2.180 1.00 84.75 349 ILE A O 1
ATOM 2766 N N . GLN A 1 350 ? 7.701 1.970 2.883 1.00 81.38 350 GLN A N 1
ATOM 2767 C CA . GLN A 1 350 ? 6.526 2.595 2.276 1.00 81.38 350 GLN A CA 1
ATOM 2768 C C . GLN A 1 350 ? 6.302 4.024 2.799 1.00 81.38 350 GLN A C 1
ATOM 2770 O O . GLN A 1 350 ? 6.085 4.942 2.009 1.00 81.38 350 GLN A O 1
ATOM 2775 N N . LYS A 1 351 ? 6.364 4.239 4.120 1.00 80.38 351 LYS A N 1
ATOM 2776 C CA . LYS A 1 351 ? 6.181 5.577 4.706 1.00 80.38 351 LYS A CA 1
ATOM 2777 C C . LYS A 1 351 ? 7.288 6.546 4.286 1.00 80.38 351 LYS A C 1
ATOM 2779 O O . LYS A 1 351 ? 6.989 7.705 4.022 1.00 80.38 351 LYS A O 1
ATOM 2784 N N . VAL A 1 352 ? 8.533 6.079 4.199 1.00 83.88 352 VAL A N 1
ATOM 2785 C CA . VAL A 1 352 ? 9.665 6.909 3.766 1.00 83.88 352 VAL A CA 1
ATOM 2786 C C . VAL A 1 352 ? 9.544 7.277 2.281 1.00 83.88 352 VAL A C 1
ATOM 2788 O O . VAL A 1 352 ? 9.676 8.453 1.942 1.00 83.88 352 VAL A O 1
ATOM 2791 N N . MET A 1 353 ? 9.214 6.318 1.404 1.00 82.50 353 MET A N 1
ATOM 2792 C CA . MET A 1 353 ? 9.072 6.575 -0.037 1.00 82.50 353 MET A CA 1
ATOM 2793 C C . MET A 1 353 ? 7.911 7.527 -0.361 1.00 82.50 353 MET A C 1
ATOM 2795 O O . MET A 1 353 ? 8.088 8.509 -1.073 1.00 82.50 353 MET A O 1
ATOM 2799 N N . PHE A 1 354 ? 6.712 7.276 0.169 1.00 76.81 354 PHE A N 1
ATOM 2800 C CA . PHE A 1 354 ? 5.538 8.088 -0.184 1.00 76.81 354 PHE A CA 1
ATOM 2801 C C . PHE A 1 354 ? 5.389 9.360 0.661 1.00 76.81 354 PHE A C 1
ATOM 2803 O O . PHE A 1 354 ? 4.668 10.272 0.265 1.00 76.81 354 PHE A O 1
ATOM 2810 N N . GLY A 1 355 ? 6.049 9.434 1.820 1.00 76.50 355 GLY A N 1
ATOM 2811 C CA . GLY A 1 355 ? 5.997 10.595 2.707 1.00 76.50 355 GLY A CA 1
ATOM 2812 C C . GLY A 1 355 ? 7.006 11.680 2.340 1.00 76.50 355 GLY A C 1
ATOM 2813 O O . GLY A 1 355 ? 6.609 12.812 2.048 1.00 76.50 355 GLY A O 1
ATOM 2814 N N . ASP A 1 356 ? 8.293 11.328 2.366 1.00 78.62 356 ASP A N 1
ATOM 2815 C CA . ASP A 1 356 ? 9.389 12.301 2.290 1.00 78.62 356 ASP A CA 1
ATOM 2816 C C . ASP A 1 356 ? 10.067 12.298 0.919 1.00 78.62 356 ASP A C 1
ATOM 2818 O O . ASP A 1 356 ? 10.318 13.367 0.363 1.00 78.62 356 ASP A O 1
ATOM 2822 N N . LEU A 1 357 ? 10.296 11.116 0.331 1.00 82.25 357 LEU A N 1
ATOM 2823 C CA . LEU A 1 357 ? 11.010 11.002 -0.943 1.00 82.25 357 LEU A CA 1
ATOM 2824 C C . LEU A 1 357 ? 10.250 11.674 -2.095 1.00 82.25 357 LEU A C 1
ATOM 2826 O O . LEU A 1 357 ? 10.866 12.402 -2.859 1.00 82.25 357 LEU A O 1
ATOM 2830 N N . MET A 1 358 ? 8.925 11.517 -2.197 1.00 80.38 358 MET A N 1
ATOM 2831 C CA . MET A 1 358 ? 8.142 12.168 -3.265 1.00 80.38 358 MET A CA 1
ATOM 2832 C C . MET A 1 358 ? 8.185 13.701 -3.202 1.00 80.38 358 MET A C 1
ATOM 2834 O O . MET A 1 358 ? 8.267 14.361 -4.236 1.00 80.38 358 MET A O 1
ATOM 2838 N N . LYS A 1 359 ? 8.148 14.281 -1.995 1.00 82.50 359 LYS A N 1
ATOM 2839 C CA . LYS A 1 359 ? 8.262 15.739 -1.817 1.00 82.50 359 LYS A CA 1
ATOM 2840 C C . LYS A 1 359 ? 9.662 16.220 -2.178 1.00 82.50 359 LYS A C 1
ATOM 2842 O O . LYS A 1 359 ? 9.819 17.294 -2.746 1.00 82.50 359 LYS A O 1
ATOM 2847 N N . PHE A 1 360 ? 10.664 15.413 -1.848 1.00 83.75 360 PHE A N 1
ATOM 2848 C CA . PHE A 1 360 ? 12.052 15.728 -2.123 1.00 83.75 360 PHE A CA 1
ATOM 2849 C C . PHE A 1 360 ? 12.426 15.575 -3.598 1.00 83.75 360 PHE A C 1
ATOM 2851 O O . PHE A 1 360 ? 13.149 16.407 -4.134 1.00 83.75 360 PHE A O 1
ATOM 2858 N N . LEU A 1 361 ? 11.882 14.563 -4.276 1.00 84.31 361 LEU A N 1
ATOM 2859 C CA . LEU A 1 361 ? 12.072 14.341 -5.707 1.00 84.31 361 LEU A CA 1
ATOM 2860 C C . LEU A 1 361 ? 11.636 15.567 -6.517 1.00 84.31 361 LEU A C 1
ATOM 2862 O O . LEU A 1 361 ? 12.292 15.926 -7.484 1.00 84.31 361 LEU A O 1
ATOM 2866 N N . PHE A 1 362 ? 10.576 16.257 -6.089 1.00 86.94 362 PHE A N 1
ATOM 2867 C CA . PHE A 1 362 ? 10.145 17.497 -6.733 1.00 86.94 362 PHE A CA 1
ATOM 2868 C C . PHE A 1 362 ? 11.199 18.613 -6.639 1.00 86.94 362 PHE A C 1
ATOM 2870 O O . PHE A 1 362 ? 11.410 19.335 -7.609 1.00 86.94 362 PHE A O 1
ATOM 2877 N N . LEU A 1 363 ? 11.893 18.732 -5.500 1.00 86.75 363 LEU A N 1
ATOM 2878 C CA . LEU A 1 363 ? 12.998 19.684 -5.342 1.00 86.75 363 LEU A CA 1
ATOM 2879 C C . LEU A 1 363 ? 14.196 19.304 -6.217 1.00 86.75 363 LEU A C 1
ATOM 2881 O O . LEU A 1 363 ? 14.761 20.184 -6.858 1.00 86.75 363 LEU A O 1
ATOM 2885 N N . ILE A 1 364 ? 14.540 18.011 -6.276 1.00 86.69 364 ILE A N 1
ATOM 2886 C CA . ILE A 1 364 ? 15.593 17.491 -7.164 1.00 86.69 364 ILE A CA 1
ATOM 2887 C C . ILE A 1 364 ? 15.284 17.855 -8.621 1.00 86.69 364 ILE A C 1
ATOM 2889 O O . ILE A 1 364 ? 16.099 18.501 -9.265 1.00 86.69 364 ILE A O 1
ATOM 2893 N N . VAL A 1 365 ? 14.078 17.547 -9.109 1.00 88.06 365 VAL A N 1
ATOM 2894 C CA . VAL A 1 365 ? 13.686 17.799 -10.507 1.00 88.06 365 VAL A CA 1
ATOM 2895 C C . VAL A 1 365 ? 13.749 19.286 -10.870 1.00 88.06 365 VAL A C 1
ATOM 2897 O O . VAL A 1 365 ? 14.191 19.626 -11.963 1.00 88.06 365 VAL A O 1
ATOM 2900 N N . ILE A 1 366 ? 13.334 20.189 -9.973 1.00 89.69 366 ILE A N 1
ATOM 2901 C CA . ILE A 1 366 ? 13.433 21.641 -10.217 1.00 89.69 366 ILE A CA 1
ATOM 2902 C C . ILE A 1 366 ? 14.891 22.064 -10.406 1.00 89.69 366 ILE A C 1
ATOM 2904 O O . ILE A 1 366 ? 15.196 22.867 -11.289 1.00 89.69 366 ILE A O 1
ATOM 2908 N N . VAL A 1 367 ? 15.777 21.538 -9.564 1.00 88.81 367 VAL A N 1
ATOM 2909 C CA . VAL A 1 367 ? 17.203 21.855 -9.603 1.00 88.81 367 VAL A CA 1
ATOM 2910 C C . VAL A 1 367 ? 17.836 21.270 -10.857 1.00 88.81 367 VAL A C 1
ATOM 2912 O O . VAL A 1 367 ? 18.474 22.015 -11.593 1.00 88.81 367 VAL A O 1
ATOM 2915 N N . ASP A 1 368 ? 17.570 20.004 -11.170 1.00 88.88 368 ASP A N 1
ATOM 2916 C CA . ASP A 1 368 ? 18.108 19.339 -12.359 1.00 88.88 368 ASP A CA 1
ATOM 2917 C C . ASP A 1 368 ? 17.687 20.052 -13.647 1.00 88.88 368 ASP A C 1
ATOM 2919 O O . ASP A 1 368 ? 18.522 20.299 -14.507 1.00 88.88 368 ASP A O 1
ATOM 2923 N N . ILE A 1 369 ? 16.427 20.490 -13.771 1.00 90.50 369 ILE A N 1
ATOM 2924 C CA . ILE A 1 369 ? 15.986 21.285 -14.931 1.00 90.50 369 ILE A CA 1
ATOM 2925 C C . ILE A 1 369 ? 16.751 22.616 -15.011 1.00 90.50 369 ILE A C 1
ATOM 2927 O O . ILE A 1 369 ? 17.130 23.052 -16.100 1.00 90.50 369 ILE A O 1
ATOM 2931 N N . GLY A 1 370 ? 16.971 23.282 -13.874 1.00 90.50 370 GLY A N 1
ATOM 2932 C CA . GLY A 1 370 ? 17.689 24.554 -13.813 1.00 90.50 370 GLY A CA 1
ATOM 2933 C C . GLY A 1 370 ? 19.134 24.440 -14.297 1.00 90.50 370 GLY A C 1
ATOM 2934 O O . GLY A 1 370 ? 19.559 25.226 -15.145 1.00 90.50 370 GLY A O 1
ATOM 2935 N N . TYR A 1 371 ? 19.864 23.445 -13.795 1.00 87.56 371 TYR A N 1
ATOM 2936 C CA . TYR A 1 371 ? 21.264 23.218 -14.153 1.00 87.56 371 TYR A CA 1
ATOM 2937 C C . TYR A 1 371 ? 21.415 22.607 -15.551 1.00 87.56 371 TYR A C 1
ATOM 2939 O O . TYR A 1 371 ? 22.212 23.122 -16.337 1.00 87.56 371 TYR A O 1
ATOM 2947 N N . ALA A 1 372 ? 20.555 21.658 -15.940 1.00 88.62 372 ALA A N 1
ATOM 2948 C CA . ALA A 1 372 ? 20.552 21.087 -17.289 1.00 88.62 372 ALA A CA 1
ATOM 2949 C C . ALA A 1 372 ? 20.337 22.149 -18.378 1.00 88.62 372 ALA A C 1
ATOM 2951 O O . ALA A 1 372 ? 20.960 22.080 -19.435 1.00 88.62 372 ALA A O 1
ATOM 2952 N N . ASN A 1 373 ? 19.501 23.169 -18.136 1.00 88.81 373 ASN A N 1
ATOM 2953 C CA . ASN A 1 373 ? 19.349 24.295 -19.066 1.00 88.81 373 ASN A CA 1
ATOM 2954 C C . ASN A 1 373 ? 20.644 25.113 -19.210 1.00 88.81 373 ASN A C 1
ATOM 2956 O O . ASN A 1 373 ? 20.985 25.528 -20.318 1.00 88.81 373 ASN A O 1
ATOM 2960 N N . GLY A 1 374 ? 21.359 25.353 -18.106 1.00 86.19 374 GLY A N 1
ATOM 2961 C CA . GLY A 1 374 ? 22.628 26.083 -18.114 1.00 86.19 374 GLY A CA 1
ATOM 2962 C C . GLY A 1 374 ? 23.726 25.322 -18.854 1.00 86.19 374 GLY A C 1
ATOM 2963 O O . GLY A 1 374 ? 24.416 25.895 -19.697 1.00 86.19 374 GLY A O 1
ATOM 2964 N N . GLU A 1 375 ? 23.840 24.022 -18.599 1.00 81.00 375 GLU A N 1
ATOM 2965 C CA . GLU A 1 375 ? 24.811 23.164 -19.275 1.00 81.00 375 GLU A CA 1
ATOM 2966 C C . GLU A 1 375 ? 24.481 22.937 -20.752 1.00 81.00 375 GLU A C 1
ATOM 2968 O O . GLU A 1 375 ? 25.380 22.956 -21.592 1.00 81.00 375 GLU A O 1
ATOM 2973 N N . TYR A 1 376 ? 23.200 22.794 -21.101 1.00 84.69 376 TYR A N 1
ATOM 2974 C CA . TYR A 1 376 ? 22.764 22.636 -22.489 1.00 84.69 376 TYR A CA 1
ATOM 2975 C C . TYR A 1 376 ? 23.213 23.810 -23.369 1.00 84.69 376 TYR A C 1
ATOM 2977 O O . TYR A 1 376 ? 23.728 23.595 -24.468 1.00 84.69 376 TYR A O 1
ATOM 2985 N N . ILE A 1 377 ? 23.093 25.044 -22.864 1.00 83.69 377 ILE A N 1
ATOM 2986 C CA . ILE A 1 377 ? 23.546 26.257 -23.566 1.00 83.69 377 ILE A CA 1
ATOM 2987 C C . ILE A 1 377 ? 25.063 26.233 -23.807 1.00 8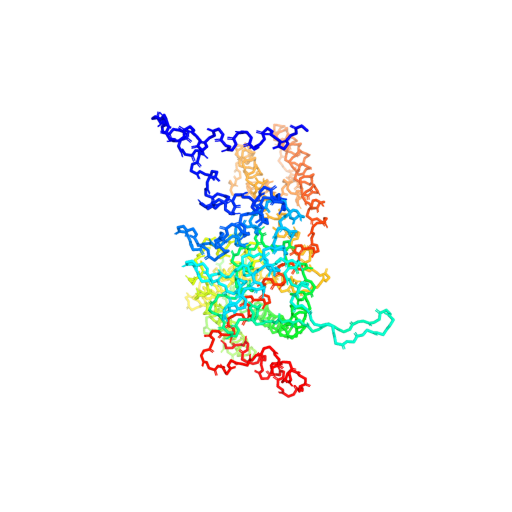3.69 377 ILE A C 1
ATOM 2989 O O . ILE A 1 377 ? 25.532 26.734 -24.828 1.00 83.69 377 ILE A O 1
ATOM 2993 N N . LEU A 1 378 ? 25.833 25.663 -22.879 1.00 76.31 378 LEU A N 1
ATOM 2994 C CA . LEU A 1 378 ? 27.295 25.629 -22.947 1.00 76.31 378 LEU A CA 1
ATOM 2995 C C . LEU A 1 378 ? 27.826 24.465 -23.800 1.00 76.31 378 LEU A C 1
ATOM 2997 O O . LEU A 1 378 ? 28.856 24.618 -24.455 1.00 76.31 378 LEU A O 1
ATOM 3001 N N . GLY A 1 379 ? 27.153 23.312 -23.780 1.00 71.06 379 GLY A N 1
ATOM 3002 C CA . GLY A 1 379 ? 27.621 22.067 -24.393 1.00 71.06 379 GLY A CA 1
ATOM 3003 C C . GLY A 1 379 ? 27.028 21.743 -25.767 1.00 71.06 379 GLY A C 1
ATOM 3004 O O . GLY A 1 379 ? 27.642 20.983 -26.510 1.00 71.06 379 GLY A O 1
ATOM 3005 N N . ASN A 1 380 ? 25.864 22.302 -26.130 1.00 66.12 380 ASN A N 1
ATOM 3006 C CA . ASN A 1 380 ? 25.173 22.055 -27.410 1.00 66.12 380 ASN A CA 1
ATOM 3007 C C . ASN A 1 380 ? 24.964 20.554 -27.754 1.00 66.12 380 ASN A C 1
ATOM 3009 O O . ASN A 1 380 ? 24.891 20.167 -28.922 1.00 66.12 380 ASN A O 1
ATOM 3013 N N . ILE A 1 381 ? 24.866 19.696 -26.733 1.00 73.56 381 ILE A N 1
ATOM 3014 C CA . ILE A 1 381 ? 24.488 18.273 -26.835 1.00 73.56 381 ILE A CA 1
ATOM 3015 C C . ILE A 1 381 ? 22.954 18.176 -26.779 1.00 73.56 381 ILE A C 1
ATOM 3017 O O . ILE A 1 381 ? 22.294 19.123 -26.372 1.00 73.56 381 ILE A O 1
ATOM 3021 N N . SER A 1 382 ? 22.351 17.050 -27.172 1.00 84.62 382 SER A N 1
ATOM 3022 C CA . SER A 1 382 ? 20.907 16.822 -27.000 1.00 84.62 382 SER A CA 1
ATOM 3023 C C . SER A 1 382 ? 20.439 17.094 -25.559 1.00 84.62 382 SER A C 1
ATOM 3025 O O . SER A 1 382 ? 20.970 16.531 -24.598 1.00 84.62 382 SER A O 1
ATOM 3027 N N . TYR A 1 383 ? 19.394 17.918 -25.419 1.00 86.50 383 TYR A N 1
ATOM 3028 C CA . TYR A 1 383 ? 18.842 18.332 -24.124 1.00 86.50 383 TYR A CA 1
ATOM 3029 C C . TYR A 1 383 ? 18.428 17.144 -23.247 1.00 86.50 383 TYR A C 1
ATOM 3031 O O . TYR A 1 383 ? 18.693 17.122 -22.048 1.00 86.50 383 TYR A O 1
ATOM 3039 N N . ALA A 1 384 ? 17.820 16.121 -23.856 1.00 86.81 384 ALA A N 1
ATOM 3040 C CA . ALA A 1 384 ? 17.348 14.942 -23.137 1.00 86.81 384 ALA A CA 1
ATOM 3041 C C . ALA A 1 384 ? 18.501 14.141 -22.511 1.00 86.81 384 ALA A C 1
ATOM 3043 O O . ALA A 1 384 ? 18.374 13.665 -21.386 1.00 86.81 384 ALA A O 1
ATOM 3044 N N . SER A 1 385 ? 19.636 14.024 -23.210 1.00 84.44 385 SER A N 1
ATOM 3045 C CA . SER A 1 385 ? 20.820 13.363 -22.654 1.00 84.44 385 SER A CA 1
ATOM 3046 C C . SER A 1 385 ? 21.474 14.188 -21.554 1.00 84.44 385 SER A C 1
ATOM 3048 O O . SER A 1 385 ? 21.879 13.610 -20.554 1.00 84.44 385 SER A O 1
ATOM 3050 N N . THR A 1 386 ? 21.534 15.517 -21.695 1.00 86.25 386 THR A N 1
ATOM 3051 C CA . THR A 1 386 ? 22.085 16.397 -20.652 1.00 86.25 386 THR A CA 1
ATOM 3052 C C . THR A 1 386 ? 21.272 16.295 -19.367 1.00 86.25 386 THR A C 1
ATOM 3054 O O . THR A 1 386 ? 21.843 16.088 -18.307 1.00 86.25 386 THR A O 1
ATOM 3057 N N . LEU A 1 387 ? 19.938 16.340 -19.457 1.00 88.75 387 LEU A N 1
ATOM 3058 C CA . LEU A 1 387 ? 19.066 16.202 -18.289 1.00 88.75 387 LEU A CA 1
ATOM 3059 C C . LEU A 1 387 ? 19.231 14.838 -17.600 1.00 88.75 387 LEU A C 1
ATOM 3061 O O . LEU A 1 387 ? 19.248 14.767 -16.374 1.00 88.75 387 LEU A O 1
ATOM 3065 N N . TRP A 1 388 ? 19.367 13.758 -18.376 1.00 88.12 388 TRP A N 1
ATOM 3066 C CA . TRP A 1 388 ? 19.584 12.418 -17.826 1.00 88.12 388 TRP A CA 1
ATOM 3067 C C . TRP A 1 388 ? 20.942 12.280 -17.126 1.00 88.12 388 TRP A C 1
ATOM 3069 O O . TRP A 1 388 ? 21.004 11.780 -16.006 1.00 88.12 388 TRP A O 1
ATOM 3079 N N . VAL A 1 389 ? 22.013 12.767 -17.759 1.00 85.38 389 VAL A N 1
ATOM 3080 C CA . VAL A 1 389 ? 23.373 12.767 -17.198 1.00 85.38 389 VAL A CA 1
ATOM 3081 C C . VAL A 1 389 ? 23.428 13.587 -15.911 1.00 85.38 389 VAL A C 1
ATOM 3083 O O . VAL A 1 389 ? 23.964 13.111 -14.916 1.00 85.38 389 VAL A O 1
ATOM 3086 N N . GLU A 1 390 ? 22.813 14.769 -15.893 1.00 86.25 390 GLU A N 1
ATOM 3087 C CA . GLU A 1 390 ? 22.737 15.617 -14.699 1.00 86.25 390 GLU A CA 1
ATOM 3088 C C . GLU A 1 390 ? 22.021 14.905 -13.546 1.00 86.25 390 GLU A C 1
ATOM 3090 O O . GLU A 1 390 ? 22.549 14.831 -12.438 1.00 86.25 390 GLU A O 1
ATOM 3095 N N . PHE A 1 391 ? 20.879 14.265 -13.812 1.00 87.06 391 PHE A N 1
ATOM 3096 C CA . PHE A 1 391 ? 20.185 13.455 -12.809 1.00 87.06 391 PHE A CA 1
ATOM 3097 C C . PHE A 1 391 ? 21.064 12.314 -12.255 1.00 87.06 391 PHE A C 1
ATOM 3099 O O . PHE A 1 391 ? 21.082 12.062 -11.045 1.00 87.06 391 PHE A O 1
ATOM 3106 N N . GLU A 1 392 ? 21.824 11.626 -13.113 1.00 86.88 392 GLU A N 1
ATOM 3107 C CA . GLU A 1 392 ? 22.751 10.572 -12.686 1.00 86.88 392 GLU A CA 1
ATOM 3108 C C . GLU A 1 392 ? 23.926 11.126 -11.861 1.00 86.88 392 GLU A C 1
ATOM 3110 O O . GLU A 1 392 ? 24.336 10.492 -10.883 1.00 86.88 392 GLU A O 1
ATOM 3115 N N . ILE A 1 393 ? 24.435 12.316 -12.195 1.00 83.62 393 ILE A N 1
ATOM 3116 C CA . ILE A 1 393 ? 25.484 13.010 -11.435 1.00 83.62 393 ILE A CA 1
ATOM 3117 C C . ILE A 1 393 ? 24.955 13.469 -10.073 1.00 83.62 393 ILE A C 1
ATOM 3119 O O . ILE A 1 393 ? 25.647 13.280 -9.069 1.00 83.62 393 ILE A O 1
ATOM 3123 N N . ASN A 1 394 ? 23.717 13.976 -9.998 1.00 84.19 394 ASN A N 1
ATOM 3124 C CA . ASN A 1 394 ? 23.055 14.327 -8.737 1.00 84.19 394 ASN A CA 1
ATOM 3125 C C . ASN A 1 394 ? 23.111 13.159 -7.753 1.00 84.19 394 ASN A C 1
ATOM 3127 O O . ASN A 1 394 ? 23.537 13.299 -6.608 1.00 84.19 394 ASN A O 1
ATOM 3131 N N . LEU A 1 395 ? 22.734 11.974 -8.242 1.00 85.25 395 LEU A N 1
ATOM 3132 C CA . LEU A 1 395 ? 22.734 10.722 -7.491 1.00 85.25 395 LEU A CA 1
ATOM 3133 C C . LEU A 1 395 ? 24.131 10.098 -7.334 1.00 85.25 395 LEU A C 1
ATOM 3135 O O . LEU A 1 395 ? 24.262 9.081 -6.650 1.00 85.25 395 LEU A O 1
ATOM 3139 N N . THR A 1 396 ? 25.164 10.706 -7.927 1.00 83.56 396 THR A N 1
ATOM 3140 C CA . THR A 1 396 ? 26.559 10.234 -7.930 1.00 83.56 396 THR A CA 1
ATOM 3141 C C . THR A 1 396 ? 26.697 8.824 -8.513 1.00 83.56 396 THR A C 1
ATOM 3143 O O . THR A 1 396 ? 27.485 8.007 -8.037 1.00 83.56 396 THR A O 1
ATOM 3146 N N . LEU A 1 397 ? 25.889 8.512 -9.530 1.00 84.38 397 LEU A N 1
ATOM 3147 C CA . LEU A 1 397 ? 25.924 7.230 -10.237 1.00 84.38 397 LEU A CA 1
ATOM 3148 C C . LEU A 1 397 ? 27.031 7.191 -11.290 1.00 84.38 397 LEU A C 1
ATOM 3150 O O . LEU A 1 397 ? 27.628 6.138 -11.511 1.00 84.38 397 LEU A O 1
ATOM 3154 N N . ILE A 1 398 ? 27.314 8.336 -11.912 1.00 82.94 398 ILE A N 1
ATOM 3155 C CA . ILE A 1 398 ? 28.349 8.486 -12.932 1.00 82.94 398 ILE A CA 1
ATOM 3156 C C . ILE A 1 398 ? 29.310 9.612 -12.561 1.00 82.94 398 ILE A C 1
ATOM 3158 O O . ILE A 1 398 ? 28.952 10.566 -11.869 1.00 82.94 398 ILE A O 1
ATOM 3162 N N . ASN A 1 399 ? 30.541 9.491 -13.049 1.00 77.31 399 ASN A N 1
ATOM 3163 C CA . ASN A 1 399 ? 31.499 10.585 -13.020 1.00 77.31 399 ASN A CA 1
ATOM 3164 C C . ASN A 1 399 ? 31.274 11.492 -14.227 1.00 77.31 399 ASN A C 1
ATOM 3166 O O . ASN A 1 399 ? 30.770 11.053 -15.263 1.00 77.31 399 ASN A O 1
ATOM 3170 N N . MET A 1 400 ? 31.729 12.736 -14.100 1.00 69.81 400 MET A N 1
ATOM 3171 C CA . MET A 1 400 ? 31.787 13.666 -15.219 1.00 69.81 400 MET A CA 1
ATOM 3172 C C . MET A 1 400 ? 32.500 13.023 -16.417 1.00 69.81 400 MET A C 1
ATOM 3174 O O . MET A 1 400 ? 33.618 12.521 -16.254 1.00 69.81 400 MET A O 1
ATOM 3178 N N . PRO A 1 401 ? 31.890 13.028 -17.614 1.00 66.56 401 PRO A N 1
ATOM 3179 C CA . PRO A 1 401 ? 32.554 12.545 -18.812 1.00 66.56 401 PRO A CA 1
ATOM 3180 C C . PRO A 1 401 ? 33.660 13.531 -19.212 1.00 66.56 401 PRO A C 1
ATOM 3182 O O . PRO A 1 401 ? 33.416 14.550 -19.854 1.00 66.56 401 PRO A O 1
ATOM 3185 N N . GLU A 1 402 ? 34.900 13.236 -18.823 1.00 63.94 402 GLU A N 1
ATOM 3186 C CA . GLU A 1 402 ? 36.074 13.978 -19.278 1.00 63.94 402 GLU A CA 1
ATOM 3187 C C . GLU A 1 402 ? 36.487 13.488 -20.671 1.00 63.94 402 GLU A C 1
ATOM 3189 O O . GLU A 1 402 ? 37.057 12.409 -20.826 1.00 63.94 402 GLU A O 1
ATOM 3194 N N . ASN A 1 403 ? 36.207 14.290 -21.704 1.00 63.56 403 ASN A N 1
ATOM 3195 C CA . ASN A 1 403 ? 36.759 14.068 -23.038 1.00 63.56 403 ASN A CA 1
ATOM 3196 C C . ASN A 1 403 ? 38.097 14.815 -23.167 1.00 63.56 403 ASN A C 1
ATOM 3198 O O . ASN A 1 403 ? 38.089 16.042 -23.276 1.00 63.56 403 ASN A O 1
ATOM 3202 N N . PRO A 1 404 ? 39.249 14.120 -23.231 1.00 61.62 404 PRO A N 1
ATOM 3203 C CA . PRO A 1 404 ? 40.566 14.765 -23.281 1.00 61.62 404 PRO A CA 1
ATOM 3204 C C . PRO A 1 404 ? 40.844 15.506 -24.601 1.00 61.62 404 PRO A C 1
ATOM 3206 O O . PRO A 1 404 ? 41.873 16.161 -24.741 1.00 61.62 404 PRO A O 1
ATOM 3209 N N . THR A 1 405 ? 39.957 15.392 -25.592 1.00 57.94 405 THR A N 1
ATOM 3210 C CA . THR A 1 405 ? 40.123 15.951 -26.940 1.00 57.94 405 THR A CA 1
ATOM 3211 C C . THR A 1 405 ? 39.564 17.362 -27.106 1.00 57.94 405 THR A C 1
ATOM 3213 O O . THR A 1 405 ? 39.904 18.025 -28.084 1.00 57.94 405 THR A O 1
ATOM 3216 N N . PHE A 1 406 ? 38.712 17.835 -26.191 1.00 63.78 406 PHE A N 1
ATOM 3217 C CA . PHE A 1 406 ? 38.071 19.147 -26.290 1.00 63.78 406 PHE A CA 1
ATOM 3218 C C . PHE A 1 406 ? 38.479 20.033 -25.112 1.00 63.78 406 PHE A C 1
ATOM 3220 O O . PHE A 1 406 ? 38.400 19.623 -23.958 1.00 63.78 406 PHE A O 1
ATOM 3227 N N . ILE A 1 407 ? 38.910 21.264 -25.401 1.00 61.09 407 ILE A N 1
ATOM 3228 C CA . ILE A 1 407 ? 39.178 22.268 -24.367 1.00 61.09 407 ILE A CA 1
ATOM 3229 C C . ILE A 1 407 ? 37.826 22.782 -23.871 1.00 61.09 407 ILE A C 1
ATOM 3231 O O . ILE A 1 407 ? 37.209 23.644 -24.497 1.00 61.09 407 ILE A O 1
ATOM 3235 N N . THR A 1 408 ? 37.346 22.228 -22.762 1.00 68.00 408 THR A N 1
ATOM 3236 C CA . THR A 1 408 ? 36.108 22.677 -22.122 1.00 68.00 408 THR A CA 1
ATOM 3237 C C . THR A 1 408 ? 36.307 24.072 -21.525 1.00 68.00 408 THR A C 1
ATOM 3239 O O . THR A 1 408 ? 37.321 24.349 -20.879 1.00 68.00 408 THR A O 1
ATOM 3242 N N . ALA A 1 409 ? 35.346 24.976 -21.731 1.00 75.25 409 ALA A N 1
ATOM 3243 C CA . ALA A 1 409 ? 35.406 26.322 -21.167 1.00 75.25 409 ALA A CA 1
ATOM 3244 C C . ALA A 1 409 ? 35.392 26.276 -19.628 1.00 75.25 409 ALA A C 1
ATOM 3246 O O . ALA A 1 409 ? 34.600 25.547 -19.032 1.00 75.25 409 ALA A O 1
ATOM 3247 N N . LEU A 1 410 ? 36.209 27.117 -18.980 1.00 79.19 410 LEU A N 1
ATOM 3248 C CA . LEU A 1 410 ? 36.327 27.187 -17.513 1.00 79.19 410 LEU A CA 1
ATOM 3249 C C . LEU A 1 410 ? 34.969 27.349 -16.803 1.00 79.19 410 LEU A C 1
ATOM 3251 O O . LEU A 1 410 ? 34.770 26.831 -15.708 1.00 79.19 410 LEU A O 1
ATOM 3255 N N . ILE A 1 411 ? 34.025 28.043 -17.443 1.00 82.69 411 ILE A N 1
ATOM 3256 C CA . ILE A 1 411 ? 32.679 28.303 -16.917 1.00 82.69 411 ILE A CA 1
ATOM 3257 C C . ILE A 1 411 ? 31.909 26.999 -16.660 1.00 82.69 411 ILE A C 1
ATOM 3259 O O . ILE A 1 411 ? 31.197 26.921 -15.665 1.00 82.69 411 ILE A O 1
ATOM 3263 N N . VAL A 1 412 ? 32.094 25.966 -17.488 1.00 79.38 412 VAL A N 1
ATOM 3264 C CA . VAL A 1 412 ? 31.433 24.660 -17.311 1.00 79.38 412 VAL A CA 1
ATOM 3265 C C . VAL A 1 412 ? 31.876 24.013 -15.999 1.00 79.38 412 VAL A C 1
ATOM 3267 O O . VAL A 1 412 ? 31.043 23.599 -15.202 1.00 79.38 412 VAL A O 1
ATOM 3270 N N . TYR A 1 413 ? 33.180 24.028 -15.705 1.00 81.69 413 TYR A N 1
ATOM 3271 C CA . TYR A 1 413 ? 33.695 23.513 -14.434 1.00 81.69 413 TYR A CA 1
ATOM 3272 C C . TYR A 1 413 ? 33.147 24.287 -13.230 1.00 81.69 413 TYR A C 1
ATOM 3274 O O . TYR A 1 413 ? 32.844 23.690 -12.201 1.00 81.69 413 TYR A O 1
ATOM 3282 N N . VAL A 1 414 ? 32.985 25.609 -13.346 1.00 85.25 41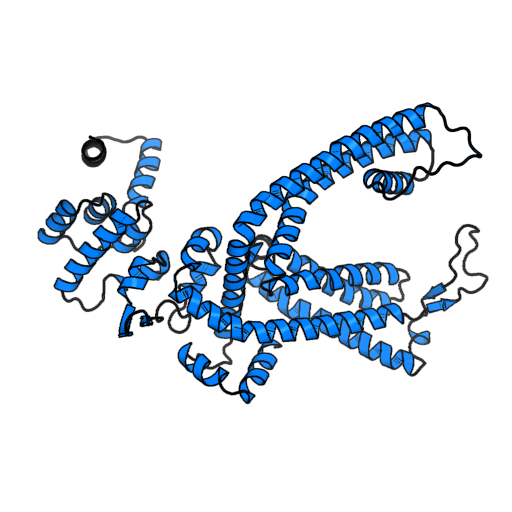4 VAL A N 1
ATOM 3283 C CA . VAL A 1 414 ? 32.423 26.435 -12.264 1.00 85.25 414 VAL A CA 1
ATOM 3284 C C . VAL A 1 414 ? 30.950 26.106 -12.018 1.00 85.25 414 VAL A C 1
ATOM 3286 O O . VAL A 1 414 ? 30.562 25.911 -10.864 1.00 85.25 414 VAL A O 1
ATOM 3289 N N . VAL A 1 415 ? 30.140 26.024 -13.080 1.00 84.69 415 VAL A N 1
ATOM 3290 C CA . VAL A 1 415 ? 28.720 25.643 -12.990 1.00 84.69 415 VAL A CA 1
ATOM 3291 C C . VAL A 1 415 ? 28.589 24.261 -12.361 1.00 84.69 415 VAL A C 1
ATOM 3293 O O . VAL A 1 415 ? 27.771 24.090 -11.459 1.00 84.69 415 VAL A O 1
ATOM 3296 N N . GLN A 1 416 ? 29.467 23.326 -12.727 1.00 80.62 416 GLN A N 1
ATOM 3297 C CA . GLN A 1 416 ? 29.372 21.964 -12.225 1.00 80.62 416 GLN A CA 1
ATOM 3298 C C . GLN A 1 416 ? 29.862 21.773 -10.793 1.00 80.62 416 GLN A C 1
ATOM 3300 O O . GLN A 1 416 ? 29.279 21.009 -10.018 1.00 80.62 416 GLN A O 1
ATOM 3305 N N . VAL A 1 417 ? 30.896 22.504 -10.377 1.00 85.81 417 VAL A N 1
ATOM 3306 C CA . VAL A 1 417 ? 31.277 22.555 -8.959 1.00 85.81 417 VAL A CA 1
ATOM 3307 C C . VAL A 1 417 ? 30.132 23.147 -8.135 1.00 85.81 417 VAL A C 1
ATOM 3309 O O . VAL A 1 417 ? 29.804 22.616 -7.073 1.00 85.81 417 VAL A O 1
ATOM 3312 N N . ALA A 1 418 ? 29.477 24.201 -8.633 1.00 88.12 418 ALA A N 1
ATOM 3313 C CA . ALA A 1 418 ? 28.312 24.778 -7.971 1.00 88.12 418 ALA A CA 1
ATOM 3314 C C . ALA A 1 418 ? 27.141 23.782 -7.898 1.00 88.12 418 ALA A C 1
ATOM 3316 O O . ALA A 1 418 ? 26.518 23.665 -6.841 1.00 88.12 418 ALA A O 1
ATOM 3317 N N . TYR A 1 419 ? 26.881 23.030 -8.973 1.00 87.44 419 TYR A N 1
ATOM 3318 C CA . TYR A 1 419 ? 25.876 21.968 -8.997 1.00 87.44 419 TYR A CA 1
ATOM 3319 C C . TYR A 1 419 ? 26.185 20.872 -7.979 1.00 87.44 419 TYR A C 1
ATOM 3321 O O . TYR A 1 419 ? 25.350 20.566 -7.136 1.00 87.44 419 TYR A O 1
ATOM 3329 N N . THR A 1 420 ? 27.412 20.351 -7.960 1.00 84.25 420 THR A N 1
ATOM 3330 C CA . THR A 1 420 ? 27.824 19.295 -7.022 1.00 84.25 420 THR A CA 1
ATOM 3331 C C . THR A 1 420 ? 27.688 19.753 -5.564 1.00 84.25 420 THR A C 1
ATOM 3333 O O . THR A 1 420 ? 27.206 19.013 -4.707 1.00 84.25 420 THR A O 1
ATOM 3336 N N . ILE A 1 421 ? 28.052 20.998 -5.245 1.00 86.81 421 ILE A N 1
ATOM 3337 C CA . ILE A 1 421 ? 27.860 21.538 -3.890 1.00 86.81 421 ILE A CA 1
ATOM 3338 C C . ILE A 1 421 ? 26.364 21.636 -3.552 1.00 86.81 421 ILE A C 1
ATOM 3340 O O . ILE A 1 421 ? 25.942 21.265 -2.456 1.00 86.81 421 ILE A O 1
ATOM 3344 N N . PHE A 1 422 ? 25.540 22.123 -4.474 1.00 85.88 422 PHE A N 1
ATOM 3345 C CA . PHE A 1 422 ? 24.126 22.347 -4.196 1.00 85.88 422 PHE A CA 1
ATOM 3346 C C . PHE A 1 422 ? 23.306 21.044 -4.184 1.00 85.88 422 PHE A C 1
ATOM 3348 O O . PHE A 1 422 ? 22.586 20.756 -3.228 1.00 85.88 422 PHE A O 1
ATOM 3355 N N . ALA A 1 423 ? 23.433 20.222 -5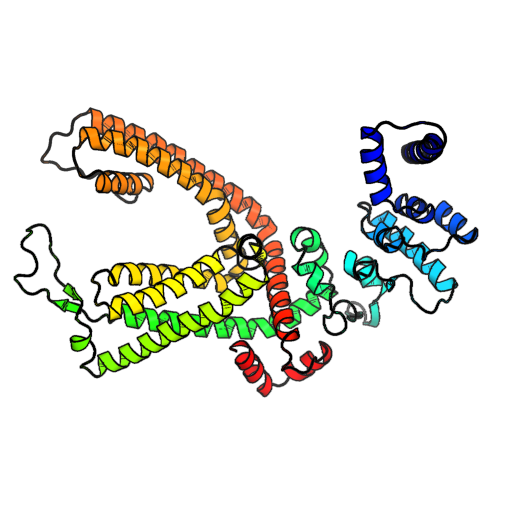.217 1.00 83.38 423 ALA A N 1
ATOM 3356 C CA . ALA A 1 423 ? 22.694 18.982 -5.390 1.00 83.38 423 ALA A CA 1
ATOM 3357 C C . ALA A 1 423 ? 23.237 17.856 -4.491 1.00 83.38 423 ALA A C 1
ATOM 3359 O O . ALA A 1 423 ? 22.528 17.327 -3.631 1.00 83.38 423 ALA A O 1
ATOM 3360 N N . PHE A 1 424 ? 24.526 17.535 -4.587 1.00 77.94 424 PHE A N 1
ATOM 3361 C CA . PHE A 1 424 ? 25.076 16.430 -3.804 1.00 77.94 424 PHE A CA 1
ATOM 3362 C C . PHE A 1 424 ? 25.264 16.801 -2.326 1.00 77.94 424 PHE A C 1
ATOM 3364 O O . PHE A 1 424 ? 24.759 16.111 -1.435 1.00 77.94 424 PHE A O 1
ATOM 3371 N N . VAL A 1 425 ? 25.974 17.895 -2.023 1.00 82.19 425 VAL A N 1
ATOM 3372 C CA . VAL A 1 425 ? 26.315 18.201 -0.621 1.00 82.19 425 VAL A CA 1
ATOM 3373 C C . VAL A 1 425 ? 25.104 18.696 0.161 1.00 82.19 425 VAL A C 1
ATOM 3375 O O . VAL A 1 425 ? 24.944 18.308 1.318 1.00 82.19 425 VAL A O 1
ATOM 3378 N N . LEU A 1 426 ? 24.249 19.533 -0.421 1.00 83.19 426 LEU A N 1
ATOM 3379 C CA . LEU A 1 426 ? 23.132 20.111 0.322 1.00 83.19 426 LEU A CA 1
ATOM 3380 C C . LEU A 1 426 ? 21.865 19.262 0.196 1.00 83.19 426 LEU A C 1
ATOM 3382 O O . LEU A 1 426 ? 21.334 18.813 1.215 1.00 83.19 426 LEU A O 1
ATOM 3386 N N . LEU A 1 427 ? 21.402 18.990 -1.026 1.00 85.31 427 LEU A N 1
ATOM 3387 C CA . LEU A 1 427 ? 20.147 18.268 -1.224 1.00 85.31 427 LEU A CA 1
ATOM 3388 C C . LEU A 1 427 ? 20.234 16.807 -0.755 1.00 85.31 427 LEU A C 1
ATOM 3390 O O . LEU A 1 427 ? 19.441 16.408 0.103 1.00 85.31 427 LEU A O 1
ATOM 3394 N N . LEU A 1 428 ? 21.200 16.005 -1.209 1.00 83.38 428 LEU A N 1
ATOM 3395 C CA . LEU A 1 428 ? 21.235 14.600 -0.777 1.00 83.38 428 LEU A CA 1
ATOM 3396 C C . LEU A 1 428 ? 21.485 14.426 0.726 1.00 83.38 428 LEU A C 1
ATOM 3398 O O . LEU A 1 428 ? 20.920 13.512 1.334 1.00 83.38 428 LEU A O 1
ATOM 3402 N N . ASN A 1 429 ? 22.285 15.285 1.363 1.00 86.38 429 ASN A N 1
ATOM 3403 C CA . ASN A 1 429 ? 22.476 15.206 2.815 1.00 86.38 429 ASN A CA 1
ATOM 3404 C C . ASN A 1 429 ? 21.219 15.627 3.586 1.00 86.38 429 ASN A C 1
ATOM 3406 O O . ASN A 1 429 ? 20.892 14.996 4.595 1.00 86.38 429 ASN A O 1
ATOM 3410 N N . LEU A 1 430 ? 20.467 16.616 3.092 1.00 86.94 430 LEU A N 1
ATOM 3411 C CA . LEU A 1 430 ? 19.166 16.975 3.656 1.00 86.94 430 LEU A CA 1
ATOM 3412 C C . LEU A 1 430 ? 18.158 15.825 3.509 1.00 86.94 430 LEU A C 1
ATOM 3414 O O . LEU A 1 430 ? 17.464 15.496 4.474 1.00 86.94 430 LEU A O 1
ATOM 3418 N N . LEU A 1 431 ? 18.110 15.167 2.345 1.00 86.12 431 LEU A N 1
ATOM 3419 C CA . LEU A 1 431 ? 17.269 13.987 2.127 1.00 86.12 431 LEU A CA 1
ATOM 3420 C C . LEU A 1 431 ? 17.619 12.869 3.109 1.00 86.12 431 LEU A C 1
ATOM 3422 O O . LEU A 1 431 ? 16.730 12.340 3.776 1.00 86.12 431 LEU A O 1
ATOM 3426 N N . LYS A 1 432 ? 18.909 12.544 3.255 1.00 85.56 432 LYS A N 1
ATOM 3427 C CA . LYS A 1 432 ? 19.382 11.540 4.221 1.00 85.56 432 LYS A CA 1
ATOM 3428 C C . LYS A 1 432 ? 18.969 11.903 5.649 1.00 85.56 432 LYS A C 1
ATOM 3430 O O . LYS A 1 432 ? 18.493 11.031 6.377 1.00 85.56 432 LYS A O 1
ATOM 3435 N N . ALA A 1 433 ? 19.101 13.170 6.044 1.00 87.44 433 ALA A N 1
ATOM 3436 C CA . ALA A 1 433 ? 18.710 13.642 7.371 1.00 87.44 433 ALA A CA 1
ATOM 3437 C C . ALA A 1 433 ? 17.198 13.492 7.617 1.00 87.44 433 ALA A C 1
ATOM 3439 O O . ALA A 1 433 ? 16.794 12.940 8.643 1.00 87.44 433 ALA A O 1
ATOM 3440 N N . MET A 1 434 ? 16.360 13.901 6.659 1.00 86.06 434 MET A N 1
ATOM 3441 C CA . MET A 1 434 ? 14.902 13.754 6.756 1.00 86.06 434 MET A CA 1
ATOM 3442 C C . MET A 1 434 ? 14.474 12.285 6.785 1.00 86.06 434 MET A C 1
ATOM 3444 O O . MET A 1 434 ? 13.704 11.884 7.659 1.00 86.06 434 MET A O 1
ATOM 3448 N N . MET A 1 435 ? 15.034 11.454 5.900 1.00 85.44 435 MET A N 1
ATOM 3449 C CA . MET A 1 435 ? 14.770 10.014 5.887 1.00 85.44 435 MET A CA 1
ATOM 3450 C C . MET A 1 435 ? 15.181 9.355 7.208 1.00 85.44 435 MET A C 1
ATOM 3452 O O . MET A 1 435 ? 14.464 8.484 7.698 1.00 85.44 435 MET A O 1
ATOM 3456 N N . CYS A 1 436 ? 16.295 9.775 7.818 1.00 86.88 436 CYS A N 1
ATOM 3457 C CA . CYS A 1 436 ? 16.739 9.271 9.118 1.00 86.88 436 CYS A CA 1
ATOM 3458 C C . CYS A 1 436 ? 15.775 9.671 10.248 1.00 86.88 436 CYS A C 1
ATOM 3460 O O . CYS A 1 436 ? 15.370 8.817 11.041 1.00 86.88 436 CYS A O 1
ATOM 3462 N N . ALA A 1 437 ? 15.331 10.931 10.281 1.00 86.31 437 ALA A N 1
ATOM 3463 C CA . ALA A 1 437 ? 14.364 11.416 11.265 1.00 86.31 437 ALA A CA 1
ATOM 3464 C C . ALA A 1 437 ? 13.014 10.683 11.160 1.00 86.31 437 ALA A C 1
ATOM 3466 O O . ALA A 1 437 ? 12.458 10.231 12.166 1.00 86.31 437 ALA A O 1
ATOM 3467 N N . THR A 1 438 ? 12.504 10.487 9.941 1.00 83.50 438 THR A N 1
ATOM 3468 C CA . THR A 1 438 ? 11.266 9.730 9.721 1.00 83.50 438 THR A CA 1
ATOM 3469 C C . THR A 1 438 ? 11.442 8.255 10.040 1.00 83.50 438 THR A C 1
ATOM 3471 O O . THR A 1 438 ? 10.561 7.672 10.676 1.00 83.50 438 THR A O 1
ATOM 3474 N N . ARG A 1 439 ? 12.580 7.651 9.675 1.00 85.00 439 ARG A N 1
ATOM 3475 C CA . ARG A 1 439 ? 12.916 6.274 10.050 1.00 85.00 439 ARG A CA 1
ATOM 3476 C C . ARG A 1 439 ? 12.886 6.103 11.564 1.00 85.00 439 ARG A C 1
ATOM 3478 O O . ARG A 1 439 ? 12.283 5.145 12.030 1.00 85.00 439 ARG A O 1
ATOM 3485 N N . TRP A 1 440 ? 13.487 7.023 12.316 1.00 84.25 440 TRP A N 1
ATOM 3486 C CA . TRP A 1 440 ? 13.505 6.985 13.778 1.00 84.25 440 TRP A CA 1
ATOM 3487 C C . TRP A 1 440 ? 12.094 7.059 14.374 1.00 84.25 440 TRP A C 1
ATOM 3489 O O . TRP A 1 440 ? 11.712 6.187 15.152 1.00 84.25 440 TRP A O 1
ATOM 3499 N N . ARG A 1 441 ? 11.285 8.037 13.942 1.00 81.19 441 ARG A N 1
ATOM 3500 C CA . ARG A 1 441 ? 9.895 8.198 14.403 1.00 81.19 441 ARG A CA 1
ATOM 3501 C C . ARG A 1 441 ? 9.046 6.964 14.101 1.00 81.19 441 ARG A C 1
ATOM 3503 O O . ARG A 1 441 ? 8.338 6.466 14.965 1.00 81.19 441 ARG A O 1
ATOM 3510 N N . VAL A 1 442 ? 9.128 6.451 12.873 1.00 80.12 442 VAL A N 1
ATOM 3511 C CA . VAL A 1 442 ? 8.352 5.273 12.462 1.00 80.12 442 VAL A CA 1
ATOM 3512 C C . VAL A 1 442 ? 8.864 4.009 13.149 1.00 80.12 442 VAL A C 1
ATOM 3514 O O . VAL A 1 442 ? 8.058 3.138 13.446 1.00 80.12 442 VAL A O 1
ATOM 3517 N N . ALA A 1 443 ? 10.164 3.898 13.438 1.00 80.31 443 ALA A N 1
ATOM 3518 C CA . ALA A 1 443 ? 10.739 2.717 14.076 1.00 80.31 443 ALA A CA 1
ATOM 3519 C C . ALA A 1 443 ? 10.234 2.489 15.507 1.00 80.31 443 ALA A C 1
ATOM 3521 O O . ALA A 1 443 ? 10.146 1.335 15.912 1.00 80.31 443 ALA A O 1
ATOM 3522 N N . GLN A 1 444 ? 9.872 3.543 16.244 1.00 80.62 444 GLN A N 1
ATOM 3523 C CA . GLN A 1 444 ? 9.305 3.407 17.591 1.00 80.62 444 GLN A CA 1
ATOM 3524 C C . GLN A 1 444 ? 7.875 2.843 17.574 1.00 80.62 444 GLN A C 1
ATOM 3526 O O . GLN A 1 444 ? 7.507 2.074 18.452 1.00 80.62 444 GLN A O 1
ATOM 3531 N N . GLU A 1 445 ? 7.091 3.165 16.543 1.00 76.06 445 GLU A N 1
ATOM 3532 C CA . GLU A 1 445 ? 5.688 2.743 16.410 1.00 76.06 445 GLU A CA 1
ATOM 3533 C C . GLU A 1 445 ? 5.506 1.550 15.454 1.00 76.06 445 GLU A C 1
ATOM 3535 O O . GLU A 1 445 ? 4.390 1.074 15.248 1.00 76.06 445 GLU A O 1
ATOM 3540 N N . ARG A 1 446 ? 6.579 1.068 14.810 1.00 71.88 446 ARG A N 1
ATOM 3541 C CA . ARG A 1 446 ? 6.488 0.140 13.666 1.00 71.88 446 ARG A CA 1
ATOM 3542 C C . ARG A 1 446 ? 5.797 -1.175 14.007 1.00 71.88 446 ARG A C 1
ATOM 3544 O O . ARG A 1 446 ? 5.074 -1.698 13.164 1.00 71.88 446 ARG A O 1
ATOM 3551 N N . ASP A 1 447 ? 6.018 -1.695 15.211 1.00 74.19 447 ASP A N 1
ATOM 3552 C CA . ASP A 1 447 ? 5.510 -3.005 15.615 1.00 74.19 447 ASP A CA 1
ATOM 3553 C C . ASP A 1 447 ? 4.019 -2.908 15.948 1.00 74.19 447 ASP A C 1
ATOM 3555 O O . ASP A 1 447 ? 3.230 -3.756 15.533 1.00 74.19 447 ASP A O 1
ATOM 3559 N N . GLU A 1 448 ? 3.609 -1.824 16.611 1.00 71.75 448 GLU A N 1
ATOM 3560 C CA . GLU A 1 448 ? 2.201 -1.518 16.855 1.00 71.75 448 GLU A CA 1
ATOM 3561 C C . GLU A 1 448 ? 1.470 -1.256 15.535 1.00 71.75 448 GLU A C 1
ATOM 3563 O O . GLU A 1 448 ? 0.450 -1.885 15.251 1.00 71.75 448 GLU A O 1
ATOM 3568 N N . LEU A 1 449 ? 2.038 -0.425 14.658 1.00 71.31 449 LEU A N 1
ATOM 3569 C CA . LEU A 1 449 ? 1.497 -0.167 13.324 1.00 71.31 449 LEU A CA 1
ATOM 3570 C C . LEU A 1 449 ? 1.364 -1.455 12.509 1.00 71.31 449 LEU A C 1
ATOM 3572 O O . LEU A 1 449 ? 0.322 -1.680 11.893 1.00 71.31 449 LEU A O 1
ATOM 3576 N N . TRP A 1 450 ? 2.387 -2.312 12.511 1.00 74.56 450 TRP A N 1
ATOM 3577 C CA . TRP A 1 450 ? 2.361 -3.587 11.802 1.00 74.56 450 TRP A CA 1
ATOM 3578 C C . TRP A 1 450 ? 1.258 -4.504 12.326 1.00 74.56 450 TRP A C 1
ATOM 3580 O O . TRP A 1 450 ? 0.432 -4.957 11.530 1.00 74.56 450 TRP A O 1
ATOM 3590 N N . ARG A 1 451 ? 1.177 -4.711 13.648 1.00 71.06 451 ARG A N 1
ATOM 3591 C CA . ARG A 1 451 ? 0.107 -5.513 14.265 1.00 71.06 451 ARG A CA 1
ATOM 3592 C C . ARG A 1 451 ? -1.260 -4.978 13.875 1.00 71.06 451 ARG A C 1
ATOM 3594 O O . ARG A 1 451 ? -2.117 -5.735 13.431 1.00 71.06 451 ARG A O 1
ATOM 3601 N N . THR A 1 452 ? -1.443 -3.664 13.952 1.00 67.19 452 THR A N 1
ATOM 3602 C CA . THR A 1 452 ? -2.721 -3.028 13.630 1.00 67.19 452 THR A CA 1
ATOM 3603 C C . THR A 1 452 ? -3.081 -3.245 12.148 1.00 67.19 452 THR A C 1
ATOM 3605 O O . THR A 1 452 ? -4.215 -3.603 11.834 1.00 67.19 452 THR A O 1
ATOM 3608 N N . GLN A 1 453 ? -2.122 -3.136 11.217 1.00 68.50 453 GLN A N 1
ATOM 3609 C CA . GLN A 1 453 ? -2.351 -3.416 9.788 1.00 68.50 453 GLN A CA 1
ATOM 3610 C C . GLN A 1 453 ? -2.656 -4.886 9.491 1.00 68.50 453 GLN A C 1
ATOM 3612 O O . GLN A 1 453 ? -3.518 -5.191 8.661 1.00 68.50 453 GLN A O 1
ATOM 3617 N N . VAL A 1 454 ? -1.932 -5.803 10.133 1.00 69.44 454 VAL A N 1
ATOM 3618 C CA . VAL A 1 454 ? -2.165 -7.244 10.009 1.00 69.44 454 VAL A CA 1
ATOM 3619 C C . VAL A 1 454 ? -3.558 -7.585 10.499 1.00 69.44 454 VAL A C 1
ATOM 3621 O O . VAL A 1 454 ? -4.295 -8.281 9.797 1.00 69.44 454 VAL A O 1
ATOM 3624 N N . HIS A 1 455 ? -3.948 -7.040 11.649 1.00 65.19 455 HIS A N 1
ATOM 3625 C CA . HIS A 1 455 ? -5.287 -7.201 12.176 1.00 65.19 455 HIS A CA 1
ATOM 3626 C C . HIS A 1 455 ? -6.324 -6.657 11.194 1.00 65.19 455 HIS A C 1
ATOM 3628 O O . HIS A 1 455 ? -7.140 -7.443 10.733 1.00 65.19 455 HIS A O 1
ATOM 3634 N N . ALA A 1 456 ? -6.243 -5.401 10.744 1.00 63.00 456 ALA A N 1
ATOM 3635 C CA . ALA A 1 456 ? -7.201 -4.847 9.777 1.00 63.00 456 ALA A CA 1
ATOM 3636 C C . ALA A 1 456 ? -7.330 -5.672 8.484 1.00 63.00 456 ALA A C 1
ATOM 3638 O O . ALA A 1 456 ? -8.436 -5.874 7.985 1.00 63.00 456 ALA A O 1
ATOM 3639 N N . ARG A 1 457 ? -6.221 -6.196 7.948 1.00 65.00 457 ARG A N 1
ATOM 3640 C CA . ARG A 1 457 ? -6.236 -7.060 6.755 1.00 65.00 457 ARG A CA 1
ATOM 3641 C C . ARG A 1 457 ? -6.902 -8.406 6.996 1.00 65.00 457 ARG A C 1
ATOM 3643 O O . ARG A 1 457 ? -7.733 -8.830 6.195 1.00 65.00 457 ARG A O 1
ATOM 3650 N N . THR A 1 458 ? -6.503 -9.083 8.070 1.00 60.16 458 THR A N 1
ATOM 3651 C CA . THR A 1 458 ? -7.055 -10.382 8.492 1.00 60.16 458 THR A CA 1
ATOM 3652 C C . THR A 1 458 ? -8.568 -10.270 8.646 1.00 60.16 458 THR A C 1
ATOM 3654 O O . THR A 1 458 ? -9.330 -11.114 8.189 1.00 60.16 458 THR A O 1
ATOM 3657 N N . LEU A 1 459 ? -8.984 -9.150 9.212 1.00 59.44 459 LEU A N 1
ATOM 3658 C CA . LEU A 1 459 ? -10.338 -8.816 9.581 1.00 59.44 459 LEU A CA 1
ATOM 3659 C C . LEU A 1 459 ? -11.196 -8.452 8.354 1.00 59.44 459 LEU A C 1
ATOM 3661 O O . LEU A 1 459 ? -12.270 -9.018 8.173 1.00 59.44 459 LEU A O 1
ATOM 3665 N N . LYS A 1 460 ? -10.683 -7.632 7.426 1.00 60.59 460 LYS A N 1
ATOM 3666 C CA . LYS A 1 460 ? -11.343 -7.373 6.132 1.00 60.59 460 LYS A CA 1
ATOM 3667 C C . LYS A 1 460 ? -11.490 -8.645 5.283 1.00 60.59 460 LYS A C 1
ATOM 3669 O O . LYS A 1 460 ? -12.522 -8.852 4.652 1.00 60.59 460 LYS A O 1
ATOM 3674 N N . ARG A 1 461 ? -10.481 -9.522 5.267 1.00 59.94 461 ARG A N 1
ATOM 3675 C CA . ARG A 1 461 ? -10.557 -10.810 4.544 1.00 59.94 461 ARG A CA 1
ATOM 3676 C C . ARG A 1 461 ? -11.499 -11.809 5.207 1.00 59.94 461 ARG A C 1
ATOM 3678 O O . ARG A 1 461 ? -12.138 -12.597 4.518 1.00 59.94 461 ARG A O 1
ATOM 3685 N N . ALA A 1 462 ? -11.603 -11.787 6.533 1.00 54.16 462 ALA A N 1
ATOM 3686 C CA . ALA A 1 462 ? -12.633 -12.549 7.225 1.00 54.16 462 ALA A CA 1
ATOM 3687 C C . ALA A 1 462 ? -14.035 -12.069 6.800 1.00 54.16 462 ALA A C 1
ATOM 3689 O O . ALA A 1 462 ? -14.887 -12.901 6.499 1.00 54.16 462 ALA A O 1
ATOM 3690 N N . GLN A 1 463 ? -14.239 -10.750 6.675 1.00 54.91 463 GLN A N 1
ATOM 3691 C CA . GLN A 1 463 ? -15.504 -10.141 6.234 1.00 54.91 463 GLN A CA 1
ATOM 3692 C C . GLN A 1 463 ? -15.886 -10.479 4.788 1.00 54.91 463 GLN A C 1
ATOM 3694 O O . GLN A 1 463 ? -17.059 -10.742 4.527 1.00 54.91 463 GLN A O 1
ATOM 3699 N N . SER A 1 464 ? -14.938 -10.496 3.840 1.00 54.44 464 SER A N 1
ATOM 3700 C CA . SER A 1 464 ? -15.255 -10.857 2.447 1.00 54.44 464 SER A CA 1
ATOM 3701 C C . SER A 1 464 ? -15.779 -12.292 2.342 1.00 54.44 464 SER A C 1
ATOM 3703 O O . SER A 1 464 ? -16.776 -12.522 1.666 1.00 54.44 464 SER A O 1
ATOM 3705 N N . LYS A 1 465 ? -15.208 -13.225 3.117 1.00 49.72 465 LYS A N 1
ATOM 3706 C CA . LYS A 1 465 ? -15.692 -14.612 3.222 1.00 49.72 465 LYS A CA 1
ATOM 3707 C C . LYS A 1 465 ? -17.067 -14.759 3.880 1.00 49.72 465 LYS A C 1
ATOM 3709 O O . LYS A 1 465 ? -17.720 -15.776 3.691 1.00 49.72 465 LYS A O 1
ATOM 3714 N N . LEU A 1 466 ? -17.495 -13.800 4.699 1.00 43.28 466 LEU A N 1
ATOM 3715 C CA . LEU A 1 466 ? -18.794 -13.839 5.389 1.00 43.28 466 LEU A CA 1
ATOM 3716 C C . LEU A 1 466 ? -19.947 -13.305 4.530 1.00 43.28 466 LEU A C 1
ATOM 3718 O O . LEU A 1 466 ? -21.107 -13.614 4.800 1.00 43.28 466 LEU A O 1
ATOM 3722 N N . LYS A 1 467 ? -19.631 -12.507 3.503 1.00 46.31 467 LYS A N 1
ATOM 3723 C CA . LYS A 1 467 ? -20.601 -11.976 2.533 1.00 46.31 467 LYS A CA 1
ATOM 3724 C C . LYS A 1 467 ? -20.788 -12.874 1.311 1.00 46.31 467 LYS A C 1
ATOM 3726 O O . LYS A 1 467 ? -21.624 -12.542 0.476 1.00 46.31 467 LYS A O 1
ATOM 3731 N N . ASP A 1 468 ? -20.049 -13.976 1.215 1.00 49.00 468 ASP A N 1
ATOM 3732 C CA . ASP A 1 468 ? -20.249 -14.982 0.178 1.00 49.00 468 ASP A CA 1
ATOM 3733 C C . ASP A 1 468 ? -21.514 -15.807 0.495 1.00 49.00 468 ASP A C 1
ATOM 3735 O O . ASP A 1 468 ? -21.544 -16.514 1.509 1.00 49.00 468 ASP A O 1
ATOM 3739 N N . PRO A 1 469 ? -22.582 -15.711 -0.319 1.00 46.12 469 PRO A N 1
ATOM 3740 C CA . PRO A 1 469 ? -23.835 -16.425 -0.081 1.00 46.12 469 PRO A CA 1
ATOM 3741 C C . PRO A 1 469 ? -23.702 -17.950 -0.221 1.00 46.12 469 PRO A C 1
ATOM 3743 O O . PRO A 1 469 ? -24.627 -18.669 0.152 1.00 46.12 469 PRO A O 1
ATOM 3746 N N . SER A 1 470 ? -22.578 -18.452 -0.745 1.00 42.31 470 SER A N 1
ATOM 3747 C CA . SER A 1 470 ? -22.340 -19.881 -0.972 1.00 42.31 470 SER A CA 1
ATOM 3748 C C . SER A 1 470 ? -21.829 -20.648 0.258 1.00 42.31 470 SER A C 1
ATOM 3750 O O . SER A 1 470 ? -21.873 -21.880 0.264 1.00 42.31 470 SER A O 1
ATOM 3752 N N . GLN A 1 471 ? -21.370 -19.961 1.315 1.00 45.91 471 GLN A N 1
ATOM 3753 C CA . GLN A 1 471 ? -20.867 -20.610 2.531 1.00 45.91 471 GLN A CA 1
ATOM 3754 C C . GLN A 1 471 ? -21.897 -20.609 3.671 1.00 45.91 471 GLN A C 1
ATOM 3756 O O . GLN A 1 471 ? -22.446 -19.554 4.002 1.00 45.91 471 GLN A O 1
ATOM 3761 N N . PRO A 1 472 ? -22.104 -21.746 4.369 1.00 42.44 472 PRO A N 1
ATOM 3762 C CA . PRO A 1 472 ? -22.836 -21.739 5.627 1.00 42.44 472 PRO A CA 1
ATOM 3763 C C . PRO A 1 472 ? -22.128 -20.806 6.618 1.00 42.44 472 PRO A C 1
ATOM 3765 O O . PRO A 1 472 ? -20.918 -20.909 6.866 1.00 42.44 472 PRO A O 1
ATOM 3768 N N . ARG A 1 473 ? -22.889 -19.859 7.179 1.00 46.03 473 ARG A N 1
ATOM 3769 C CA . ARG A 1 473 ? -22.420 -18.964 8.240 1.00 46.03 473 ARG A CA 1
ATOM 3770 C C . ARG A 1 473 ? -22.184 -19.791 9.503 1.00 46.03 473 ARG A C 1
ATOM 3772 O O . ARG A 1 473 ? -23.059 -19.911 10.348 1.00 46.03 473 ARG A O 1
ATOM 3779 N N . HIS A 1 474 ? -21.006 -20.388 9.612 1.00 45.28 474 HIS A N 1
ATOM 3780 C CA . HIS A 1 474 ? -20.536 -21.024 10.837 1.00 45.28 474 HIS A CA 1
ATOM 3781 C C . HIS A 1 474 ? -20.092 -19.952 11.833 1.00 45.28 474 HIS A C 1
ATOM 3783 O O . HIS A 1 474 ? -19.352 -19.039 11.452 1.00 45.28 474 HIS A O 1
ATOM 3789 N N . SER A 1 475 ? -20.504 -20.087 13.095 1.00 47.84 475 SER A N 1
ATOM 3790 C CA . SER A 1 475 ? -19.950 -19.287 14.193 1.00 47.84 475 SER A CA 1
ATOM 3791 C C . SER A 1 475 ? -18.429 -19.472 14.260 1.00 47.84 475 SER A C 1
ATOM 3793 O O . SER A 1 475 ? -17.906 -20.517 13.843 1.00 47.84 475 SER A O 1
ATOM 3795 N N . LEU A 1 476 ? -17.692 -18.497 14.809 1.00 49.69 476 LEU A N 1
ATOM 3796 C CA . LEU A 1 476 ? -16.247 -18.646 15.043 1.00 49.69 476 LEU A CA 1
ATOM 3797 C C . LEU A 1 476 ? -15.896 -20.000 15.695 1.00 49.69 476 LEU A C 1
ATOM 3799 O O . LEU A 1 476 ? -14.921 -20.647 15.316 1.00 49.69 476 LEU A O 1
ATOM 3803 N N . CYS A 1 477 ? -16.748 -20.456 16.620 1.00 40.97 477 CYS A N 1
ATOM 3804 C CA . CYS A 1 477 ? -16.621 -21.709 17.361 1.00 40.97 477 CYS A CA 1
ATOM 3805 C C . CYS A 1 477 ? -16.675 -22.970 16.472 1.00 40.97 477 CYS A C 1
ATOM 3807 O O . CYS A 1 477 ? -15.876 -23.893 16.644 1.00 40.97 477 CYS A O 1
ATOM 3809 N N . GLU A 1 478 ? -17.555 -23.008 15.471 1.00 44.44 478 GLU A N 1
ATOM 3810 C CA . GLU A 1 478 ? -17.641 -24.127 14.518 1.00 44.44 478 GLU A CA 1
ATOM 3811 C C . GLU A 1 478 ? -16.503 -24.116 13.487 1.00 44.44 478 GLU A C 1
ATOM 3813 O O . GLU A 1 478 ? -16.003 -25.175 13.084 1.00 44.44 478 GLU A O 1
ATOM 3818 N N . ARG A 1 479 ? -16.018 -22.924 13.109 1.00 48.94 479 ARG A N 1
ATOM 3819 C CA . ARG A 1 479 ? -14.804 -22.786 12.286 1.00 48.94 479 ARG A CA 1
ATOM 3820 C C . ARG A 1 479 ? -13.559 -23.279 13.031 1.00 48.94 479 ARG A C 1
ATOM 3822 O O . ARG A 1 479 ? -12.698 -23.909 12.420 1.00 48.94 479 ARG A O 1
ATOM 3829 N N . PHE A 1 480 ? -13.486 -23.103 14.353 1.00 45.66 480 PHE A N 1
ATOM 3830 C CA . PHE A 1 480 ? -12.404 -23.681 15.164 1.00 45.66 480 PHE A CA 1
ATOM 3831 C C . PHE A 1 480 ? -12.398 -25.212 15.155 1.00 45.66 480 PHE A C 1
ATOM 3833 O O . PHE A 1 480 ? -11.333 -25.816 15.011 1.00 45.66 480 PHE A O 1
ATOM 3840 N N . ARG A 1 481 ? -13.574 -25.846 15.235 1.00 36.00 481 ARG A N 1
ATOM 3841 C CA . ARG A 1 481 ? -13.696 -27.314 15.224 1.00 36.00 481 ARG A CA 1
ATOM 3842 C C . ARG A 1 481 ? -13.313 -27.923 13.867 1.00 36.00 481 ARG A C 1
ATOM 3844 O O . ARG A 1 481 ? -12.764 -29.019 13.811 1.00 36.00 481 ARG A O 1
ATOM 3851 N N . THR A 1 482 ? -13.542 -27.205 12.768 1.00 38.62 482 THR A N 1
ATOM 3852 C CA . THR A 1 482 ? -13.234 -27.677 11.406 1.00 38.62 482 THR A CA 1
ATOM 3853 C C . THR A 1 482 ? -11.765 -27.478 11.000 1.00 38.62 482 THR A C 1
ATOM 3855 O O . THR A 1 482 ? -11.206 -28.339 10.318 1.00 38.62 482 THR A O 1
ATOM 3858 N N . VAL A 1 483 ? -11.086 -26.419 11.465 1.00 39.50 483 VAL A N 1
ATOM 3859 C CA . VAL A 1 483 ? -9.660 -26.133 11.158 1.00 39.50 483 VAL A CA 1
ATOM 3860 C C . VAL A 1 483 ? -8.679 -27.136 11.797 1.00 39.50 483 VAL A C 1
ATOM 3862 O O . VAL A 1 483 ? -7.566 -27.342 11.288 1.00 39.50 483 VAL A O 1
ATOM 3865 N N . GLN A 1 484 ? -9.085 -27.818 12.873 1.00 34.31 484 GLN A N 1
ATOM 3866 C CA . GLN A 1 484 ? -8.299 -28.896 13.489 1.00 34.31 484 GLN A CA 1
ATOM 3867 C C . GLN A 1 484 ? -8.181 -30.151 12.606 1.00 34.31 484 GLN A C 1
ATOM 3869 O O . GLN A 1 484 ? -7.265 -30.942 12.814 1.00 34.31 484 GLN A O 1
ATOM 3874 N N . THR A 1 485 ? -9.019 -30.309 11.573 1.00 31.47 485 THR A N 1
ATOM 3875 C CA . THR A 1 485 ? -8.916 -31.441 10.636 1.00 31.47 485 THR A CA 1
ATOM 3876 C C . THR A 1 485 ? -7.987 -31.114 9.450 1.00 31.47 485 THR A C 1
ATOM 3878 O O . THR A 1 485 ? -8.215 -30.131 8.739 1.00 31.47 485 THR A O 1
ATOM 3881 N N . PRO A 1 486 ? -6.918 -31.901 9.196 1.00 40.66 486 PRO A N 1
ATOM 3882 C CA . PRO A 1 486 ? -5.911 -31.586 8.171 1.00 40.66 486 PRO A CA 1
ATOM 3883 C C . PRO A 1 486 ? -6.473 -31.588 6.739 1.00 40.66 486 PRO A C 1
ATOM 3885 O O . PRO A 1 486 ? -6.007 -30.831 5.889 1.00 40.66 486 PRO A O 1
ATOM 3888 N N . THR A 1 487 ? -7.522 -32.369 6.480 1.00 35.12 487 THR A N 1
ATOM 3889 C CA . THR A 1 487 ? -8.171 -32.526 5.169 1.00 35.12 487 THR A CA 1
ATOM 3890 C C . THR A 1 487 ? -8.990 -31.306 4.726 1.00 35.12 487 THR A C 1
ATOM 3892 O O . THR A 1 487 ? -9.119 -31.063 3.527 1.00 35.12 487 THR A O 1
ATOM 3895 N N . ASN A 1 488 ? -9.479 -30.477 5.656 1.00 35.84 488 ASN A N 1
ATOM 3896 C CA . ASN A 1 488 ? -10.276 -29.282 5.339 1.00 35.84 488 ASN A CA 1
ATOM 3897 C C . ASN A 1 488 ? -9.452 -27.989 5.192 1.00 35.84 488 ASN A C 1
ATOM 3899 O O . ASN A 1 488 ? -9.971 -26.984 4.703 1.00 35.84 488 ASN A O 1
ATOM 3903 N N . ARG A 1 489 ? -8.155 -27.999 5.541 1.00 39.22 489 ARG A N 1
ATOM 3904 C CA . ARG A 1 489 ? -7.268 -26.831 5.351 1.00 39.22 489 ARG A CA 1
ATOM 3905 C C . ARG A 1 489 ? -7.029 -26.510 3.875 1.00 39.22 489 ARG A C 1
ATOM 3907 O O . ARG A 1 489 ? -7.016 -25.343 3.507 1.00 39.22 489 ARG A O 1
ATOM 3914 N N . LEU A 1 490 ? -6.895 -27.531 3.027 1.00 35.38 490 LEU A N 1
ATOM 3915 C CA . LEU A 1 490 ? -6.645 -27.367 1.589 1.00 35.38 490 LEU A CA 1
ATOM 3916 C C . LEU A 1 490 ? -7.890 -26.907 0.818 1.00 35.38 490 LEU A C 1
ATOM 3918 O O . LEU A 1 490 ? -7.778 -26.022 -0.025 1.00 35.38 490 LEU A O 1
ATOM 3922 N N . LYS A 1 491 ? -9.084 -27.418 1.155 1.00 31.78 491 LYS A N 1
ATOM 3923 C CA . LYS A 1 491 ? -10.346 -26.972 0.533 1.00 31.78 491 LYS A CA 1
ATOM 3924 C C . LYS A 1 491 ? -10.638 -25.495 0.818 1.00 31.78 491 LYS A C 1
ATOM 3926 O O . LYS A 1 491 ? -10.992 -24.762 -0.097 1.00 31.78 491 LYS A O 1
ATOM 3931 N N . ASN A 1 492 ? -10.390 -25.026 2.043 1.00 33.69 492 ASN A N 1
ATOM 3932 C CA . ASN A 1 492 ? -10.558 -23.611 2.398 1.00 33.69 492 ASN A CA 1
ATOM 3933 C C . ASN A 1 492 ? -9.481 -22.682 1.804 1.00 33.69 492 ASN A C 1
ATOM 3935 O O . ASN A 1 492 ? -9.733 -21.480 1.703 1.00 33.69 492 ASN A O 1
ATOM 3939 N N . CYS A 1 493 ? -8.314 -23.216 1.415 1.00 31.81 493 CYS A N 1
ATOM 3940 C CA . CYS A 1 493 ? -7.312 -22.508 0.608 1.00 31.81 493 CYS A CA 1
ATOM 3941 C C . CYS A 1 493 ? -7.710 -22.436 -0.876 1.00 31.81 493 CYS A C 1
ATOM 3943 O O . CYS A 1 493 ? -7.445 -21.425 -1.515 1.00 31.81 493 CYS A O 1
ATOM 3945 N N . PHE A 1 494 ? -8.365 -23.472 -1.412 1.00 29.66 494 PHE A N 1
ATOM 3946 C CA . PHE A 1 494 ? -8.844 -23.509 -2.801 1.00 29.66 494 PHE A CA 1
ATOM 3947 C C . PHE A 1 494 ? -10.011 -22.531 -3.033 1.00 29.66 494 PHE A C 1
ATOM 3949 O O . PHE A 1 494 ? -10.025 -21.814 -4.023 1.00 29.66 494 PHE A O 1
ATOM 3956 N N . TYR A 1 495 ? -10.920 -22.403 -2.061 1.00 30.00 495 TYR A N 1
ATOM 3957 C CA . TYR A 1 495 ? -11.968 -21.363 -2.024 1.00 30.00 495 TYR A CA 1
ATOM 3958 C C . TYR A 1 495 ? -11.456 -19.964 -1.629 1.00 30.00 495 TYR A C 1
ATOM 3960 O O . TYR A 1 495 ? -12.235 -19.049 -1.410 1.00 30.00 495 TYR A O 1
ATOM 3968 N N . LEU A 1 496 ? -10.145 -19.801 -1.439 1.00 31.55 496 LEU A N 1
ATOM 3969 C CA . LEU A 1 496 ? -9.485 -18.499 -1.275 1.00 31.55 496 LEU A CA 1
ATOM 3970 C C . LEU A 1 496 ? -8.938 -17.976 -2.614 1.00 31.55 496 LEU A C 1
ATOM 3972 O O . LEU A 1 496 ? -8.328 -16.910 -2.643 1.00 31.55 496 LEU A O 1
ATOM 3976 N N . PHE A 1 497 ? -9.091 -18.782 -3.667 1.00 28.84 497 PHE A N 1
ATOM 3977 C CA . PHE A 1 497 ? -8.563 -18.581 -5.011 1.00 28.84 497 PHE A CA 1
ATOM 3978 C C . PHE A 1 497 ? -9.665 -18.257 -6.038 1.00 28.84 497 PHE A C 1
ATOM 3980 O O . PHE A 1 497 ? -9.358 -17.767 -7.120 1.00 28.84 497 PHE A O 1
ATOM 3987 N N . ILE A 1 498 ? -10.924 -18.522 -5.680 1.00 26.47 498 ILE A N 1
ATOM 3988 C CA . ILE A 1 498 ? -12.144 -18.027 -6.331 1.00 26.47 498 ILE A CA 1
ATOM 3989 C C . ILE A 1 498 ? -12.703 -16.956 -5.399 1.00 26.47 498 ILE A C 1
ATOM 3991 O O . ILE A 1 498 ? -13.113 -15.893 -5.909 1.00 26.47 498 ILE A O 1
#

Sequence (498 aa):
MNVYAKMYVSLWVCLFVCVCKVTHKQMVFFKMYIWSTGEHILSFAACAGNKDIISMLIDAGASTRVQDDRGNTVLHILVLQPNRTSACQALDLIMARDAELDQLVPLDMMPNNRGLTTFKLAVFQHLVNKRRVVQWSMGPLTSVLYDLTEIDSWADNMSVLELIVVKFDICSQYLNCTNVQSCLTLFFITLFFCVRALLFLYLLYIWIFTVCCVFRPIKEAPENYTTNPNDKTVMIQKTLNESYVTHADHVRLVGEIISVLGAVVILLLEIPDMLRVGAKHYFGQTALGGPFHVTLISYACLVVLLCVFRVCSVQAEAEVMAMCLVLGWTNILFFARGFEMLGPYVIMIQKVMFGDLMKFLFLIVIVDIGYANGEYILGNISYASTLWVEFEINLTLINMPENPTFITALIVYVVQVAYTIFAFVLLLNLLKAMMCATRWRVAQERDELWRTQVHARTLKRAQSKLKDPSQPRHSLCERFRTVQTPTNRLKNCFYLFI

Radius of gyration: 32.32 Å; chains: 1; bounding box: 78×69×88 Å